Protein 3FKJ (pdb70)

CATH classification: 3.40.50.10490 (+2 more: 1.10.10.2240, 3.40.50.12570)

Secondary structure (DSSP, 8-state):
-PPP----HHHHHHHHHHHHHHTTS---EEEEEESTHHHHTTHHHHHHHHHH-SS-EEEEEEHHHHHHS--TT-STTEEEEEEESSS--HHHHHHHHHHHHHT-EEEEEESSTT-HHHHT-SEEEE-B---TTS---GGGBHHHHHHHHHHHHHHHHT--TTHHHHHHHHHTHHHHHHHHHHHTHHHHHHHHHHHTT-SEE---GGGHHHHHHIIIIIII----EE----TTGGGGTGGGG--TT-EEEEEE-SSTTHHHHHHHHHHHHHTT-EEEEEEGGGGTSTTT-TTTGGGGHHHHHHHHHHHHHHHHHHHTT--TT------S--/-HHHHHHHHHHHHHHTTS---EEEEEESTHHHHTTHHHHHHHHHH-SS-EEEEEEHHHHHHS--TT-STTEEEEEE--HHHHHHHHHHHHTT-EEEEEESSTT-GGGGG-SEEEE-----TTS---GGGSHHHHHHHHHHHHHHHHT--TTHHHHHHHHHHHHHHHHHHHHHTHHHHHHHHHHHTT-SEE---GGGHHHHHHIIIIIII----EE----TTGGGGTGGGG--TT-EEEEEE-SGGGHHHHHHHHHHHHHTT-EEEEEETTTTTHHHH-SSSGGGGHHHHHHHHHHHHHHHHHHHTT--TT------S--

B-factor: mean 36.19, std 7.45, range [15.4, 74.17]

Sequence (649 aa):
ENLYFQGSVAHENARRIISDILGKQNIERVWFVGCGGSLTGFWPGKYFLDCEASKLAVGYITSNEFVHATPKALGKNSVVILASQQGNTAETVAAARVAREKGAATIGLVYQPDTPLCEYSDYIIEYQWARYPETVDPAQQKAAYSLWLALEILAQTEGYAQYDELVSAFGRFSDVVHGAQRQVQEDAQRFAAEWKDEKVVYGSGPSFGAAHQESICILLEQWINSASIHSGEYFHGPFEITEPGTPFILLQSSGRTRPLDDRAIRFIERYQGKLQLIDADKLGIQDLSTDVGEYFCGLLHNCVLDVYNLALATARNHPLTTRRYWKVEYSVAHENARRRIISDILGKQNIERVWFVGCGGSLTGFWPGKYFLDCEASKLAVGYITSNEFVHATPKALGKNSVVILASTAETVAAARVAREKGAATIGLVYQPDTPLCEYSDYIIEYQWARYPETVDPAQQKAAYSLWLALEILAQTEGYAQYDELVSAFGRFSDVVHGAQRQVQEDAQRFAAEWKDEKVVYGSGPSFGAAHQESICILLEQWINSASIHSGEYFHGPFEITEPGTPFILLQSSGRTRPLDDRAIRFIERYQGKLQLIDADKLGIQDLSTDVGEYFCGLLHNCVLDVYNLALATARNHPLTTRRYWKVEY

Organism: Salmonella typhimurium (strain LT2 / SGSC1412 / ATCC 700720) (NCBI:txid99287)

Foldseek 3Di:
DDDDDDDDPLLVQLQVVLVVLVVQAAQQEEEEEEDQCFQLLLLLLQLCCVPQPDRYHYHGDYQQCCLPVPDPPQAQNYEYEGEDEQQPPPSSLSSLVVSVVRNHAYEYEYCDPPHSSVVSHPHYQNADDDQPVDDDQLCRHSSNSSNSNSLNSCCVRPRDPCSVLQVVLSVCVRVLLVQLLVVCLVVLLVLLQVCLPAQEAEEERLAQSLRQSCFVLQQVLVVHHYDYAHLQRCVVPVVVVAAAAHHYEYLAFDPDCNVSSVVSVVSNVVRNYRYDYDYQVVSCLVVSDPPCSRSCSNSSSNSNVSSSRVSNCVSNVHDRPDDPDVDDDD/DVLLVQLQVVLVVLVVPAAAQEEEEEEDFVFQLLLLLLQLCCVPPPDRYHYHGDYQQCCLPPPDPPQAQNHEYETEDDVSSLSNLVVNVVRNHAYEYEYQDPPDSNVVSHPHYQNADDDQPVDDDQLCRHSSNSSNSNSLNSCCVHVRDPCSVLQVQLSVCVSVLLVQLLVVCQVVLLVCLLVCLPAQEAEEERLAQSLRQSCFVLQCCLVVRHYDYDHLQRCVVPVVVVAAAAAHYEYLAFDPDCNVSVVVSVVSNVVRHYNYHYHYSVVSCLVVSHVPCSRSCSNSSSNSNVSSSRCSNCVSNVHDRPDHDPVDDDD

Nearest PDB structures (foldseek):
  3fkj-assembly1_A  TM=1.002E+00  e=1.426E-61  Salmonella enterica subsp. enterica serovar Typhimurium str. LT2
  3fkj-assembly1_B  TM=9.889E-01  e=1.366E-56  Salmonella enterica subsp. enterica serovar Typhimurium str. LT2
  3eua-assembly4_G  TM=9.428E-01  e=1.651E-30  Bacillus subtilis
  3knz-assembly1_B  TM=6.654E-01  e=1.145E-11  Salmonella enterica subsp. enterica serovar Typhimurium
  7en6-assembly1_D  TM=7.451E-01  e=1.479E-05  Escherichia coli

Structure (mmCIF, N/CA/C/O backbone):
data_3FKJ
#
_entry.id   3FKJ
#
_cell.length_a   63.880
_cell.length_b   63.880
_cell.length_c   295.930
_cell.angle_alpha   90.000
_cell.angle_beta   90.000
_cell.angle_gamma   120.000
#
_symmetry.space_group_name_H-M   'P 65'
#
loop_
_entity.id
_entity.type
_entity.pdbx_description
1 polymer 'Putative phosphosugar isomerases'
2 non-polymer 'THIOCYANATE ION'
3 water water
#
loop_
_atom_site.group_PDB
_atom_site.id
_atom_site.type_symbol
_atom_site.label_atom_id
_atom_site.label_alt_id
_atom_site.label_comp_id
_atom_site.label_asym_id
_atom_site.label_entity_id
_atom_site.label_seq_id
_atom_site.pdbx_PDB_ins_code
_atom_site.Cartn_x
_atom_site.Cartn_y
_atom_site.Cartn_z
_atom_site.occupancy
_atom_site.B_iso_or_equiv
_atom_site.auth_seq_id
_atom_site.auth_comp_id
_atom_site.auth_asym_id
_atom_site.auth_atom_id
_atom_site.pdbx_PDB_model_num
ATOM 1 N N . GLU A 1 13 ? -36.261 78.895 126.767 1.00 57.33 -6 GLU A N 1
ATOM 2 C CA . GLU A 1 13 ? -36.006 77.840 127.791 1.00 58.17 -6 GLU A CA 1
ATOM 3 C C . GLU A 1 13 ? -35.575 78.483 129.103 1.00 58.09 -6 GLU A C 1
ATOM 4 O O . GLU A 1 13 ? -34.783 79.428 129.106 1.00 59.59 -6 GLU A O 1
ATOM 7 N N . ASN A 1 14 ? -36.104 77.966 130.209 1.00 56.00 -5 ASN A N 1
ATOM 8 C CA . ASN A 1 14 ? -35.775 78.473 131.536 1.00 53.06 -5 ASN A CA 1
ATOM 9 C C . ASN A 1 14 ? -34.615 77.679 132.080 1.00 50.11 -5 ASN A C 1
ATOM 10 O O . ASN A 1 14 ? -34.643 76.459 132.038 1.00 52.81 -5 ASN A O 1
ATOM 15 N N . LEU A 1 15 ? -33.591 78.365 132.576 1.00 47.23 -4 LEU A N 1
ATOM 16 C CA . LEU A 1 15 ? -32.389 77.700 133.100 1.00 45.60 -4 LEU A CA 1
ATOM 17 C C . LEU A 1 15 ? -32.564 77.222 134.548 1.00 42.97 -4 LEU A C 1
ATOM 18 O O . LEU A 1 15 ? -33.000 77.989 135.396 1.00 39.77 -4 LEU A O 1
ATOM 23 N N . TYR A 1 16 ? -32.239 75.950 134.809 1.00 42.24 -3 TYR A N 1
ATOM 24 C CA . TYR A 1 16 ? -32.313 75.364 136.155 1.00 41.95 -3 TYR A CA 1
ATOM 25 C C . TYR A 1 16 ? -30.919 75.301 136.791 1.00 41.93 -3 TYR A C 1
ATOM 26 O O . TYR A 1 16 ? -29.959 74.925 136.130 1.00 42.98 -3 TYR A O 1
ATOM 35 N N . PHE A 1 17 ? -30.820 75.689 138.065 1.00 40.46 -2 PHE A N 1
ATOM 36 C CA . PHE A 1 17 ? -29.560 75.675 138.817 1.00 39.02 -2 PHE A CA 1
ATOM 37 C C . PHE A 1 17 ? -29.769 74.869 140.077 1.00 39.17 -2 PHE A C 1
ATOM 38 O O . PHE A 1 17 ? -30.494 75.292 140.973 1.00 37.58 -2 PHE A O 1
ATOM 46 N N . GLN A 1 18 ? -29.105 73.720 140.122 1.00 38.22 -1 GLN A N 1
ATOM 47 C CA . GLN A 1 18 ? -29.195 72.744 141.189 1.00 40.41 -1 GLN A CA 1
ATOM 48 C C . GLN A 1 18 ? -28.258 73.066 142.346 1.00 40.61 -1 GLN A C 1
ATOM 49 O O . GLN A 1 18 ? -27.280 73.830 142.243 1.00 45.31 -1 GLN A O 1
ATOM 55 N N . GLY A 1 19 ? -28.580 72.358 143.457 1.00 39.28 0 GLY A N 1
ATOM 56 C CA . GLY A 1 19 ? -27.807 72.493 144.669 1.00 43.81 0 GLY A CA 1
ATOM 57 C C . GLY A 1 19 ? -26.965 71.257 144.861 1.00 43.81 0 GLY A C 1
ATOM 58 O O . GLY A 1 19 ? -26.760 70.496 143.921 1.00 46.40 0 GLY A O 1
ATOM 67 N N . SER A 1 21 ? -25.891 68.365 148.247 1.00 44.12 2 SER A N 1
ATOM 68 C CA . SER A 1 21 ? -25.649 67.792 149.560 1.00 42.15 2 SER A CA 1
ATOM 69 C C . SER A 1 21 ? -24.405 68.447 150.161 1.00 39.83 2 SER A C 1
ATOM 70 O O . SER A 1 21 ? -23.394 68.639 149.463 1.00 39.77 2 SER A O 1
ATOM 73 N N . VAL A 1 22 ? -24.437 68.694 151.463 1.00 37.82 3 VAL A N 1
ATOM 74 C CA . VAL A 1 22 ? -23.241 69.047 152.226 1.00 37.45 3 VAL A CA 1
ATOM 75 C C . VAL A 1 22 ? -22.132 68.015 152.076 1.00 37.33 3 VAL A C 1
ATOM 76 O O . VAL A 1 22 ? -20.964 68.383 151.878 1.00 34.53 3 VAL A O 1
ATOM 80 N N . ALA A 1 23 ? -22.501 66.727 152.194 1.00 36.48 4 ALA A N 1
ATOM 81 C CA . ALA A 1 23 ? -21.551 65.627 152.049 1.00 36.36 4 ALA A CA 1
ATOM 82 C C . ALA A 1 23 ? -21.040 65.510 150.601 1.00 35.39 4 ALA A C 1
ATOM 83 O O . ALA A 1 23 ? -19.852 65.351 150.384 1.00 35.05 4 ALA A O 1
ATOM 85 N N . HIS A 1 24 ? -21.936 65.585 149.627 1.00 34.83 5 HIS A N 1
ATOM 86 C CA . HIS A 1 24 ? -21.560 65.627 148.199 1.00 36.50 5 HIS A CA 1
ATOM 87 C C . HIS A 1 24 ? -20.508 66.717 147.913 1.00 36.62 5 HIS A C 1
ATOM 88 O O . HIS A 1 24 ? -19.478 66.433 147.332 1.00 38.14 5 HIS A O 1
ATOM 95 N N . GLU A 1 25 ? -20.750 67.945 148.366 1.00 35.60 6 GLU A N 1
ATOM 96 C CA . GLU A 1 25 ? -19.835 69.040 148.077 1.00 36.27 6 GLU A CA 1
ATOM 97 C C . GLU A 1 25 ? -18.495 68.909 148.786 1.00 35.93 6 GLU A C 1
ATOM 98 O O . GLU A 1 25 ? -17.463 69.184 148.192 1.00 31.47 6 GLU A O 1
ATOM 104 N N . ASN A 1 26 ? -18.520 68.501 150.057 1.00 37.50 7 ASN A N 1
ATOM 105 C CA . ASN A 1 26 ? -17.292 68.218 150.813 1.00 38.40 7 ASN A CA 1
ATOM 106 C C . ASN A 1 26 ? -16.434 67.180 150.130 1.00 36.67 7 ASN A C 1
ATOM 107 O O . ASN A 1 26 ? -15.246 67.411 149.864 1.00 35.87 7 ASN A O 1
ATOM 112 N N . ALA A 1 27 ? -17.046 66.034 149.843 1.00 37.81 8 ALA A N 1
ATOM 113 C CA . ALA A 1 27 ? -16.361 64.939 149.157 1.00 36.13 8 ALA A CA 1
ATOM 114 C C . ALA A 1 27 ? -15.746 65.401 147.853 1.00 35.14 8 ALA A C 1
ATOM 115 O O . ALA A 1 27 ? -14.597 65.088 147.526 1.00 33.28 8 ALA A O 1
ATOM 117 N N . ARG A 1 28 ? -16.524 66.159 147.093 1.00 35.86 9 ARG A N 1
ATOM 118 C CA . ARG A 1 28 ? -16.103 66.557 145.767 1.00 36.13 9 ARG A CA 1
ATOM 119 C C . ARG A 1 28 ? -14.932 67.535 145.813 1.00 36.37 9 ARG A C 1
ATOM 120 O O . ARG A 1 28 ? -13.977 67.381 145.034 1.00 35.67 9 ARG A O 1
ATOM 128 N N . ARG A 1 29 ? -14.997 68.520 146.717 1.00 35.96 10 ARG A N 1
ATOM 129 C CA . ARG A 1 29 ? -13.891 69.480 146.893 1.00 36.60 10 ARG A CA 1
ATOM 130 C C . ARG A 1 29 ? -12.635 68.781 147.378 1.00 35.94 10 ARG A C 1
ATOM 131 O O . ARG A 1 29 ? -11.534 69.070 146.922 1.00 34.81 10 ARG A O 1
ATOM 139 N N . ILE A 1 30 ? -12.783 67.863 148.327 1.00 35.70 11 ILE A N 1
ATOM 140 C CA . ILE A 1 30 ? -11.589 67.206 148.872 1.00 34.74 11 ILE A CA 1
ATOM 141 C C . ILE A 1 30 ? -10.828 66.433 147.787 1.00 35.21 11 ILE A C 1
ATOM 142 O O . ILE A 1 30 ? -9.590 66.558 147.670 1.00 32.91 11 ILE A O 1
ATOM 147 N N . ILE A 1 31 ? -11.564 65.674 146.975 1.00 36.23 12 ILE A N 1
ATOM 148 C CA . ILE A 1 31 ? -10.953 64.804 145.973 1.00 36.40 12 ILE A CA 1
ATOM 149 C C . ILE A 1 31 ? -10.371 65.609 144.806 1.00 37.76 12 ILE A C 1
ATOM 150 O O . ILE A 1 31 ? -9.297 65.239 144.299 1.00 38.37 12 ILE A O 1
ATOM 155 N N . SER A 1 32 ? -11.035 66.707 144.396 1.00 38.88 13 SER A N 1
ATOM 156 C CA . SER A 1 32 ? -10.459 67.632 143.391 1.00 39.82 13 SER A CA 1
ATOM 157 C C . SER A 1 32 ? -9.158 68.256 143.882 1.00 37.99 13 SER A C 1
ATOM 158 O O . SER A 1 32 ? -8.158 68.283 143.142 1.00 37.97 13 SER A O 1
ATOM 161 N N . ASP A 1 33 ? -9.176 68.758 145.119 1.00 36.19 14 ASP A N 1
ATOM 162 C CA . ASP A 1 33 ? -7.981 69.352 145.702 1.00 36.25 14 ASP A CA 1
ATOM 163 C C . ASP A 1 33 ? -6.815 68.373 145.711 1.00 35.01 14 ASP A C 1
ATOM 164 O O . ASP A 1 33 ? -5.714 68.692 145.289 1.00 34.38 14 ASP A O 1
ATOM 169 N N . ILE A 1 34 ? -7.069 67.157 146.167 1.00 36.61 15 ILE A N 1
ATOM 170 C CA . ILE A 1 34 ? -6.035 66.139 146.195 1.00 33.38 15 ILE A CA 1
ATOM 171 C C . ILE A 1 34 ? -5.515 65.831 144.786 1.00 33.77 15 ILE A C 1
ATOM 172 O O . ILE A 1 34 ? -4.305 65.741 144.574 1.00 34.40 15 ILE A O 1
ATOM 177 N N . LEU A 1 35 ? -6.419 65.657 143.831 1.00 33.51 16 LEU A N 1
ATOM 178 C CA . LEU A 1 35 ? -5.990 65.358 142.439 1.00 34.91 16 LEU A CA 1
ATOM 179 C C . LEU A 1 35 ? -5.168 66.473 141.785 1.00 36.45 16 LEU A C 1
ATOM 180 O O . LEU A 1 35 ? -4.367 66.211 140.889 1.00 36.61 16 LEU A O 1
ATOM 185 N N . GLY A 1 36 ? -5.367 67.709 142.231 1.00 37.76 17 GLY A N 1
ATOM 186 C CA . GLY A 1 36 ? -4.559 68.830 141.743 1.00 39.49 17 GLY A CA 1
ATOM 187 C C . GLY A 1 36 ? -3.111 68.760 142.208 1.00 40.39 17 GLY A C 1
ATOM 188 O O . GLY A 1 36 ? -2.246 69.431 141.639 1.00 38.91 17 GLY A O 1
ATOM 189 N N . LYS A 1 37 ? -2.849 67.919 143.215 1.00 39.39 18 LYS A N 1
ATOM 190 C CA . LYS A 1 37 ? -1.546 67.837 143.880 1.00 39.36 18 LYS A CA 1
ATOM 191 C C . LYS A 1 37 ? -0.848 66.464 143.785 1.00 39.16 18 LYS A C 1
ATOM 192 O O . LYS A 1 37 ? 0.345 66.368 144.066 1.00 39.43 18 LYS A O 1
ATOM 198 N N . GLN A 1 38 ? -1.582 65.408 143.421 1.00 37.50 19 GLN A N 1
ATOM 199 C CA . GLN A 1 38 ? -0.997 64.087 143.250 1.00 36.90 19 GLN A CA 1
ATOM 200 C C . GLN A 1 38 ? -1.925 63.206 142.429 1.00 36.42 19 GLN A C 1
ATOM 201 O O . GLN A 1 38 ? -3.024 63.601 142.080 1.00 36.31 19 GLN A O 1
ATOM 207 N N . ASN A 1 39 ? -1.479 61.991 142.150 1.00 37.33 20 ASN A N 1
ATOM 208 C CA . ASN A 1 39 ? -2.370 60.947 141.648 1.00 38.46 20 ASN A CA 1
ATOM 209 C C . ASN A 1 39 ? -3.066 60.272 142.814 1.00 37.13 20 ASN A C 1
ATOM 210 O O . ASN A 1 39 ? -2.558 60.304 143.931 1.00 36.76 20 ASN A O 1
ATOM 215 N N . ILE A 1 40 ? -4.226 59.672 142.546 1.00 37.30 21 ILE A N 1
ATOM 216 C CA . ILE A 1 40 ? -4.839 58.749 143.479 1.00 35.10 21 ILE A CA 1
ATOM 217 C C . ILE A 1 40 ? -4.746 57.372 142.895 1.00 33.99 21 ILE A C 1
ATOM 218 O O . ILE A 1 40 ? -5.629 56.934 142.160 1.00 34.53 21 ILE A O 1
ATOM 223 N N . GLU A 1 41 ? -3.679 56.660 143.259 1.00 34.87 22 GLU A N 1
ATOM 224 C CA . GLU A 1 41 ? -3.438 55.302 142.760 1.00 34.63 22 GLU A CA 1
ATOM 225 C C . GLU A 1 41 ? -3.895 54.218 143.731 1.00 34.24 22 GLU A C 1
ATOM 226 O O . GLU A 1 41 ? -4.201 53.095 143.317 1.00 34.04 22 GLU A O 1
ATOM 232 N N . ARG A 1 42 ? -3.891 54.552 145.025 1.00 33.63 23 ARG A N 1
ATOM 233 C CA . ARG A 1 42 ? -4.258 53.635 146.099 1.00 31.46 23 ARG A CA 1
ATOM 234 C C . ARG A 1 42 ? -5.024 54.410 147.147 1.00 32.03 23 ARG A C 1
ATOM 235 O O . ARG A 1 42 ? -4.709 55.571 147.421 1.00 32.95 23 ARG A O 1
ATOM 243 N N . VAL A 1 43 ? -6.047 53.765 147.704 1.00 32.24 24 VAL A N 1
ATOM 244 C CA . VAL A 1 43 ? -6.773 54.245 148.874 1.00 33.12 24 VAL A CA 1
ATOM 245 C C . VAL A 1 43 ? -6.624 53.208 149.993 1.00 31.82 24 VAL A C 1
ATOM 246 O O . VAL A 1 43 ? -6.641 51.984 149.725 1.00 31.87 24 VAL A O 1
ATOM 250 N N . TRP A 1 44 ? -6.437 53.700 151.224 1.00 30.75 25 TRP A N 1
ATOM 251 C CA . TRP A 1 44 ? -6.673 52.915 152.422 1.00 30.48 25 TRP A CA 1
ATOM 252 C C . TRP A 1 44 ? -7.756 53.537 153.252 1.00 31.04 25 TRP A C 1
ATOM 253 O O . TRP A 1 44 ? -7.754 54.750 153.517 1.00 32.42 25 TRP A O 1
ATOM 264 N N . PHE A 1 45 ? -8.684 52.690 153.647 1.00 30.47 26 PHE A N 1
ATOM 265 C CA . PHE A 1 45 ? -9.601 52.948 154.745 1.00 32.21 26 PHE A CA 1
ATOM 266 C C . PHE A 1 45 ? -9.021 52.414 156.052 1.00 31.47 26 PHE A C 1
ATOM 267 O O . PHE A 1 45 ? -8.756 51.220 156.183 1.00 29.55 26 PHE A O 1
ATOM 275 N N . VAL A 1 46 ? -8.821 53.316 157.013 1.00 31.39 27 VAL A N 1
ATOM 276 C CA . VAL A 1 46 ? -8.149 52.971 158.230 1.00 30.62 27 VAL A CA 1
ATOM 277 C C . VAL A 1 46 ? -8.922 53.469 159.463 1.00 31.98 27 VAL A C 1
ATOM 278 O O . VAL A 1 46 ? -9.310 54.619 159.576 1.00 30.39 27 VAL A O 1
ATOM 282 N N . GLY A 1 47 ? -9.143 52.559 160.390 1.00 33.82 28 GLY A N 1
ATOM 283 C CA . GLY A 1 47 ? -9.801 52.891 161.623 1.00 32.43 28 GLY A CA 1
ATOM 284 C C . GLY A 1 47 ? -9.951 51.676 162.500 1.00 30.45 28 GLY A C 1
ATOM 285 O O . GLY A 1 47 ? -9.441 50.607 162.166 1.00 32.95 28 GLY A O 1
ATOM 286 N N . CYS A 1 48 ? -10.659 51.857 163.619 1.00 30.20 29 CYS A N 1
ATOM 287 C CA . CYS A 1 48 ? -10.898 50.795 164.603 1.00 32.87 29 CYS A CA 1
ATOM 288 C C . CYS A 1 48 ? -12.378 50.579 164.851 1.00 31.40 29 CYS A C 1
ATOM 289 O O . CYS A 1 48 ? -13.112 51.536 164.975 1.00 30.07 29 CYS A O 1
ATOM 292 N N . GLY A 1 49 ? -12.774 49.311 164.927 1.00 32.40 30 GLY A N 1
ATOM 293 C CA . GLY A 1 49 ? -14.129 48.911 165.251 1.00 34.38 30 GLY A CA 1
ATOM 294 C C . GLY A 1 49 ? -15.137 49.496 164.305 1.00 32.75 30 GLY A C 1
ATOM 295 O O . GLY A 1 49 ? -15.063 49.285 163.089 1.00 32.90 30 GLY A O 1
ATOM 296 N N . GLY A 1 50 ? -16.098 50.209 164.868 1.00 33.12 31 GLY A N 1
ATOM 297 C CA . GLY A 1 50 ? -17.115 50.903 164.086 1.00 32.57 31 GLY A CA 1
ATOM 298 C C . GLY A 1 50 ? -16.545 51.922 163.117 1.00 31.55 31 GLY A C 1
ATOM 299 O O . GLY A 1 50 ? -17.156 52.217 162.102 1.00 31.42 31 GLY A O 1
ATOM 300 N N . SER A 1 51 ? -15.382 52.463 163.437 1.00 31.55 32 SER A N 1
ATOM 301 C CA . SER A 1 51 ? -14.723 53.417 162.568 1.00 33.17 32 SER A CA 1
ATOM 302 C C . SER A 1 51 ? -13.925 52.798 161.418 1.00 31.94 32 SER A C 1
ATOM 303 O O . SER A 1 51 ? -13.423 53.516 160.564 1.00 34.56 32 SER A O 1
ATOM 306 N N . LEU A 1 52 ? -13.842 51.463 161.391 1.00 32.23 33 LEU A N 1
ATOM 307 C CA . LEU A 1 52 ? -13.429 50.728 160.217 1.00 29.28 33 LEU A CA 1
ATOM 308 C C . LEU A 1 52 ? -14.620 50.174 159.415 1.00 28.43 33 LEU A C 1
ATOM 309 O O . LEU A 1 52 ? -14.659 50.301 158.175 1.00 29.21 33 LEU A O 1
ATOM 314 N N . THR A 1 53 ? -15.578 49.543 160.075 1.00 28.18 34 THR A N 1
ATOM 315 C CA . THR A 1 53 ? -16.748 48.983 159.363 1.00 28.72 34 THR A CA 1
ATOM 316 C C . THR A 1 53 ? -17.604 50.096 158.720 1.00 31.20 34 THR A C 1
ATOM 317 O O . THR A 1 53 ? -18.322 49.851 157.758 1.00 29.42 34 THR A O 1
ATOM 321 N N . GLY A 1 54 ? -17.493 51.323 159.244 1.00 28.97 35 GLY A N 1
ATOM 322 C CA . GLY A 1 54 ? -18.140 52.490 158.641 1.00 30.31 35 GLY A CA 1
ATOM 323 C C . GLY A 1 54 ? -17.623 52.819 157.230 1.00 30.91 35 GLY A C 1
ATOM 324 O O . GLY A 1 54 ? -18.268 53.557 156.501 1.00 31.88 35 GLY A O 1
ATOM 325 N N . PHE A 1 55 ? -16.475 52.251 156.857 1.00 29.71 36 PHE A N 1
ATOM 326 C CA . PHE A 1 55 ? -15.892 52.399 155.549 1.00 30.23 36 PHE A CA 1
ATOM 327 C C . PHE A 1 55 ? -16.289 51.322 154.548 1.00 31.56 36 PHE A C 1
ATOM 328 O O . PHE A 1 55 ? -15.961 51.453 153.375 1.00 31.04 36 PHE A O 1
ATOM 336 N N . TRP A 1 56 ? -16.981 50.260 155.000 1.00 33.28 37 TRP A N 1
ATOM 337 C CA . TRP A 1 56 ? -17.383 49.173 154.132 1.00 31.65 37 TRP A CA 1
ATOM 338 C C . TRP A 1 56 ? -18.163 49.614 152.886 1.00 33.41 37 TRP A C 1
ATOM 339 O O . TRP A 1 56 ? -17.900 49.097 151.804 1.00 33.60 37 TRP A O 1
ATOM 350 N N . PRO A 1 57 ? -19.148 50.538 153.037 1.00 32.75 38 PRO A N 1
ATOM 351 C CA . PRO A 1 57 ? -19.867 50.945 151.837 1.00 33.60 38 PRO A CA 1
ATOM 352 C C . PRO A 1 57 ? -19.014 51.483 150.702 1.00 32.87 38 PRO A C 1
ATOM 353 O O . PRO A 1 57 ? -19.268 51.136 149.549 1.00 33.17 38 PRO A O 1
ATOM 357 N N . GLY A 1 58 ? -18.057 52.346 151.020 1.00 32.67 39 GLY A N 1
ATOM 358 C CA . GLY A 1 58 ? -17.109 52.818 150.044 1.00 32.99 39 GLY A CA 1
ATOM 359 C C . GLY A 1 58 ? -16.136 51.756 149.555 1.00 33.48 39 GLY A C 1
ATOM 360 O O . GLY A 1 58 ? -15.832 51.689 148.339 1.00 32.38 39 GLY A O 1
ATOM 361 N N . LYS A 1 59 ? -15.624 50.950 150.481 1.00 31.65 40 LYS A N 1
ATOM 362 C CA . LYS A 1 59 ? -14.727 49.851 150.121 1.00 30.11 40 LYS A CA 1
ATOM 363 C C . LYS A 1 59 ? -15.407 48.955 149.088 1.00 30.29 40 LYS A C 1
ATOM 364 O O . LYS A 1 59 ? -14.853 48.697 148.001 1.00 28.69 40 LYS A O 1
ATOM 370 N N . TYR A 1 60 ? -16.627 48.526 149.397 1.00 31.90 41 TYR A N 1
ATOM 371 C CA . TYR A 1 60 ? -17.379 47.626 148.519 1.00 32.20 41 TYR A CA 1
ATOM 372 C C . TYR A 1 60 ? -17.651 48.253 147.135 1.00 32.32 41 TYR A C 1
ATOM 373 O O . TYR A 1 60 ? -17.481 47.594 146.092 1.00 33.45 41 TYR A O 1
ATOM 382 N N . PHE A 1 61 ? -18.050 49.521 147.119 1.00 32.76 42 PHE A N 1
ATOM 383 C CA . PHE A 1 61 ? -18.283 50.235 145.865 1.00 32.79 42 PHE A CA 1
ATOM 384 C C . PHE A 1 61 ? -17.045 50.247 144.959 1.00 31.96 42 PHE A C 1
ATOM 385 O O . PHE A 1 61 ? -17.114 49.953 143.745 1.00 30.65 42 PHE A O 1
ATOM 393 N N . LEU A 1 62 ? -15.900 50.558 145.547 1.00 33.55 43 LEU A N 1
ATOM 394 C CA . LEU A 1 62 ? -14.671 50.636 144.773 1.00 33.47 43 LEU A CA 1
ATOM 395 C C . LEU A 1 62 ? -14.234 49.259 144.346 1.00 31.89 43 LEU A C 1
ATOM 396 O O . LEU A 1 62 ? -13.816 49.084 143.224 1.00 31.91 43 LEU A O 1
ATOM 401 N N . ASP A 1 63 ? -14.312 48.276 145.226 1.00 31.91 44 ASP A N 1
ATOM 402 C CA . ASP A 1 63 ? -13.940 46.914 144.852 1.00 31.78 44 ASP A CA 1
ATOM 403 C C . ASP A 1 63 ? -14.767 46.437 143.663 1.00 31.08 44 ASP A C 1
ATOM 404 O O . ASP A 1 63 ? -14.265 45.729 142.815 1.00 30.79 44 ASP A O 1
ATOM 409 N N . CYS A 1 64 ? -16.033 46.831 143.621 1.00 30.79 45 CYS A N 1
ATOM 410 C CA . CYS A 1 64 ? -16.900 46.495 142.507 1.00 32.36 45 CYS A CA 1
ATOM 411 C C . CYS A 1 64 ? -16.654 47.312 141.247 1.00 32.34 45 CYS A C 1
ATOM 412 O O . CYS A 1 64 ? -16.694 46.774 140.166 1.00 33.82 45 CYS A O 1
ATOM 415 N N . GLU A 1 65 ? -16.433 48.612 141.403 1.00 33.13 46 GLU A N 1
ATOM 416 C CA . GLU A 1 65 ? -16.540 49.571 140.310 1.00 32.00 46 GLU A CA 1
ATOM 417 C C . GLU A 1 65 ? -15.211 50.136 139.779 1.00 32.03 46 GLU A C 1
ATOM 418 O O . GLU A 1 65 ? -15.121 50.381 138.594 1.00 33.65 46 GLU A O 1
ATOM 424 N N . ALA A 1 66 ? -14.200 50.319 140.634 1.00 33.25 47 ALA A N 1
ATOM 425 C CA . ALA A 1 66 ? -12.878 50.844 140.239 1.00 32.40 47 ALA A CA 1
ATOM 426 C C . ALA A 1 66 ? -11.973 49.781 139.623 1.00 34.87 47 ALA A C 1
ATOM 427 O O . ALA A 1 66 ? -11.697 48.786 140.260 1.00 35.53 47 ALA A O 1
ATOM 429 N N . SER A 1 67 ? -11.480 50.034 138.402 1.00 34.50 48 SER A N 1
ATOM 430 C CA . SER A 1 67 ? -10.548 49.160 137.690 1.00 34.13 48 SER A CA 1
ATOM 431 C C . SER A 1 67 ? -9.070 49.461 137.887 1.00 32.87 48 SER A C 1
ATOM 432 O O . SER A 1 67 ? -8.219 48.579 137.688 1.00 33.73 48 SER A O 1
ATOM 435 N N . LYS A 1 68 ? -8.739 50.698 138.251 1.00 32.30 49 LYS A N 1
ATOM 436 C CA . LYS A 1 68 ? -7.328 51.077 138.376 1.00 34.59 49 LYS A CA 1
ATOM 437 C C . LYS A 1 68 ? -6.850 51.112 139.819 1.00 35.42 49 LYS A C 1
ATOM 438 O O . LYS A 1 68 ? -5.688 50.896 140.108 1.00 36.72 49 LYS A O 1
ATOM 444 N N . LEU A 1 69 ? -7.762 51.379 140.723 1.00 35.75 50 LEU A N 1
ATOM 445 C CA . LEU A 1 69 ? -7.425 51.599 142.114 1.00 36.29 50 LEU A CA 1
ATOM 446 C C . LEU A 1 69 ? -7.103 50.340 142.880 1.00 34.77 50 LEU A C 1
ATOM 447 O O . LEU A 1 69 ? -7.772 49.316 142.726 1.00 37.54 50 LEU A O 1
ATOM 452 N N . ALA A 1 70 ? -6.087 50.424 143.729 1.00 34.47 51 ALA A N 1
ATOM 453 C CA . ALA A 1 70 ? -5.835 49.415 144.745 1.00 34.02 51 ALA A CA 1
ATOM 454 C C . ALA A 1 70 ? -6.454 49.972 146.037 1.00 35.66 51 ALA A C 1
ATOM 455 O O . ALA A 1 70 ? -6.170 51.115 146.413 1.00 34.58 51 ALA A O 1
ATOM 457 N N . VAL A 1 71 ? -7.336 49.170 146.670 1.00 35.11 52 VAL A N 1
ATOM 458 C CA . VAL A 1 71 ? -8.118 49.588 147.831 1.00 32.90 52 VAL A CA 1
ATOM 459 C C . VAL A 1 71 ? -7.815 48.715 149.058 1.00 32.77 52 VAL A C 1
ATOM 460 O O . VAL A 1 71 ? -7.960 47.479 149.003 1.00 32.66 52 VAL A O 1
ATOM 464 N N . GLY A 1 72 ? -7.363 49.370 150.129 1.00 31.26 53 GLY A N 1
ATOM 465 C CA . GLY A 1 72 ? -7.024 48.747 151.394 1.00 31.46 53 GLY A CA 1
ATOM 466 C C . GLY A 1 72 ? -8.022 49.087 152.468 1.00 30.61 53 GLY A C 1
ATOM 467 O O . GLY A 1 72 ? -8.730 50.094 152.368 1.00 29.83 53 GLY A O 1
ATOM 468 N N . TYR A 1 73 ? -8.064 48.248 153.504 1.00 30.88 54 TYR A N 1
ATOM 469 C CA . TYR A 1 73 ? -9.063 48.329 154.570 1.00 31.07 54 TYR A CA 1
ATOM 470 C C . TYR A 1 73 ? -8.500 47.678 155.801 1.00 30.64 54 TYR A C 1
ATOM 471 O O . TYR A 1 73 ? -8.356 46.456 155.871 1.00 31.52 54 TYR A O 1
ATOM 480 N N . ILE A 1 74 ? -8.067 48.485 156.753 1.00 31.66 55 ILE A N 1
ATOM 481 C CA . ILE A 1 74 ? -7.154 47.971 157.773 1.00 32.16 55 ILE A CA 1
ATOM 482 C C . ILE A 1 74 ? -7.353 48.640 159.145 1.00 30.89 55 ILE A C 1
ATOM 483 O O . ILE A 1 74 ? -7.597 49.830 159.250 1.00 29.97 55 ILE A O 1
ATOM 488 N N . THR A 1 75 ? -7.258 47.822 160.187 1.00 32.29 56 THR A N 1
ATOM 489 C CA . THR A 1 75 ? -7.331 48.303 161.557 1.00 31.48 56 THR A CA 1
ATOM 490 C C . THR A 1 75 ? -6.067 49.123 161.857 1.00 31.72 56 THR A C 1
ATOM 491 O O . THR A 1 75 ? -4.944 48.735 161.494 1.00 32.82 56 THR A O 1
ATOM 495 N N . SER A 1 76 ? -6.269 50.254 162.530 1.00 30.40 57 SER A N 1
ATOM 496 C CA . SER A 1 76 ? -5.287 51.316 162.627 1.00 30.96 57 SER A CA 1
ATOM 497 C C . SER A 1 76 ? -3.940 50.865 163.146 1.00 31.19 57 SER A C 1
ATOM 498 O O . SER A 1 76 ? -2.912 51.209 162.566 1.00 33.70 57 SER A O 1
ATOM 501 N N . ASN A 1 77 ? -3.936 50.121 164.238 1.00 30.47 58 ASN A N 1
ATOM 502 C CA . ASN A 1 77 ? -2.716 49.755 164.873 1.00 30.09 58 ASN A CA 1
ATOM 503 C C . ASN A 1 77 ? -1.918 48.736 164.091 1.00 31.36 58 ASN A C 1
ATOM 504 O O . ASN A 1 77 ? -0.686 48.700 164.216 1.00 33.65 58 ASN A O 1
ATOM 509 N N . GLU A 1 78 ? -2.588 47.928 163.273 1.00 32.41 59 GLU A N 1
ATOM 510 C CA . GLU A 1 78 ? -1.861 47.086 162.359 1.00 33.66 59 GLU A CA 1
ATOM 511 C C . GLU A 1 78 ? -1.179 47.879 161.230 1.00 33.33 59 GLU A C 1
ATOM 512 O O . GLU A 1 78 ? -0.044 47.559 160.879 1.00 32.70 59 GLU A O 1
ATOM 518 N N . PHE A 1 79 ? -1.884 48.882 160.700 1.00 31.76 60 PHE A N 1
ATOM 519 C CA . PHE A 1 79 ? -1.386 49.827 159.696 1.00 33.44 60 PHE A CA 1
ATOM 520 C C . PHE A 1 79 ? -0.155 50.570 160.191 1.00 32.47 60 PHE A C 1
ATOM 521 O O . PHE A 1 79 ? 0.820 50.718 159.453 1.00 31.89 60 PHE A O 1
ATOM 529 N N . VAL A 1 80 ? -0.209 50.993 161.459 1.00 33.83 61 VAL A N 1
ATOM 530 C CA . VAL A 1 80 ? 0.903 51.672 162.136 1.00 31.38 61 VAL A CA 1
ATOM 531 C C . VAL A 1 80 ? 2.100 50.761 162.273 1.00 31.94 61 VAL A C 1
ATOM 532 O O . VAL A 1 80 ? 3.254 51.167 162.025 1.00 30.65 61 VAL A O 1
ATOM 536 N N . HIS A 1 81 ? 1.851 49.529 162.692 1.00 30.56 62 HIS A N 1
ATOM 537 C CA . HIS A 1 81 ? 2.972 48.650 163.052 1.00 31.29 62 HIS A CA 1
ATOM 538 C C . HIS A 1 81 ? 3.588 47.860 161.880 1.00 30.48 62 HIS A C 1
ATOM 539 O O . HIS A 1 81 ? 4.793 47.606 161.874 1.00 31.03 62 HIS A O 1
ATOM 546 N N . ALA A 1 82 ? 2.751 47.447 160.934 1.00 31.45 63 ALA A N 1
ATOM 547 C CA . ALA A 1 82 ? 3.163 46.731 159.730 1.00 32.37 63 ALA A CA 1
ATOM 548 C C . ALA A 1 82 ? 2.640 47.529 158.526 1.00 31.41 63 ALA A C 1
ATOM 549 O O . ALA A 1 82 ? 1.687 47.157 157.813 1.00 34.16 63 ALA A O 1
ATOM 551 N N . THR A 1 83 ? 3.290 48.659 158.323 1.00 30.84 64 THR A N 1
ATOM 552 C CA . THR A 1 83 ? 2.944 49.585 157.257 1.00 30.45 64 THR A CA 1
ATOM 553 C C . THR A 1 83 ? 3.310 49.002 155.890 1.00 30.95 64 THR A C 1
ATOM 554 O O . THR A 1 83 ? 4.471 48.537 155.659 1.00 31.21 64 THR A O 1
ATOM 558 N N . PRO A 1 84 ? 2.313 48.958 154.998 1.00 32.56 65 PRO A N 1
ATOM 559 C CA . PRO A 1 84 ? 2.526 48.505 153.623 1.00 34.12 65 PRO A CA 1
ATOM 560 C C . PRO A 1 84 ? 3.555 49.348 152.901 1.00 32.77 65 PRO A C 1
ATOM 561 O O . PRO A 1 84 ? 3.507 50.567 152.961 1.00 32.26 65 PRO A O 1
ATOM 565 N N . LYS A 1 85 ? 4.481 48.699 152.215 1.00 34.14 66 LYS A N 1
ATOM 566 C CA . LYS A 1 85 ? 5.454 49.430 151.421 1.00 32.89 66 LYS A CA 1
ATOM 567 C C . LYS A 1 85 ? 4.788 50.152 150.280 1.00 31.29 66 LYS A C 1
ATOM 568 O O . LYS A 1 85 ? 5.348 51.080 149.755 1.00 31.80 66 LYS A O 1
ATOM 574 N N . ALA A 1 86 ? 3.572 49.752 149.909 1.00 31.99 67 ALA A N 1
ATOM 575 C CA . ALA A 1 86 ? 2.836 50.438 148.834 1.00 31.82 67 ALA A CA 1
ATOM 576 C C . ALA A 1 86 ? 2.352 51.816 149.221 1.00 32.24 67 ALA A C 1
ATOM 577 O O . ALA A 1 86 ? 1.952 52.572 148.339 1.00 33.57 67 ALA A O 1
ATOM 579 N N . LEU A 1 87 ? 2.336 52.148 150.516 1.00 31.87 68 LEU A N 1
ATOM 580 C CA . LEU A 1 87 ? 1.893 53.489 150.937 1.00 30.86 68 LEU A CA 1
ATOM 581 C C . LEU A 1 87 ? 2.897 54.589 150.534 1.00 33.91 68 LEU A C 1
ATOM 582 O O . LEU A 1 87 ? 4.092 54.493 150.825 1.00 34.71 68 LEU A O 1
ATOM 587 N N . GLY A 1 88 ? 2.412 55.647 149.895 1.00 34.76 69 GLY A N 1
ATOM 588 C CA . GLY A 1 88 ? 3.279 56.745 149.516 1.00 34.78 69 GLY A CA 1
ATOM 589 C C . GLY A 1 88 ? 2.576 57.935 148.885 1.00 36.00 69 GLY A C 1
ATOM 590 O O . GLY A 1 88 ? 1.394 58.172 149.130 1.00 32.90 69 GLY A O 1
ATOM 591 N N . LYS A 1 89 ? 3.337 58.655 148.060 1.00 37.59 70 LYS A N 1
ATOM 592 C CA . LYS A 1 89 ? 2.977 59.960 147.505 1.00 38.72 70 LYS A CA 1
ATOM 593 C C . LYS A 1 89 ? 1.631 60.013 146.848 1.00 37.08 70 LYS A C 1
ATOM 594 O O . LYS A 1 89 ? 0.932 61.009 146.986 1.00 38.71 70 LYS A O 1
ATOM 600 N N . ASN A 1 90 ? 1.300 58.947 146.113 1.00 35.96 71 ASN A N 1
ATOM 601 C CA . ASN A 1 90 ? 0.046 58.833 145.347 1.00 36.55 71 ASN A CA 1
ATOM 602 C C . ASN A 1 90 ? -1.017 57.933 145.998 1.00 35.27 71 ASN A C 1
ATOM 603 O O . ASN A 1 90 ? -1.893 57.373 145.328 1.00 35.69 71 ASN A O 1
ATOM 608 N N . SER A 1 91 ? -0.925 57.813 147.320 1.00 34.41 72 SER A N 1
ATOM 609 C CA . SER A 1 91 ? -1.926 57.150 148.148 1.00 32.12 72 SER A CA 1
ATOM 610 C C . SER A 1 91 ? -2.788 58.186 148.855 1.00 32.01 72 SER A C 1
ATOM 611 O O . SER A 1 91 ? -2.347 59.292 149.121 1.00 31.48 72 SER A O 1
ATOM 614 N N . VAL A 1 92 ? -4.020 57.795 149.141 1.00 31.45 73 VAL A N 1
ATOM 615 C CA . VAL A 1 92 ? -4.940 58.527 149.999 1.00 31.99 73 VAL A CA 1
ATOM 616 C C . VAL A 1 92 ? -5.334 57.597 151.143 1.00 32.51 73 VAL A C 1
ATOM 617 O O . VAL A 1 92 ? -5.668 56.414 150.942 1.00 32.78 73 VAL A O 1
ATOM 621 N N . VAL A 1 93 ? -5.210 58.103 152.355 1.00 33.57 74 VAL A N 1
ATOM 622 C CA . VAL A 1 93 ? -5.557 57.330 153.550 1.00 32.78 74 VAL A CA 1
ATOM 623 C C . VAL A 1 93 ? -6.717 58.052 154.222 1.00 32.46 74 VAL A C 1
ATOM 624 O O . VAL A 1 93 ? -6.638 59.243 154.537 1.00 30.87 74 VAL A O 1
ATOM 628 N N . ILE A 1 94 ? -7.819 57.329 154.379 1.00 32.26 75 ILE A N 1
ATOM 629 C CA . ILE A 1 94 ? -9.034 57.899 154.907 1.00 31.93 75 ILE A CA 1
ATOM 630 C C . ILE A 1 94 ? -9.276 57.260 156.255 1.00 31.03 75 ILE A C 1
ATOM 631 O O . ILE A 1 94 ? -9.438 56.041 156.358 1.00 29.76 75 ILE A O 1
ATOM 636 N N . LEU A 1 95 ? -9.262 58.110 157.287 1.00 32.15 76 LEU A N 1
ATOM 637 C CA . LEU A 1 95 ? -9.367 57.678 158.674 1.00 32.04 76 LEU A CA 1
ATOM 638 C C . LEU A 1 95 ? -10.642 58.230 159.343 1.00 32.54 76 LEU A C 1
ATOM 639 O O . LEU A 1 95 ? -11.140 59.268 158.954 1.00 31.71 76 LEU A O 1
ATOM 644 N N . ALA A 1 96 ? -11.197 57.473 160.280 1.00 32.21 77 ALA A N 1
ATOM 645 C CA . ALA A 1 96 ? -12.350 57.896 161.072 1.00 31.75 77 ALA A CA 1
ATOM 646 C C . ALA A 1 96 ? -12.099 57.632 162.542 1.00 33.89 77 ALA A C 1
ATOM 647 O O . ALA A 1 96 ? -11.457 56.650 162.924 1.00 35.11 77 ALA A O 1
ATOM 649 N N . SER A 1 97 ? -12.592 58.541 163.372 1.00 38.80 78 SER A N 1
ATOM 650 C CA . SER A 1 97 ? -12.578 58.400 164.837 1.00 41.84 78 SER A CA 1
ATOM 651 C C . SER A 1 97 ? -13.684 59.316 165.361 1.00 42.74 78 SER A C 1
ATOM 652 O O . SER A 1 97 ? -13.670 60.525 165.053 1.00 40.75 78 SER A O 1
ATOM 655 N N . GLN A 1 98 ? -14.617 58.762 166.141 1.00 46.39 79 GLN A N 1
ATOM 656 C CA . GLN A 1 98 ? -15.715 59.544 166.756 1.00 51.17 79 GLN A CA 1
ATOM 657 C C . GLN A 1 98 ? -15.270 60.824 167.553 1.00 53.17 79 GLN A C 1
ATOM 658 O O . GLN A 1 98 ? -15.506 61.967 167.123 1.00 51.82 79 GLN A O 1
ATOM 664 N N . GLN A 1 99 ? -14.615 60.614 168.695 1.00 54.65 80 GLN A N 1
ATOM 665 C CA . GLN A 1 99 ? -14.113 61.699 169.531 1.00 55.02 80 GLN A CA 1
ATOM 666 C C . GLN A 1 99 ? -12.721 62.179 169.081 1.00 55.39 80 GLN A C 1
ATOM 667 O O . GLN A 1 99 ? -12.119 63.018 169.744 1.00 56.62 80 GLN A O 1
ATOM 669 N N . GLY A 1 100 ? -12.224 61.647 167.957 1.00 54.50 81 GLY A N 1
ATOM 670 C CA . GLY A 1 100 ? -10.992 62.106 167.302 1.00 54.28 81 GLY A CA 1
ATOM 671 C C . GLY A 1 100 ? -9.659 61.813 167.993 1.00 54.19 81 GLY A C 1
ATOM 672 O O . GLY A 1 100 ? -8.636 62.364 167.603 1.00 55.33 81 GLY A O 1
A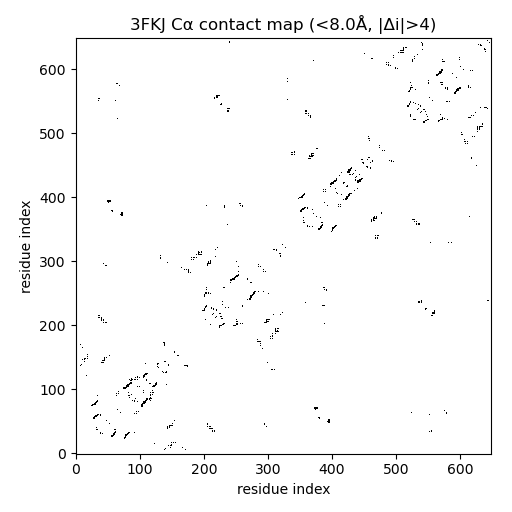TOM 673 N N . ASN A 1 101 ? -9.651 60.928 168.992 1.00 54.48 82 ASN A N 1
ATOM 674 C CA . ASN A 1 101 ? -8.445 60.674 169.803 1.00 52.71 82 ASN A CA 1
ATOM 675 C C . ASN A 1 101 ? -7.953 59.207 169.946 1.00 52.38 82 ASN A C 1
ATOM 676 O O . ASN A 1 101 ? -6.935 58.980 170.621 1.00 53.04 82 ASN A O 1
ATOM 681 N N . THR A 1 102 ? -8.645 58.224 169.343 1.00 47.33 83 THR A N 1
ATOM 682 C CA . THR A 1 102 ? -8.157 56.845 169.359 1.00 43.45 83 THR A CA 1
ATOM 683 C C . THR A 1 102 ? -6.679 56.885 168.963 1.00 39.91 83 THR A C 1
ATOM 684 O O . THR A 1 102 ? -6.362 57.055 167.808 1.00 38.85 83 THR A O 1
ATOM 688 N N . ALA A 1 103 ? -5.791 56.730 169.943 1.00 38.51 84 ALA A N 1
ATOM 689 C CA . ALA A 1 103 ? -4.351 56.905 169.755 1.00 36.75 84 ALA A CA 1
ATOM 690 C C . ALA A 1 103 ? -3.823 56.197 168.517 1.00 34.81 84 ALA A C 1
ATOM 691 O O . ALA A 1 103 ? -3.018 56.764 167.774 1.00 33.93 84 ALA A O 1
ATOM 693 N N . GLU A 1 104 ? -4.284 54.974 168.260 1.00 33.67 85 GLU A N 1
ATOM 694 C CA . GLU A 1 104 ? -3.748 54.224 167.114 1.00 33.23 85 GLU A CA 1
ATOM 695 C C . GLU A 1 104 ? -4.226 54.768 165.753 1.00 32.66 85 GLU A C 1
ATOM 696 O O . GLU A 1 104 ? -3.507 54.643 164.771 1.00 28.82 85 GLU A O 1
ATOM 702 N N . THR A 1 105 ? -5.417 55.370 165.712 1.00 32.24 86 THR A N 1
ATOM 703 C CA . THR A 1 105 ? -5.925 55.994 164.489 1.00 31.51 86 THR A CA 1
ATOM 704 C C . THR A 1 105 ? -5.193 57.310 164.252 1.00 32.73 86 THR A C 1
ATOM 705 O O . THR A 1 105 ? -4.953 57.666 163.110 1.00 32.49 86 THR A O 1
ATOM 709 N N . VAL A 1 106 ? -4.823 58.012 165.333 1.00 32.87 87 VAL A N 1
ATOM 710 C CA . VAL A 1 106 ? -4.025 59.262 165.214 1.00 32.76 87 VAL A CA 1
ATOM 711 C C . VAL A 1 106 ? -2.621 58.921 164.682 1.00 31.43 87 VAL A C 1
ATOM 712 O O . VAL A 1 106 ? -2.128 59.599 163.791 1.00 31.38 87 VAL A O 1
ATOM 716 N N . ALA A 1 107 ? -2.016 57.857 165.212 1.00 32.66 88 ALA A N 1
ATOM 717 C CA . ALA A 1 107 ? -0.693 57.359 164.775 1.00 33.55 88 ALA A CA 1
ATOM 718 C C . ALA A 1 107 ? -0.702 56.843 163.348 1.00 33.47 88 ALA A C 1
ATOM 719 O O . ALA A 1 107 ? 0.275 57.030 162.615 1.00 35.34 88 ALA A O 1
ATOM 721 N N . ALA A 1 108 ? -1.804 56.208 162.951 1.00 35.91 89 ALA A N 1
ATOM 722 C CA . ALA A 1 108 ? -2.028 55.827 161.538 1.00 35.60 89 ALA A CA 1
ATOM 723 C C . ALA A 1 108 ? -1.990 57.041 160.567 1.00 34.65 89 ALA A C 1
ATOM 724 O O . ALA A 1 108 ? -1.337 56.988 159.509 1.00 32.11 89 ALA A O 1
ATOM 726 N N . ALA A 1 109 ? -2.696 58.117 160.931 1.00 34.33 90 ALA A N 1
ATOM 727 C CA . ALA A 1 109 ? -2.700 59.365 160.179 1.00 33.69 90 ALA A CA 1
ATOM 728 C C . ALA A 1 109 ? -1.306 59.996 160.129 1.00 34.35 90 ALA A C 1
ATOM 729 O O . ALA A 1 109 ? -0.916 60.519 159.099 1.00 36.67 90 ALA A O 1
ATOM 731 N N . ARG A 1 110 ? -0.561 59.909 161.228 1.00 34.00 91 ARG A N 1
ATOM 732 C CA . ARG A 1 110 ? 0.802 60.414 161.328 1.00 33.99 91 ARG A CA 1
ATOM 733 C C . ARG A 1 110 ? 1.709 59.642 160.409 1.00 33.52 91 ARG A C 1
ATOM 734 O O . ARG A 1 110 ? 2.424 60.226 159.624 1.00 35.64 91 ARG A O 1
ATOM 742 N N . VAL A 1 111 ? 1.656 58.320 160.482 1.00 35.47 92 VAL A N 1
ATOM 743 C CA . VAL A 1 111 ? 2.470 57.467 159.602 1.00 34.83 92 VAL A CA 1
ATOM 744 C C . VAL A 1 111 ? 2.136 57.720 158.121 1.00 34.11 92 VAL A C 1
ATOM 745 O O . VAL A 1 111 ? 3.052 57.818 157.300 1.00 36.23 92 VAL A O 1
ATOM 749 N N . ALA A 1 112 ? 0.839 57.831 157.794 1.00 33.01 93 ALA A N 1
ATOM 750 C CA . ALA A 1 112 ? 0.401 58.053 156.417 1.00 33.20 93 ALA A CA 1
ATOM 751 C C . ALA A 1 112 ? 1.024 59.341 155.876 1.00 35.68 93 ALA A C 1
ATOM 752 O O . ALA A 1 112 ? 1.604 59.342 154.788 1.00 34.64 93 ALA A O 1
ATOM 754 N N . ARG A 1 113 ? 0.894 60.420 156.652 1.00 35.90 94 ARG A N 1
ATOM 755 C CA . ARG A 1 113 ? 1.484 61.708 156.327 1.00 37.16 94 ARG A CA 1
ATOM 756 C C . ARG A 1 113 ? 3.022 61.647 156.244 1.00 37.11 94 ARG A C 1
ATOM 757 O O . ARG A 1 113 ? 3.600 62.231 155.357 1.00 33.60 94 ARG A O 1
ATOM 765 N N . GLU A 1 114 ? 3.678 60.925 157.152 1.00 37.61 95 GLU A N 1
ATOM 766 C CA . GLU A 1 114 ? 5.141 60.730 157.073 1.00 38.32 95 GLU A CA 1
ATOM 767 C C . GLU A 1 114 ? 5.604 60.008 155.794 1.00 37.19 95 GLU A C 1
ATOM 768 O O . GLU A 1 114 ? 6.728 60.200 155.329 1.00 37.69 95 GLU A O 1
ATOM 774 N N . LYS A 1 115 ? 4.726 59.182 155.245 1.00 37.32 96 LYS A N 1
ATOM 775 C CA . LYS A 1 115 ? 4.966 58.413 154.021 1.00 37.12 96 LYS A CA 1
ATOM 776 C C . LYS A 1 115 ? 4.651 59.203 152.751 1.00 35.13 96 LYS A C 1
ATOM 777 O O . LYS A 1 115 ? 5.011 58.786 151.645 1.00 34.80 96 LYS A O 1
ATOM 783 N N . GLY A 1 116 ? 3.990 60.343 152.899 1.00 34.59 97 GLY A N 1
ATOM 784 C CA . GLY A 1 116 ? 3.665 61.217 151.768 1.00 35.21 97 GLY A CA 1
ATOM 785 C C . GLY A 1 116 ? 2.239 61.077 151.250 1.00 35.06 97 GLY A C 1
ATOM 786 O O . GLY A 1 116 ? 1.877 61.714 150.271 1.00 36.14 97 GLY A O 1
ATOM 787 N N . ALA A 1 117 ? 1.429 60.253 151.910 1.00 36.67 98 ALA A N 1
ATOM 788 C CA . ALA A 1 117 ? 0.023 60.049 151.530 1.00 36.24 98 ALA A CA 1
ATOM 789 C C . ALA A 1 117 ? -0.810 61.270 151.910 1.00 36.43 98 ALA A C 1
ATOM 790 O O . ALA A 1 117 ? -0.490 61.959 152.901 1.00 37.85 98 ALA A O 1
ATOM 792 N N . ALA A 1 118 ? -1.838 61.568 151.110 1.00 34.73 99 ALA A N 1
ATOM 793 C CA . ALA A 1 118 ? -2.892 62.473 151.554 1.00 32.83 99 ALA A CA 1
ATOM 794 C C . ALA A 1 118 ? -3.736 61.767 152.595 1.00 33.55 99 ALA A C 1
ATOM 795 O O . ALA A 1 118 ? -4.056 60.565 152.447 1.00 33.83 99 ALA A O 1
ATOM 797 N N . THR A 1 119 ? -4.104 62.509 153.639 1.00 32.32 100 THR A N 1
ATOM 798 C CA . THR A 1 119 ? -4.942 61.980 154.701 1.00 34.14 100 THR A CA 1
ATOM 799 C C . THR A 1 119 ? -6.297 62.725 154.743 1.00 34.28 100 THR A C 1
ATOM 800 O O . THR A 1 119 ? -6.330 63.924 154.666 1.00 33.15 100 THR A O 1
ATOM 804 N N . ILE A 1 120 ? -7.403 61.976 154.806 1.00 34.42 101 ILE A N 1
ATOM 805 C CA . ILE A 1 120 ? -8.744 62.552 155.023 1.00 32.49 101 ILE A CA 1
ATOM 806 C C . ILE A 1 120 ? -9.229 62.002 156.363 1.00 32.22 101 ILE A C 1
ATOM 807 O O . ILE A 1 120 ? -9.327 60.772 156.551 1.00 32.34 101 ILE A O 1
ATOM 812 N N . GLY A 1 121 ? -9.526 62.905 157.287 1.00 33.67 102 GLY A N 1
ATOM 813 C CA . GLY A 1 121 ? -9.985 62.536 158.621 1.00 34.33 102 GLY A CA 1
ATOM 814 C C . GLY A 1 121 ? -11.456 62.821 158.807 1.00 35.26 102 GLY A C 1
ATOM 815 O O . GLY A 1 121 ? -11.886 63.978 158.657 1.00 33.73 102 GLY A O 1
ATOM 816 N N . LEU A 1 122 ? -12.223 61.770 159.140 1.00 35.84 103 LEU A N 1
ATOM 817 C CA . LEU A 1 122 ? -13.641 61.907 159.528 1.00 36.18 103 LEU A CA 1
ATOM 818 C C . LEU A 1 122 ? -13.739 61.948 161.066 1.00 36.60 103 LEU A C 1
ATOM 819 O O . LEU A 1 122 ? -13.269 61.024 161.762 1.00 35.08 103 LEU A O 1
ATOM 824 N N . VAL A 1 123 ? -14.314 63.025 161.598 1.00 36.31 104 VAL A N 1
ATOM 825 C CA . VAL A 1 123 ? -14.455 63.197 163.054 1.00 37.31 104 VAL A CA 1
ATOM 826 C C . VAL A 1 123 ? -15.872 63.636 163.378 1.00 37.55 104 VAL A C 1
ATOM 827 O O . VAL A 1 123 ? -16.553 64.209 162.544 1.00 35.41 104 VAL A O 1
ATOM 831 N N . TYR A 1 124 ? -16.326 63.327 164.578 1.00 39.43 105 TYR A N 1
ATOM 832 C CA . TYR A 1 124 ? -17.574 63.894 165.076 1.00 44.48 105 TYR A CA 1
ATOM 833 C C . TYR A 1 124 ? -17.257 65.189 165.854 1.00 46.97 105 TYR A C 1
ATOM 834 O O . TYR A 1 124 ? -17.925 66.217 165.690 1.00 46.31 105 TYR A O 1
ATOM 843 N N . GLN A 1 125 ? -16.213 65.108 166.681 1.00 50.31 106 GLN A N 1
ATOM 844 C CA . GLN A 1 125 ? -15.720 66.219 167.485 1.00 53.64 106 GLN A CA 1
ATOM 845 C C . GLN A 1 125 ? -14.561 66.908 166.769 1.00 53.81 106 GLN A C 1
ATOM 846 O O . GLN A 1 125 ? -13.533 66.270 166.551 1.00 51.17 106 GLN A O 1
ATOM 852 N N . PRO A 1 126 ? -14.709 68.212 166.428 1.00 55.49 107 PRO A N 1
ATOM 853 C CA . PRO A 1 126 ? -13.616 68.988 165.834 1.00 54.92 107 PRO A CA 1
ATOM 854 C C . PRO A 1 126 ? -12.497 69.337 166.828 1.00 54.33 107 PRO A C 1
ATOM 855 O O . PRO A 1 126 ? -12.670 69.180 168.041 1.00 53.16 107 PRO A O 1
ATOM 859 N N . ASP A 1 127 ? -11.357 69.777 166.297 1.00 54.32 108 ASP A N 1
ATOM 860 C CA . ASP A 1 127 ? -10.153 70.086 167.090 1.00 55.84 108 ASP A CA 1
ATOM 861 C C . ASP A 1 127 ? -9.639 68.905 167.920 1.00 54.57 108 ASP A C 1
ATOM 862 O O . ASP A 1 127 ? -8.930 69.084 168.906 1.00 55.11 108 ASP A O 1
ATOM 867 N N . THR A 1 128 ? -9.986 67.697 167.509 1.00 52.93 109 THR A N 1
ATOM 868 C CA . THR A 1 128 ? -9.575 66.503 168.216 1.00 49.96 109 THR A CA 1
ATOM 869 C C . THR A 1 128 ? -8.277 65.990 167.584 1.00 48.95 109 THR A C 1
ATOM 870 O O . THR A 1 128 ? -7.921 66.406 166.473 1.00 48.17 109 THR A O 1
ATOM 874 N N . PRO A 1 129 ? -7.501 65.176 168.320 1.00 47.24 110 PRO A N 1
ATOM 875 C CA . PRO A 1 129 ? -6.130 64.830 167.886 1.00 46.98 110 PRO A CA 1
ATOM 876 C C . PRO A 1 129 ? -5.961 64.291 166.448 1.00 44.02 110 PRO A C 1
ATOM 877 O O . PRO A 1 129 ? -4.904 64.492 165.837 1.00 43.02 110 PRO A O 1
ATOM 881 N N . LEU A 1 130 ? -6.973 63.605 165.928 1.00 41.77 111 LEU A N 1
ATOM 882 C CA . LEU A 1 130 ? -6.900 63.097 164.556 1.00 41.77 111 LEU A CA 1
ATOM 883 C C . LEU A 1 130 ? -6.665 64.248 163.571 1.00 39.15 111 LEU A C 1
ATOM 884 O O . LEU A 1 130 ? -5.908 64.109 162.622 1.00 38.49 111 LEU A O 1
ATOM 889 N N . CYS A 1 131 ? -7.317 65.379 163.821 1.00 39.02 112 CYS A N 1
ATOM 890 C CA . CYS A 1 131 ? -7.178 66.571 162.990 1.00 38.89 112 CYS A CA 1
ATOM 891 C C . CYS A 1 131 ? -5.737 67.018 162.754 1.00 37.55 112 CYS A C 1
ATOM 892 O O . CYS A 1 131 ? -5.408 67.490 161.684 1.00 36.79 112 CYS A O 1
ATOM 895 N N . GLU A 1 132 ? -4.874 66.888 163.745 1.00 37.72 113 GLU A N 1
ATOM 896 C CA . GLU A 1 132 ? -3.487 67.326 163.577 1.00 38.17 113 GLU A CA 1
ATOM 897 C C . GLU A 1 132 ? -2.838 66.739 162.308 1.00 37.16 113 GLU A C 1
ATOM 898 O O . GLU A 1 132 ? -2.103 67.429 161.585 1.00 33.33 113 GLU A O 1
ATOM 904 N N . TYR A 1 133 ? -3.118 65.466 162.043 1.00 36.73 114 TYR A N 1
ATOM 905 C CA . TYR A 1 133 ? -2.511 64.743 160.933 1.00 35.72 114 TYR A CA 1
ATOM 906 C C . TYR A 1 133 ? -3.470 64.509 159.770 1.00 36.55 114 TYR A C 1
ATOM 907 O O . TYR A 1 133 ? -3.208 63.661 158.918 1.00 38.16 114 TYR A O 1
ATOM 916 N N . SER A 1 134 ? -4.561 65.268 159.717 1.00 35.11 115 SER A N 1
ATOM 917 C CA . SER A 1 134 ? -5.537 65.172 158.640 1.00 36.22 115 SER A CA 1
ATOM 918 C C . SER A 1 134 ? -5.351 66.340 157.703 1.00 37.06 115 SER A C 1
ATOM 919 O O . SER A 1 134 ? -5.540 67.484 158.106 1.00 38.20 115 SER A O 1
ATOM 922 N N . ASP A 1 135 ? -4.985 66.073 156.454 1.00 38.08 116 ASP A N 1
ATOM 923 C CA . ASP A 1 135 ? -4.844 67.147 155.456 1.00 38.08 116 ASP A CA 1
ATOM 924 C C . ASP A 1 135 ? -6.213 67.749 155.211 1.00 36.76 116 ASP A C 1
ATOM 925 O O . ASP A 1 135 ? -6.326 68.939 154.969 1.00 34.23 116 ASP A O 1
ATOM 930 N N . TYR A 1 136 ? -7.239 66.897 155.232 1.00 35.92 117 TYR A N 1
ATOM 931 C CA . TYR A 1 136 ? -8.615 67.324 155.040 1.00 34.74 117 TYR A CA 1
ATOM 932 C C . TYR A 1 136 ? -9.447 66.720 156.156 1.00 35.48 117 TYR A C 1
ATOM 933 O O . TYR A 1 136 ? -9.219 65.571 156.544 1.00 35.11 117 TYR A O 1
ATOM 942 N N . ILE A 1 137 ? -10.400 67.494 156.662 1.00 35.18 118 ILE A N 1
ATOM 943 C CA . ILE A 1 137 ? -11.239 67.118 157.798 1.00 37.58 118 ILE A CA 1
ATOM 944 C C . ILE A 1 137 ? -12.721 67.157 157.416 1.00 37.69 118 ILE A C 1
ATOM 945 O O . ILE A 1 137 ? -13.189 68.140 156.877 1.00 38.76 118 ILE A O 1
ATOM 950 N N . ILE A 1 138 ? -13.448 66.090 157.709 1.00 37.72 119 ILE A N 1
ATOM 951 C CA . ILE A 1 138 ? -14.890 66.061 157.543 1.00 35.98 119 ILE A CA 1
ATOM 952 C C . ILE A 1 138 ? -15.503 65.909 158.927 1.00 36.10 119 ILE A C 1
ATOM 953 O O . ILE A 1 138 ? -15.169 64.991 159.658 1.00 35.79 119 ILE A O 1
ATOM 958 N N . GLU A 1 139 ? -16.384 66.825 159.298 1.00 35.71 120 GLU A N 1
ATOM 959 C CA . GLU A 1 139 ? -17.144 66.668 160.525 1.00 37.25 120 GLU A CA 1
ATOM 960 C C . GLU A 1 139 ? -18.450 66.014 160.145 1.00 36.86 120 GLU A C 1
ATOM 961 O O . GLU A 1 139 ? -19.345 66.669 159.594 1.00 36.74 120 GLU A O 1
ATOM 967 N N . TYR A 1 140 ? -18.530 64.703 160.357 1.00 35.25 121 TYR A N 1
ATOM 968 C CA . TYR A 1 140 ? -19.726 63.971 159.999 1.00 34.80 121 TYR A CA 1
ATOM 969 C C . TYR A 1 140 ? -20.747 64.220 161.077 1.00 35.03 121 TYR A C 1
ATOM 970 O O . TYR A 1 140 ? -20.404 64.655 162.171 1.00 35.76 121 TYR A O 1
ATOM 979 N N . GLN A 1 141 ? -21.999 63.917 160.773 1.00 35.52 122 GLN A N 1
ATOM 980 C CA . GLN A 1 141 ? -23.063 64.032 161.742 1.00 36.05 122 GLN A CA 1
ATOM 981 C C . GLN A 1 141 ? -23.426 62.710 162.408 1.00 37.46 122 GLN A C 1
ATOM 982 O O . GLN A 1 141 ? -23.287 61.621 161.834 1.00 34.63 122 GLN A O 1
ATOM 988 N N . TRP A 1 142 ? -23.883 62.839 163.644 1.00 38.38 123 TRP A N 1
ATOM 989 C CA . TRP A 1 142 ? -24.215 61.718 164.481 1.00 39.19 123 TRP A CA 1
ATOM 990 C C . TRP A 1 142 ? -25.234 62.144 165.541 1.00 38.27 123 TRP A C 1
ATOM 991 O O . TRP A 1 142 ? -25.125 63.210 166.101 1.00 37.12 123 TRP A O 1
ATOM 1002 N N . ALA A 1 143 ? -26.220 61.292 165.787 1.00 38.28 124 ALA A N 1
ATOM 1003 C CA . ALA A 1 143 ? -27.038 61.341 166.998 1.00 37.21 124 ALA A CA 1
ATOM 1004 C C . ALA A 1 143 ? -27.338 59.924 167.493 1.00 36.86 124 ALA A C 1
ATOM 1005 O O . ALA A 1 143 ? -27.326 58.973 166.725 1.00 38.91 124 ALA A O 1
ATOM 1007 N N . ARG A 1 144 ? -27.661 59.833 168.778 1.00 36.77 125 ARG A N 1
ATOM 1008 C CA . ARG A 1 144 ? -28.117 58.614 169.410 1.00 36.52 125 ARG A CA 1
ATOM 1009 C C . ARG A 1 144 ? -29.622 58.388 169.241 1.00 35.03 125 ARG A C 1
ATOM 1010 O O . ARG A 1 144 ? -30.440 59.099 169.827 1.00 34.51 125 ARG A O 1
ATOM 1018 N N . TYR A 1 145 ? -29.961 57.362 168.453 1.00 33.41 126 TYR A N 1
ATOM 1019 C CA . TYR A 1 145 ? -31.340 56.941 168.215 1.00 34.35 126 TYR A CA 1
ATOM 1020 C C . TYR A 1 145 ? -32.034 56.885 169.587 1.00 36.06 126 TYR A C 1
ATOM 1021 O O . TYR A 1 145 ? -31.476 56.328 170.541 1.00 35.32 126 TYR A O 1
ATOM 1030 N N . PRO A 1 146 ? -33.256 57.432 169.696 1.00 35.92 127 PRO A N 1
ATOM 1031 C CA . PRO A 1 146 ? -34.204 57.921 168.691 1.00 35.90 127 PRO A CA 1
ATOM 1032 C C . PRO A 1 146 ? -33.987 59.368 168.162 1.00 36.24 127 PRO A C 1
ATOM 1033 O O . PRO A 1 146 ? -34.757 59.849 167.296 1.00 33.41 127 PRO A O 1
ATOM 1037 N N . GLU A 1 147 ? -32.948 60.037 168.653 1.00 36.19 128 GLU A N 1
ATOM 1038 C CA . GLU A 1 147 ? -32.517 61.286 168.052 1.00 38.37 128 GLU A CA 1
ATOM 1039 C C . GLU A 1 147 ? -31.916 60.934 166.703 1.00 37.28 128 GLU A C 1
ATOM 1040 O O . GLU A 1 147 ? -31.373 59.876 166.522 1.00 36.49 128 GLU A O 1
ATOM 1046 N N . THR A 1 148 ? -32.098 61.793 165.725 1.00 38.68 129 THR A N 1
ATOM 1047 C CA . THR A 1 148 ? -31.618 61.511 164.389 1.00 38.72 129 THR A CA 1
ATOM 1048 C C . THR A 1 148 ? -30.980 62.780 163.798 1.00 38.20 129 THR A C 1
ATOM 1049 O O . THR A 1 148 ? -31.129 63.875 164.337 1.00 36.04 129 THR A O 1
ATOM 1053 N N . VAL A 1 149 ? -30.222 62.576 162.723 1.00 37.02 130 VAL A N 1
ATOM 1054 C CA . VAL A 1 149 ? -29.573 63.618 161.964 1.00 36.27 130 VAL A CA 1
ATOM 1055 C C . VAL A 1 149 ? -29.796 63.229 160.495 1.00 37.62 130 VAL A C 1
ATOM 1056 O O . VAL A 1 149 ? -30.500 62.258 160.219 1.00 41.12 130 VAL A O 1
ATOM 1060 N N . ASP A 1 150 ? -29.196 63.968 159.567 1.00 36.23 131 ASP A N 1
ATOM 1061 C CA . ASP A 1 150 ? -29.255 63.646 158.137 1.00 35.53 131 ASP A CA 1
ATOM 1062 C C . ASP A 1 150 ? -28.416 62.411 157.914 1.00 35.16 131 ASP A C 1
ATOM 1063 O O . ASP A 1 150 ? -27.230 62.473 158.174 1.00 32.21 131 ASP A O 1
ATOM 1068 N N . PRO A 1 151 ? -29.037 61.287 157.481 1.00 35.82 132 PRO A N 1
ATOM 1069 C CA . PRO A 1 151 ? -28.333 60.042 157.145 1.00 37.23 132 PRO A CA 1
ATOM 1070 C C . PRO A 1 151 ? -27.235 60.188 156.051 1.00 36.26 132 PRO A C 1
ATOM 1071 O O . PRO A 1 151 ? -26.189 59.549 156.135 1.00 34.47 132 PRO A O 1
ATOM 1075 N N . ALA A 1 152 ? -27.474 61.045 155.057 1.00 36.53 133 ALA A N 1
ATOM 1076 C CA . ALA A 1 152 ? -26.506 61.328 153.999 1.00 33.94 133 ALA A CA 1
ATOM 1077 C C . ALA A 1 152 ? -25.235 62.015 154.530 1.00 33.52 133 ALA A C 1
ATOM 1078 O O . ALA A 1 152 ? -24.259 62.146 153.808 1.00 35.66 133 ALA A O 1
ATOM 1080 N N . GLN A 1 153 ? -25.252 62.469 155.777 1.00 34.17 134 GLN A N 1
ATOM 1081 C CA . GLN A 1 153 ? -24.076 63.087 156.435 1.00 34.02 134 GLN A CA 1
ATOM 1082 C C . GLN A 1 153 ? -23.487 62.270 157.588 1.00 32.17 134 GLN A C 1
ATOM 1083 O O . GLN A 1 153 ? -22.568 62.714 158.289 1.00 32.15 134 GLN A O 1
ATOM 1089 N N . GLN A 1 154 ? -23.984 61.062 157.754 1.00 31.82 135 GLN A N 1
ATOM 1090 C CA . GLN A 1 154 ? -23.380 60.146 158.713 1.00 32.72 135 GLN A CA 1
ATOM 1091 C C . GLN A 1 154 ? -22.082 59.499 158.230 1.00 32.43 135 GLN A C 1
ATOM 1092 O O . GLN A 1 154 ? -21.782 59.457 157.032 1.00 32.41 135 GLN A O 1
ATOM 1098 N N . LYS A 1 155 ? -21.300 59.054 159.208 1.00 31.18 136 LYS A N 1
ATOM 1099 C CA . LYS A 1 155 ? -19.928 58.525 158.999 1.00 32.18 136 LYS A CA 1
ATOM 1100 C C . LYS A 1 155 ? -19.850 57.512 157.866 1.00 32.71 136 LYS A C 1
ATOM 1101 O O . LYS A 1 155 ? -19.022 57.660 156.994 1.00 34.08 136 LYS A O 1
ATOM 1107 N N . ALA A 1 156 ? -20.727 56.501 157.867 1.00 33.22 137 ALA A N 1
ATOM 1108 C CA . ALA A 1 156 ? -20.691 55.464 156.835 1.00 31.84 137 ALA A CA 1
ATOM 1109 C C . ALA A 1 156 ? -21.092 56.012 155.483 1.00 32.73 137 ALA A C 1
ATOM 1110 O O . ALA A 1 156 ? -20.515 55.595 154.460 1.00 32.46 137 ALA A O 1
ATOM 1112 N N . ALA A 1 157 ? -22.071 56.941 155.467 1.00 32.01 138 ALA A N 1
ATOM 1113 C CA . ALA A 1 157 ? -22.489 57.608 154.237 1.00 31.58 138 ALA A CA 1
ATOM 1114 C C . ALA A 1 157 ? -21.291 58.294 153.536 1.00 31.86 138 ALA A C 1
ATOM 1115 O O . ALA A 1 157 ? -21.167 58.249 152.329 1.00 31.70 138 ALA A O 1
ATOM 1117 N N . TYR A 1 158 ? -20.428 58.944 154.312 1.00 32.07 139 TYR A N 1
ATOM 1118 C CA . TYR A 1 158 ? -19.267 59.652 153.762 1.00 31.53 139 TYR A CA 1
ATOM 1119 C C . TYR A 1 158 ? -18.268 58.693 153.106 1.00 32.97 139 TYR A C 1
ATOM 1120 O O . TYR A 1 158 ? -17.571 59.071 152.166 1.00 32.39 139 TYR A O 1
ATOM 1129 N N . SER A 1 159 ? -18.226 57.444 153.570 1.00 32.16 140 SER A N 1
ATOM 1130 C CA . SER A 1 159 ? -17.383 56.450 152.912 1.00 32.53 140 SER A CA 1
ATOM 1131 C C . SER A 1 159 ? -17.856 56.304 151.463 1.00 31.87 140 SER A C 1
ATOM 1132 O O . SER A 1 159 ? -17.032 56.154 150.567 1.00 30.46 140 SER A O 1
ATOM 1135 N N . LEU A 1 160 ? -19.177 56.371 151.238 1.00 30.71 141 LEU A N 1
ATOM 1136 C CA . LEU A 1 160 ? -19.715 56.129 149.901 1.00 31.35 141 LEU A CA 1
ATOM 1137 C C . LEU A 1 160 ? -19.574 57.389 149.054 1.00 31.66 141 LEU A C 1
ATOM 1138 O O . LEU A 1 160 ? -19.249 57.304 147.881 1.00 32.66 141 LEU A O 1
ATOM 1143 N N . TRP A 1 161 ? -19.796 58.561 149.666 1.00 33.44 142 TRP A N 1
ATOM 1144 C CA . TRP A 1 161 ? -19.580 59.854 148.979 1.00 32.49 142 TRP A CA 1
ATOM 1145 C C . TRP A 1 161 ? -18.130 59.978 148.477 1.00 32.13 142 TRP A C 1
ATOM 1146 O O . TRP A 1 161 ? -17.886 60.335 147.331 1.00 31.46 142 TRP A O 1
ATOM 1157 N N . LEU A 1 162 ? -17.179 59.723 149.368 1.00 33.20 143 LEU A N 1
ATOM 1158 C CA . LEU A 1 162 ? -15.745 59.830 149.043 1.00 33.10 143 LEU A CA 1
ATOM 1159 C C . LEU A 1 162 ? -15.358 58.805 147.989 1.00 31.27 143 LEU A C 1
ATOM 1160 O O . LEU A 1 162 ? -14.682 59.132 147.014 1.00 34.23 143 LEU A O 1
ATOM 1165 N N . ALA A 1 163 ? -15.824 57.577 148.150 1.00 30.16 144 ALA A N 1
ATOM 1166 C CA . ALA A 1 163 ? -15.656 56.535 147.124 1.00 31.32 144 ALA A CA 1
ATOM 1167 C C . ALA A 1 163 ? -16.174 56.966 145.739 1.00 32.65 144 ALA A C 1
ATOM 1168 O O . ALA A 1 163 ? -15.452 56.800 144.731 1.00 29.88 144 ALA A O 1
ATOM 1170 N N . LEU A 1 164 ? -17.436 57.440 145.705 1.00 32.68 145 LEU A N 1
ATOM 1171 C CA . LEU A 1 164 ? -18.057 57.943 144.479 1.00 33.81 145 LEU A CA 1
ATOM 1172 C C . LEU A 1 164 ? -17.152 58.965 143.779 1.00 34.72 145 LEU A C 1
ATOM 1173 O O . LEU A 1 164 ? -16.916 58.874 142.574 1.00 33.74 145 LEU A O 1
ATOM 1178 N N . GLU A 1 165 ? -16.665 59.930 144.554 1.00 32.71 146 GLU A N 1
ATOM 1179 C CA . GLU A 1 165 ? -15.813 60.999 144.031 1.00 31.32 146 GLU A CA 1
ATOM 1180 C C . GLU A 1 165 ? -14.432 60.564 143.593 1.00 31.46 146 GLU A C 1
ATOM 1181 O O . GLU A 1 165 ? -13.940 61.028 142.563 1.00 32.17 146 GLU A O 1
ATOM 1187 N N . ILE A 1 166 ? -13.827 59.633 144.327 1.00 34.04 147 ILE A N 1
ATOM 1188 C CA . ILE A 1 166 ? -12.543 59.066 143.903 1.00 31.74 147 ILE A CA 1
ATOM 1189 C C . ILE A 1 166 ? -12.686 58.392 142.541 1.00 31.71 147 ILE A C 1
ATOM 1190 O O . ILE A 1 166 ? -11.878 58.607 141.669 1.00 30.42 147 ILE A O 1
ATOM 1195 N N . LEU A 1 167 ? -13.744 57.613 142.364 1.00 32.56 148 LEU A N 1
ATOM 1196 C CA . LEU A 1 167 ? -13.963 56.880 141.158 1.00 31.22 148 LEU A CA 1
ATOM 1197 C C . LEU A 1 167 ? -14.301 57.821 140.049 1.00 31.99 148 LEU A C 1
ATOM 1198 O O . LEU A 1 167 ? -13.723 57.735 138.975 1.00 33.53 148 LEU A O 1
ATOM 1203 N N . ALA A 1 168 ? -15.261 58.707 140.286 1.00 34.39 149 ALA A N 1
ATOM 1204 C CA . ALA A 1 168 ? -15.717 59.617 139.257 1.00 33.53 149 ALA A CA 1
ATOM 1205 C C . ALA A 1 168 ? -14.579 60.507 138.744 1.00 34.16 149 ALA A C 1
ATOM 1206 O O . ALA A 1 168 ? -14.487 60.735 137.544 1.00 32.41 149 ALA A O 1
ATOM 1208 N N . GLN A 1 169 ? -13.733 61.018 139.638 1.00 31.94 150 GLN A N 1
ATOM 1209 C CA . GLN A 1 169 ? -12.731 62.017 139.231 1.00 32.91 150 GLN A CA 1
ATOM 1210 C C . GLN A 1 169 ? -11.423 61.374 138.730 1.00 33.17 150 GLN A C 1
ATOM 1211 O O . GLN A 1 169 ? -10.526 62.073 138.289 1.00 33.07 150 GLN A O 1
ATOM 1217 N N . THR A 1 170 ? -11.319 60.041 138.837 1.00 34.60 151 THR A N 1
ATOM 1218 C CA . THR A 1 170 ? -10.166 59.308 138.310 1.00 35.33 151 THR A CA 1
ATOM 1219 C C . THR A 1 170 ? -10.504 58.401 137.116 1.00 36.17 151 THR A C 1
ATOM 1220 O O . THR A 1 170 ? -9.716 58.268 136.200 1.00 38.97 151 THR A O 1
ATOM 1224 N N . GLU A 1 171 ? -11.651 57.753 137.128 1.00 36.60 152 GLU A N 1
ATOM 1225 C CA . GLU A 1 171 ? -12.002 56.829 136.053 1.00 37.07 152 GLU A CA 1
ATOM 1226 C C . GLU A 1 171 ? -13.285 57.213 135.328 1.00 3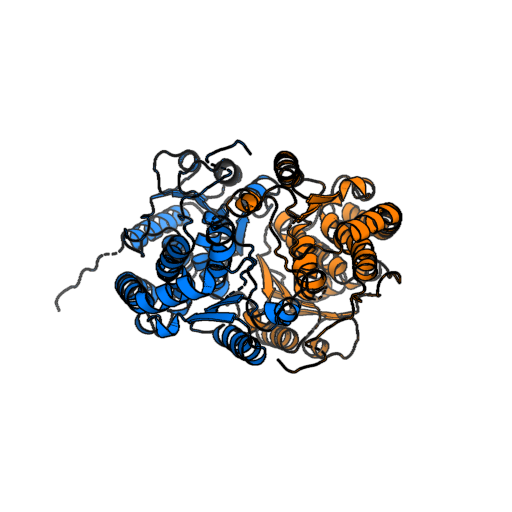6.02 152 GLU A C 1
ATOM 1227 O O . GLU A 1 171 ? -13.592 56.681 134.271 1.00 36.37 152 GLU A O 1
ATOM 1233 N N . GLY A 1 172 ? -14.042 58.112 135.912 1.00 36.18 153 GLY A N 1
ATOM 1234 C CA . GLY A 1 172 ? -15.400 58.387 135.476 1.00 35.58 153 GLY A CA 1
ATOM 1235 C C . GLY A 1 172 ? -16.365 57.335 136.004 1.00 34.33 153 GLY A C 1
ATOM 1236 O O . GLY A 1 172 ? -15.985 56.212 136.306 1.00 31.98 153 GLY A O 1
ATOM 1237 N N . TYR A 1 173 ? -17.631 57.713 136.112 1.00 35.54 154 TYR A N 1
ATOM 1238 C CA . TYR A 1 173 ? -18.644 56.801 136.566 1.00 35.44 154 TYR A CA 1
ATOM 1239 C C . TYR A 1 173 ? -19.944 57.175 135.929 1.00 35.42 154 TYR A C 1
ATOM 1240 O O . TYR A 1 173 ? -20.490 58.229 136.231 1.00 36.09 154 TYR A O 1
ATOM 1249 N N . ALA A 1 174 ? -20.423 56.298 135.050 1.00 38.19 155 ALA A N 1
ATOM 1250 C CA . ALA A 1 174 ? -21.635 56.550 134.249 1.00 37.84 155 ALA A CA 1
ATOM 1251 C C . ALA A 1 174 ? -22.853 56.769 135.102 1.00 37.26 155 ALA A C 1
ATOM 1252 O O . ALA A 1 174 ? -23.694 57.552 134.735 1.00 39.15 155 ALA A O 1
ATOM 1254 N N . GLN A 1 175 ? -22.952 56.088 136.243 1.00 34.63 156 GLN A N 1
ATOM 1255 C CA . GLN A 1 175 ? -24.084 56.272 137.157 1.00 34.53 156 GLN A CA 1
ATOM 1256 C C . GLN A 1 175 ? -23.928 57.336 138.239 1.00 34.32 156 GLN A C 1
ATOM 1257 O O . GLN A 1 175 ? -24.697 57.363 139.219 1.00 34.30 156 GLN A O 1
ATOM 1263 N N . TYR A 1 176 ? -22.973 58.241 138.082 1.00 34.02 157 TYR A N 1
ATOM 1264 C CA . TYR A 1 176 ? -22.780 59.325 139.078 1.00 33.03 157 TYR A CA 1
ATOM 1265 C C . TYR A 1 176 ? -24.061 60.054 139.472 1.00 34.47 157 TYR A C 1
ATOM 1266 O O . TYR A 1 176 ? -24.380 60.211 140.670 1.00 32.23 157 TYR A O 1
ATOM 1275 N N . ASP A 1 177 ? -24.781 60.523 138.459 1.00 36.10 158 ASP A N 1
ATOM 1276 C CA . ASP A 1 177 ? -25.994 61.275 138.681 1.00 37.09 158 ASP A CA 1
ATOM 1277 C C . ASP A 1 177 ? -27.025 60.382 139.361 1.00 38.00 158 ASP A C 1
ATOM 1278 O O . ASP A 1 177 ? -27.746 60.831 140.249 1.00 38.31 158 ASP A O 1
ATOM 1283 N N . GLU A 1 178 ? -27.093 59.117 138.947 1.00 39.39 159 GLU A N 1
ATOM 1284 C CA . GLU A 1 178 ? -28.048 58.167 139.537 1.00 40.84 159 GLU A CA 1
ATOM 1285 C C . GLU A 1 178 ? -27.805 57.950 141.034 1.00 39.90 159 GLU A C 1
ATOM 1286 O O . GLU A 1 178 ? -28.749 57.837 141.813 1.00 40.18 159 GLU A O 1
ATOM 1292 N N . LEU A 1 179 ? -26.540 57.897 141.429 1.00 39.42 160 LEU A N 1
ATOM 1293 C CA . LEU A 1 179 ? -26.193 57.612 142.817 1.00 38.66 160 LEU A CA 1
ATOM 1294 C C . LEU A 1 179 ? -26.396 58.875 143.668 1.00 37.16 160 LEU A C 1
ATOM 1295 O O . LEU A 1 179 ? -26.852 58.792 144.801 1.00 35.41 160 LEU A O 1
ATOM 1300 N N . VAL A 1 180 ? -26.096 60.039 143.093 1.00 38.45 161 VAL A N 1
ATOM 1301 C CA . VAL A 1 180 ? -26.286 61.318 143.758 1.00 38.53 161 VAL A CA 1
ATOM 1302 C C . VAL A 1 180 ? -27.754 61.573 144.045 1.00 40.03 161 VAL A C 1
ATOM 1303 O O . VAL A 1 180 ? -28.098 62.112 145.101 1.00 41.65 161 VAL A O 1
ATOM 1307 N N . SER A 1 181 ? -28.623 61.186 143.117 1.00 40.69 162 SER A N 1
ATOM 1308 C CA . SER A 1 181 ? -30.057 61.406 143.315 1.00 41.42 162 SER A CA 1
ATOM 1309 C C . SER A 1 181 ? -30.619 60.262 144.166 1.00 39.55 162 SER A C 1
ATOM 1310 O O . SER A 1 181 ? -31.552 60.486 144.915 1.00 34.37 162 SER A O 1
ATOM 1313 N N . ALA A 1 182 ? -30.018 59.059 144.091 1.00 37.27 163 ALA A N 1
ATOM 1314 C CA . ALA A 1 182 ? -30.331 57.978 145.049 1.00 36.24 163 ALA A CA 1
ATOM 1315 C C . ALA A 1 182 ? -30.063 58.469 146.468 1.00 35.23 163 ALA A C 1
ATOM 1316 O O . ALA A 1 182 ? -30.895 58.309 147.351 1.00 35.04 163 ALA A O 1
ATOM 1318 N N . PHE A 1 183 ? -28.896 59.075 146.686 1.00 36.12 164 PHE A N 1
ATOM 1319 C CA . PHE A 1 183 ? -28.553 59.657 148.008 1.00 36.00 164 PHE A CA 1
ATOM 1320 C C . PHE A 1 183 ? -29.538 60.761 148.431 1.00 36.67 164 PHE A C 1
ATOM 1321 O O . PHE A 1 183 ? -29.751 60.979 149.632 1.00 36.34 164 PHE A O 1
ATOM 1329 N N . GLY A 1 184 ? -30.108 61.474 147.454 1.00 37.23 165 GLY A N 1
ATOM 1330 C CA . GLY A 1 184 ? -31.117 62.504 147.737 1.00 38.92 165 GLY A CA 1
ATOM 1331 C C . GLY A 1 184 ? -32.433 61.935 148.242 1.00 39.47 165 GLY A C 1
ATOM 1332 O O . GLY A 1 184 ? -33.226 62.651 148.861 1.00 40.64 165 GLY A O 1
ATOM 1333 N N . ARG A 1 185 ? -32.664 60.652 147.967 1.00 38.03 166 ARG A N 1
ATOM 1334 C CA . ARG A 1 185 ? -33.862 59.950 148.397 1.00 39.89 166 ARG A CA 1
ATOM 1335 C C . ARG A 1 185 ? -33.629 59.160 149.677 1.00 39.02 166 ARG A C 1
ATOM 1336 O O . ARG A 1 185 ? -34.554 58.557 150.239 1.00 38.30 166 ARG A O 1
ATOM 1344 N N . PHE A 1 186 ? -32.397 59.184 150.148 1.00 39.79 167 PHE A N 1
ATOM 1345 C CA . PHE A 1 186 ? -31.974 58.232 151.156 1.00 38.17 167 PHE A CA 1
ATOM 1346 C C . PHE A 1 186 ? -32.632 58.523 152.502 1.00 37.33 167 PHE A C 1
ATOM 1347 O O . PHE A 1 186 ? -33.043 57.588 153.194 1.00 33.51 167 PHE A O 1
ATOM 1355 N N . SER A 1 187 ? -32.728 59.805 152.858 1.00 38.09 168 SER A N 1
ATOM 1356 C CA . SER A 1 187 ? -33.307 60.188 154.142 1.00 40.27 168 SER A CA 1
ATOM 1357 C C . SER A 1 187 ? -34.751 59.736 154.255 1.00 41.05 168 SER A C 1
ATOM 1358 O O . SER A 1 187 ? -35.154 59.239 155.308 1.00 41.56 168 SER A O 1
ATOM 1361 N N . ASP A 1 188 ? -35.519 59.903 153.174 1.00 41.32 169 ASP A N 1
ATOM 1362 C CA . ASP A 1 188 ? -36.905 59.439 153.152 1.00 41.12 169 ASP A CA 1
ATOM 1363 C C . ASP A 1 188 ? -37.002 57.932 153.265 1.00 40.16 169 ASP A C 1
ATOM 1364 O O . ASP A 1 188 ? -37.862 57.424 153.993 1.00 39.18 169 ASP A O 1
ATOM 1369 N N . VAL A 1 189 ? -36.120 57.217 152.564 1.00 39.39 170 VAL A N 1
ATOM 1370 C CA . VAL A 1 189 ? -36.093 55.752 152.667 1.00 37.74 170 VAL A CA 1
ATOM 1371 C C . VAL A 1 189 ? -35.718 55.314 154.102 1.00 37.97 170 VAL A C 1
ATOM 1372 O O . VAL A 1 189 ? -36.400 54.457 154.685 1.00 36.94 170 VAL A O 1
ATOM 1376 N N . VAL A 1 190 ? -34.669 55.910 154.680 1.00 37.01 171 VAL A N 1
ATOM 1377 C CA . VAL A 1 190 ? -34.281 55.600 156.066 1.00 35.57 171 VAL A CA 1
ATOM 1378 C C . VAL A 1 190 ? -35.459 55.809 157.034 1.00 37.00 171 VAL A C 1
ATOM 1379 O O . VAL A 1 190 ? -35.808 54.911 157.806 1.00 36.69 171 VAL A O 1
ATOM 1383 N N . HIS A 1 191 ? -36.113 56.963 156.956 1.00 39.54 172 HIS A N 1
ATOM 1384 C CA . HIS A 1 191 ? -37.266 57.243 157.853 1.00 41.19 172 HIS A CA 1
ATOM 1385 C C . HIS A 1 191 ? -38.445 56.284 157.652 1.00 37.86 172 HIS A C 1
ATOM 1386 O O . HIS A 1 191 ? -38.997 55.771 158.619 1.00 36.68 172 HIS A O 1
ATOM 1393 N N . GLY A 1 192 ? -38.777 55.989 156.400 1.00 36.35 173 GLY A N 1
ATOM 1394 C CA . GLY A 1 192 ? -39.795 54.980 156.114 1.00 36.65 173 GLY A CA 1
ATOM 1395 C C . GLY A 1 192 ? -39.472 53.576 156.619 1.00 35.53 173 GLY A C 1
ATOM 1396 O O . GLY A 1 192 ? -40.354 52.854 157.076 1.00 35.68 173 GLY A O 1
ATOM 1397 N N . ALA A 1 193 ? -38.208 53.194 156.531 1.00 35.86 174 ALA A N 1
ATOM 1398 C CA . ALA A 1 193 ? -37.741 51.880 156.985 1.00 35.79 174 ALA A CA 1
ATOM 1399 C C . ALA A 1 193 ? -37.778 51.752 158.520 1.00 36.05 174 ALA A C 1
ATOM 1400 O O . ALA A 1 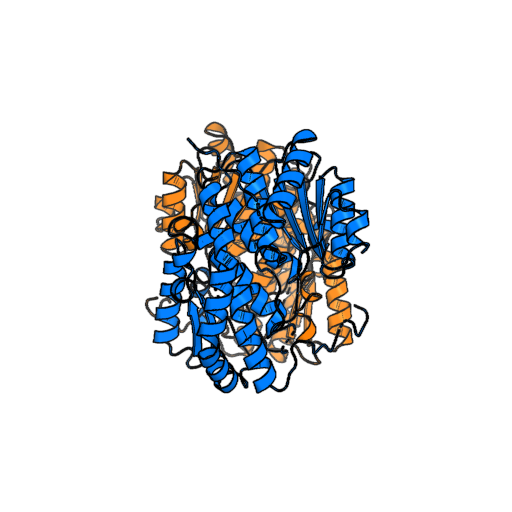193 ? -38.241 50.734 159.071 1.00 36.59 174 ALA A O 1
ATOM 1402 N N . GLN A 1 194 ? -37.275 52.779 159.201 1.00 34.88 175 GLN A N 1
ATOM 1403 C CA . GLN A 1 194 ? -37.276 52.793 160.650 1.00 35.09 175 GLN A CA 1
ATOM 1404 C C . GLN A 1 194 ? -38.704 52.752 161.218 1.00 37.17 175 GLN A C 1
ATOM 1405 O O . GLN A 1 194 ? -38.970 52.073 162.237 1.00 37.66 175 GLN A O 1
ATOM 1411 N N . ARG A 1 195 ? -39.626 53.464 160.577 1.00 37.85 176 ARG A N 1
ATOM 1412 C CA . ARG A 1 195 ? -41.017 53.408 160.997 1.00 38.95 176 ARG A CA 1
ATOM 1413 C C . ARG A 1 195 ? -41.605 52.016 160.746 1.00 36.57 176 ARG A C 1
ATOM 1414 O O . ARG A 1 195 ? -42.241 51.436 161.599 1.00 36.43 176 ARG A O 1
ATOM 1422 N N . GLN A 1 196 ? -41.386 51.492 159.558 1.00 36.72 177 GLN A N 1
ATOM 1423 C CA . GLN A 1 196 ? -41.868 50.170 159.182 1.00 37.80 177 GLN A CA 1
ATOM 1424 C C . GLN A 1 196 ? -41.455 49.024 160.122 1.00 38.47 177 GLN A C 1
ATOM 1425 O O . GLN A 1 196 ? -42.197 48.056 160.256 1.00 38.57 177 GLN A O 1
ATOM 1431 N N . VAL A 1 197 ? -40.292 49.117 160.780 1.00 38.94 178 VAL A N 1
ATOM 1432 C CA . VAL A 1 197 ? -39.786 47.990 161.594 1.00 37.74 178 VAL A CA 1
ATOM 1433 C C . VAL A 1 197 ? -40.120 48.051 163.099 1.00 40.06 178 VAL A C 1
ATOM 1434 O O . VAL A 1 197 ? -39.742 47.136 163.842 1.00 40.34 178 VAL A O 1
ATOM 1438 N N . GLN A 1 198 ? -40.823 49.100 163.541 1.00 39.98 179 GLN A N 1
ATOM 1439 C CA . GLN A 1 198 ? -41.108 49.308 164.974 1.00 41.58 179 GLN A CA 1
ATOM 1440 C C . GLN A 1 198 ? -41.754 48.093 165.602 1.00 40.96 179 GLN A C 1
ATOM 1441 O O . GLN A 1 198 ? -41.389 47.683 166.693 1.00 39.65 179 GLN A O 1
ATOM 1447 N N . GLU A 1 199 ? -42.726 47.520 164.910 1.00 41.30 180 GLU A N 1
ATOM 1448 C CA . GLU A 1 199 ? -43.486 46.411 165.472 1.00 41.31 180 GLU A CA 1
ATOM 1449 C C . GLU A 1 199 ? -42.613 45.178 165.527 1.00 38.82 180 GLU A C 1
ATOM 1450 O O . GLU A 1 199 ? -42.497 44.536 166.564 1.00 36.15 180 GLU A O 1
ATOM 1456 N N . ASP A 1 200 ? -41.986 44.860 164.398 1.00 36.94 181 ASP A N 1
ATOM 1457 C CA . ASP A 1 200 ? -41.089 43.701 164.327 1.00 36.30 181 ASP A CA 1
ATOM 1458 C C . ASP A 1 200 ? -39.982 43.774 165.391 1.00 35.09 181 ASP A C 1
ATOM 1459 O O . ASP A 1 200 ? -39.692 42.769 166.033 1.00 35.08 181 ASP A O 1
ATOM 1464 N N . ALA A 1 201 ? -39.421 44.968 165.588 1.00 35.86 182 ALA A N 1
ATOM 1465 C CA . ALA A 1 201 ? -38.329 45.208 166.535 1.00 36.13 182 ALA A CA 1
ATOM 1466 C C . ALA A 1 201 ? -38.739 44.891 167.958 1.00 36.59 182 ALA A C 1
ATOM 1467 O O . ALA A 1 201 ? -37.961 44.313 168.717 1.00 36.72 182 ALA A O 1
ATOM 1469 N N . GLN A 1 202 ? -39.962 45.276 168.312 1.00 37.24 183 GLN A N 1
ATOM 1470 C CA . GLN A 1 202 ? -40.557 44.955 169.620 1.00 37.06 183 GLN A CA 1
ATOM 1471 C C . GLN A 1 202 ? -40.684 43.463 169.867 1.00 35.64 183 GLN A C 1
ATOM 1472 O O . GLN A 1 202 ? -40.456 42.967 170.961 1.00 33.51 183 GLN A O 1
ATOM 1478 N N . ARG A 1 203 ? -41.093 42.768 168.827 1.00 36.90 184 ARG A N 1
ATOM 1479 C CA . ARG A 1 203 ? -41.378 41.352 168.881 1.00 38.16 184 ARG A CA 1
ATOM 1480 C C . ARG A 1 203 ? -40.021 40.583 168.965 1.00 38.41 184 ARG A C 1
ATOM 1481 O O . ARG A 1 203 ? -39.858 39.608 169.734 1.00 38.77 184 ARG A O 1
ATOM 1489 N N . PHE A 1 204 ? -39.039 41.082 168.214 1.00 36.82 185 PHE A N 1
ATOM 1490 C CA . PHE A 1 204 ? -37.647 40.649 168.287 1.00 34.39 185 PHE A CA 1
ATOM 1491 C C . PHE A 1 204 ? -37.043 40.774 169.701 1.00 33.58 185 PHE A C 1
ATOM 1492 O O . PHE A 1 204 ? -36.513 39.782 170.262 1.00 32.97 185 PHE A O 1
ATOM 1500 N N . ALA A 1 205 ? -37.106 41.985 170.256 1.00 32.19 186 ALA A N 1
ATOM 1501 C CA . ALA A 1 205 ? -36.630 42.257 171.621 1.00 31.49 186 ALA A CA 1
ATOM 1502 C C . ALA A 1 205 ? -37.217 41.263 172.627 1.00 31.62 186 ALA A C 1
ATOM 1503 O O . ALA A 1 205 ? -36.471 40.612 173.353 1.00 30.40 186 ALA A O 1
ATOM 1505 N N . ALA A 1 206 ? -38.549 41.111 172.637 1.00 32.27 187 ALA A N 1
ATOM 1506 C CA . ALA A 1 206 ? -39.211 40.188 173.573 1.00 31.38 187 ALA A CA 1
ATOM 1507 C C . ALA A 1 206 ? -38.751 38.732 173.365 1.00 31.92 187 ALA A C 1
ATOM 1508 O O . ALA A 1 206 ? -38.544 37.995 174.330 1.00 30.99 187 ALA A O 1
ATOM 1510 N N . GLU A 1 207 ? -38.564 38.321 172.115 1.00 33.26 188 GLU A N 1
ATOM 1511 C CA . GLU A 1 207 ? -38.224 36.920 171.833 1.00 34.10 188 GLU A CA 1
ATOM 1512 C C . GLU A 1 207 ? -36.735 36.579 171.892 1.00 33.31 188 GLU A C 1
ATOM 1513 O O . GLU A 1 207 ? -36.384 35.403 172.050 1.00 30.39 188 GLU A O 1
ATOM 1519 N N . TRP A 1 208 ? -35.871 37.592 171.817 1.00 32.47 189 TRP A N 1
ATOM 1520 C CA . TRP A 1 208 ? -34.403 37.381 171.727 1.00 31.74 189 TRP A CA 1
ATOM 1521 C C . TRP A 1 208 ? -33.647 37.831 172.964 1.00 32.10 189 TRP A C 1
ATOM 1522 O O . TRP A 1 208 ? -32.451 37.614 173.069 1.00 31.10 189 TRP A O 1
ATOM 1533 N N . LYS A 1 209 ? -34.354 38.412 173.925 1.00 33.52 190 LYS A N 1
ATOM 1534 C CA . LYS A 1 209 ? -33.745 38.977 175.120 1.00 33.38 190 LYS A CA 1
ATOM 1535 C C . LYS A 1 209 ? -32.914 38.023 175.959 1.00 35.12 190 LYS A C 1
ATOM 1536 O O . LYS A 1 209 ? -32.028 38.480 176.688 1.00 34.28 190 LYS A O 1
ATOM 1542 N N . ASP A 1 210 ? -33.184 36.715 175.864 1.00 35.58 191 ASP A N 1
ATOM 1543 C CA . ASP A 1 210 ? -32.444 35.727 176.650 1.00 35.94 191 ASP A CA 1
ATOM 1544 C C . ASP A 1 210 ? -31.345 34.964 175.903 1.00 35.41 191 ASP A C 1
ATOM 1545 O O . ASP A 1 210 ? -30.697 34.120 176.489 1.00 36.79 191 ASP A O 1
ATOM 1550 N N . GLU A 1 211 ? -31.099 35.282 174.632 1.00 33.93 192 GLU A N 1
ATOM 1551 C CA . GLU A 1 211 ? -30.031 34.635 173.866 1.00 31.45 192 GLU A CA 1
ATOM 1552 C C . GLU A 1 211 ? -28.653 35.109 174.347 1.00 31.52 192 GLU A C 1
ATOM 1553 O O . GLU A 1 211 ? -28.430 36.296 174.602 1.00 31.22 192 GLU A O 1
ATOM 1559 N N . LYS A 1 212 ? -27.753 34.160 174.500 1.00 34.32 193 LYS A N 1
ATOM 1560 C CA . LYS A 1 212 ? -26.375 34.393 174.936 1.00 35.91 193 LYS A CA 1
ATOM 1561 C C . LYS A 1 212 ? -25.372 34.379 173.767 1.00 33.26 193 LYS A C 1
ATOM 1562 O O . LYS A 1 212 ? -24.239 34.809 173.938 1.00 31.76 193 LYS A O 1
ATOM 1568 N N . VAL A 1 213 ? -25.764 33.771 172.645 1.00 31.97 194 VAL A N 1
ATOM 1569 C CA . VAL A 1 213 ? -24.949 33.698 171.420 1.00 33.06 194 VAL A CA 1
ATOM 1570 C C . VAL A 1 213 ? -25.819 34.058 170.216 1.00 32.79 194 VAL A C 1
ATOM 1571 O O . VAL A 1 213 ? -26.876 33.459 169.990 1.00 31.38 194 VAL A O 1
ATOM 1575 N N . VAL A 1 214 ? -25.381 35.054 169.456 1.00 33.08 195 VAL A N 1
ATOM 1576 C CA . VAL A 1 214 ? -26.079 35.445 168.234 1.00 32.88 195 VAL A CA 1
ATOM 1577 C C . VAL A 1 214 ? -25.079 35.499 167.061 1.00 31.77 195 VAL A C 1
ATOM 1578 O O . VAL A 1 214 ? -24.011 36.124 167.183 1.00 32.83 195 VAL A O 1
ATOM 1582 N N . TYR A 1 215 ? -25.435 34.889 165.935 1.00 32.89 196 TYR A N 1
ATOM 1583 C CA . TYR A 1 215 ? -24.612 35.003 164.710 1.00 32.05 196 TYR A CA 1
ATOM 1584 C C . TYR A 1 215 ? -25.200 36.059 163.719 1.00 31.89 196 TYR A C 1
ATOM 1585 O O . TYR A 1 215 ? -26.372 35.993 163.373 1.00 31.99 196 TYR A O 1
ATOM 1615 N N . GLY A 1 218 ? -24.518 38.367 156.460 1.00 29.56 199 GLY A N 1
ATOM 1616 C CA . GLY A 1 218 ? -24.716 39.255 155.364 1.00 29.17 199 GLY A CA 1
ATOM 1617 C C . GLY A 1 218 ? -23.675 38.953 154.315 1.00 29.76 199 GLY A C 1
ATOM 1618 O O . GLY A 1 218 ? -22.744 38.165 154.531 1.00 27.82 199 GLY A O 1
ATOM 1619 N N . SER A 1 219 ? -23.846 39.583 153.164 1.00 30.74 200 SER A N 1
ATOM 1620 C CA . SER A 1 219 ? -22.918 39.438 152.056 1.00 29.34 200 SER A CA 1
ATOM 1621 C C . SER A 1 219 ? -22.834 40.726 151.313 1.00 29.43 200 SER A C 1
ATOM 1622 O O . SER A 1 219 ? -23.627 41.627 151.545 1.00 29.44 200 SER A O 1
ATOM 1625 N N . GLY A 1 220 ? -21.914 40.797 150.365 1.00 30.18 201 GLY A N 1
ATOM 1626 C CA . GLY A 1 220 ? -21.803 41.993 149.511 1.00 32.14 201 GLY A CA 1
ATOM 1627 C C . GLY A 1 220 ? -21.822 43.303 150.252 1.00 31.00 201 GLY A C 1
ATOM 1628 O O . GLY A 1 220 ? -21.004 43.507 151.146 1.00 30.26 201 GLY A O 1
ATOM 1629 N N . PRO A 1 221 ? -22.767 44.207 149.906 1.00 32.44 202 PRO A N 1
ATOM 1630 C CA . PRO A 1 221 ? -22.717 45.545 150.477 1.00 33.71 202 PRO A CA 1
ATOM 1631 C C . PRO A 1 221 ? -23.106 45.582 151.962 1.00 33.06 202 PRO A C 1
ATOM 1632 O O . PRO A 1 221 ? -22.834 46.567 152.640 1.00 33.34 202 PRO A O 1
ATOM 1636 N N . SER A 1 222 ? -23.804 44.543 152.430 1.00 32.04 203 SER A N 1
ATOM 1637 C CA . SER A 1 222 ? -24.286 44.476 153.807 1.00 29.84 203 SER A CA 1
ATOM 1638 C C . SER A 1 222 ? -23.338 43.791 154.819 1.00 30.79 203 SER A C 1
ATOM 1639 O O . SER A 1 222 ? -23.664 43.728 156.012 1.00 31.03 203 SER A O 1
ATOM 1642 N N . PHE A 1 223 ? -22.208 43.236 154.359 1.00 32.40 204 PHE A N 1
ATOM 1643 C CA . PHE A 1 223 ? -21.368 42.479 155.222 1.00 32.14 204 PHE A CA 1
ATOM 1644 C C . PHE A 1 223 ? -20.728 43.337 156.328 1.00 32.02 204 PHE A C 1
ATOM 1645 O O . PHE A 1 223 ? -20.646 42.920 157.481 1.00 29.57 204 PHE A O 1
ATOM 1653 N N . GLY A 1 224 ? -20.359 44.567 156.005 1.00 33.37 205 GLY A N 1
ATOM 1654 C CA . GLY A 1 224 ? -19.813 45.477 157.018 1.00 33.10 205 GLY A CA 1
ATOM 1655 C C . GLY A 1 224 ? -20.795 45.709 158.150 1.00 30.82 205 GLY A C 1
ATOM 1656 O O . GLY A 1 224 ? -20.442 45.693 159.324 1.00 30.71 205 GLY A O 1
ATOM 1657 N N . ALA A 1 225 ? -22.020 45.969 157.778 1.00 30.84 206 ALA A N 1
ATOM 1658 C CA . ALA A 1 225 ? -23.123 46.148 158.727 1.00 31.82 206 ALA A CA 1
ATOM 1659 C C . ALA A 1 225 ? -23.328 44.955 159.673 1.00 30.94 206 ALA A C 1
ATOM 1660 O O . ALA A 1 225 ? -23.657 45.108 160.852 1.00 31.35 206 ALA A O 1
ATOM 1662 N N . ALA A 1 226 ? -23.115 43.767 159.150 1.00 30.59 207 ALA A N 1
ATOM 1663 C CA . ALA A 1 226 ? -23.292 42.566 159.903 1.00 28.58 207 ALA A CA 1
ATOM 1664 C C . ALA A 1 226 ? -22.172 42.452 160.925 1.00 30.20 207 ALA A C 1
ATOM 1665 O O . ALA A 1 226 ? -22.407 42.132 162.085 1.00 28.39 207 ALA A O 1
ATOM 1667 N N . HIS A 1 227 ? -20.952 42.712 160.484 1.00 28.92 208 HIS A N 1
ATOM 1668 C CA . HIS A 1 227 ? -19.842 42.661 161.348 1.00 30.88 208 HIS A CA 1
ATOM 1669 C C . HIS A 1 227 ? -19.901 43.744 162.416 1.00 31.02 208 HIS A C 1
ATOM 1670 O O . HIS A 1 227 ? -19.631 43.469 163.580 1.00 29.60 208 HIS A O 1
ATOM 1677 N N . GLN A 1 228 ? -20.255 44.971 162.009 1.00 29.41 209 GLN A N 1
ATOM 1678 C CA . GLN A 1 228 ? -20.420 46.031 162.941 1.00 29.38 209 GLN A CA 1
ATOM 1679 C C . GLN A 1 228 ? -21.446 45.686 164.026 1.00 29.28 209 GLN A C 1
ATOM 1680 O O . GLN A 1 228 ? -21.192 45.892 165.202 1.00 30.52 209 GLN A O 1
ATOM 1686 N N . GLU A 1 229 ? -22.614 45.189 163.631 1.00 28.20 210 GLU A N 1
ATOM 1687 C CA . GLU A 1 229 ? -23.601 44.800 164.609 1.00 28.59 210 GLU A CA 1
ATOM 1688 C C . GLU A 1 229 ? -23.017 43.821 165.593 1.00 29.07 210 GLU A C 1
ATOM 1689 O O . GLU A 1 229 ? -23.261 43.889 166.798 1.00 26.65 210 GLU A O 1
ATOM 1695 N N . SER A 1 230 ? -22.268 42.862 165.069 1.00 31.37 211 SER A N 1
ATOM 1696 C CA . SER A 1 230 ? -21.639 41.840 165.894 1.00 30.12 211 SER A CA 1
ATOM 1697 C C . SER A 1 230 ? -20.682 42.390 166.941 1.00 29.42 211 SER A C 1
ATOM 1698 O O . SER A 1 230 ? -20.827 42.100 168.130 1.00 31.06 211 SER A O 1
ATOM 1701 N N . ILE A 1 231 ? -19.716 43.191 166.486 1.00 31.61 212 ILE A N 1
ATOM 1702 C CA . ILE A 1 231 ? -18.623 43.665 167.347 1.00 32.68 212 ILE A CA 1
ATOM 1703 C C . ILE A 1 231 ? -18.993 44.941 168.131 1.00 32.95 212 ILE A C 1
ATOM 1704 O O . ILE A 1 231 ? -18.641 45.058 169.296 1.00 28.70 212 ILE A O 1
ATOM 1709 N N . CYS A 1 232 ? -19.769 45.844 167.526 1.00 33.26 213 CYS A N 1
ATOM 1710 C CA . CYS A 1 232 ? -20.072 47.130 168.145 1.00 32.62 213 CYS A CA 1
ATOM 1711 C C . CYS A 1 232 ? -21.361 47.189 168.925 1.00 34.45 213 CYS A C 1
ATOM 1712 O O . CYS A 1 232 ? -21.537 48.132 169.664 1.00 36.92 213 CYS A O 1
ATOM 1715 N N . ILE A 1 233 ? -22.272 46.244 168.718 1.00 32.11 214 ILE A N 1
ATOM 1716 C CA . ILE A 1 233 ? -23.570 46.245 169.409 1.00 32.27 214 ILE A CA 1
ATOM 1717 C C . ILE A 1 233 ? -23.715 45.008 170.304 1.00 31.83 214 ILE A C 1
ATOM 1718 O O . ILE A 1 233 ? -23.982 45.146 171.480 1.00 32.87 214 ILE A O 1
ATOM 1723 N N . LEU A 1 234 ? -23.527 43.816 169.764 1.00 29.30 215 LEU A N 1
ATOM 1724 C CA . LEU A 1 234 ? -23.853 42.597 170.502 1.00 28.63 215 LEU A CA 1
ATOM 1725 C C . LEU A 1 234 ? -22.788 42.362 171.545 1.00 30.46 215 LEU A C 1
ATOM 1726 O O . LEU A 1 234 ? -23.116 42.309 172.724 1.00 32.42 215 LEU A O 1
ATOM 1731 N N . LEU A 1 235 ? -21.504 42.314 171.131 1.00 31.13 216 LEU A N 1
ATOM 1732 C CA . LEU A 1 235 ? -20.384 42.231 172.075 1.00 29.80 216 LEU A CA 1
ATOM 1733 C C . LEU A 1 235 ? -20.243 43.547 172.901 1.00 31.69 216 LEU A C 1
ATOM 1734 O O . LEU A 1 235 ? -20.311 43.555 174.136 1.00 32.87 216 LEU A O 1
ATOM 1739 N N . GLU A 1 236 ? -20.082 44.671 172.222 1.00 31.85 217 GLU A N 1
ATOM 1740 C CA . GLU A 1 236 ? -19.754 45.914 172.921 1.00 33.51 217 GLU A CA 1
ATOM 1741 C C . GLU A 1 236 ? -20.857 46.429 173.842 1.00 32.20 217 GLU A C 1
ATOM 1742 O O . GLU A 1 236 ? -20.578 46.861 174.975 1.00 31.64 217 GLU A O 1
ATOM 1756 N N . GLN A 1 238 ? -24.101 45.093 174.467 1.00 28.12 219 GLN A N 1
ATOM 1757 C CA . GLN A 1 238 ? -25.052 44.166 175.062 1.00 28.26 219 GLN A CA 1
ATOM 1758 C C . GLN A 1 238 ? -24.437 43.026 175.816 1.00 28.85 219 GLN A C 1
ATOM 1759 O O . GLN A 1 238 ? -25.149 42.304 176.481 1.00 29.32 219 GLN A O 1
ATOM 1765 N N . TRP A 1 239 ? -23.128 42.847 175.718 1.00 28.72 220 TRP A N 1
ATOM 1766 C CA . TRP A 1 239 ? -22.438 41.672 176.263 1.00 29.37 220 TRP A CA 1
ATOM 1767 C C . TRP A 1 239 ? -23.066 40.330 175.837 1.00 30.05 220 TRP A C 1
ATOM 1768 O O . TRP A 1 239 ? -23.223 39.453 176.655 1.00 27.31 220 TRP A O 1
ATOM 1779 N N . ILE A 1 240 ? -23.371 40.187 174.543 1.00 32.19 221 ILE A N 1
ATOM 1780 C CA . ILE A 1 240 ? -23.906 38.936 173.956 1.00 30.40 221 ILE A CA 1
ATOM 1781 C C . ILE A 1 240 ? -22.829 38.374 173.028 1.00 31.18 221 ILE A C 1
ATOM 1782 O O . ILE A 1 240 ? -22.302 39.087 172.176 1.00 30.22 221 ILE A O 1
ATOM 1787 N N . ASN A 1 241 ? -22.502 37.098 173.200 1.00 29.68 222 ASN A N 1
ATOM 1788 C CA . ASN A 1 241 ? -21.473 36.485 172.430 1.00 31.64 222 ASN A CA 1
ATOM 1789 C C . ASN A 1 241 ? -21.917 36.502 170.976 1.00 31.77 222 ASN A C 1
ATOM 1790 O O . ASN A 1 241 ? -23.100 36.272 170.676 1.00 30.97 222 ASN A O 1
ATOM 1795 N N . SER A 1 242 ? -20.989 36.799 170.083 1.00 32.86 223 SER A N 1
ATOM 1796 C CA . SER A 1 242 ? -21.349 36.962 168.687 1.00 32.86 223 SER A CA 1
ATOM 1797 C C . SER A 1 242 ? -20.164 36.773 167.764 1.00 31.36 223 SER A C 1
ATOM 1798 O O . SER A 1 242 ? -18.994 37.044 168.127 1.00 30.42 223 SER A O 1
ATOM 1801 N N . ALA A 1 243 ? -20.493 36.275 166.578 1.00 31.88 224 ALA A N 1
ATOM 1802 C CA . ALA A 1 243 ? -19.597 36.249 165.430 1.00 33.09 224 ALA A CA 1
ATOM 1803 C C . ALA A 1 243 ? -20.378 36.725 164.233 1.00 31.20 224 ALA A C 1
ATOM 1804 O O . ALA A 1 243 ? -21.595 36.603 164.203 1.00 32.20 224 ALA A O 1
ATOM 1806 N N . SER A 1 244 ? -19.651 37.273 163.262 1.00 31.80 225 SER A N 1
ATOM 1807 C CA . SER A 1 244 ? -20.158 37.545 161.932 1.00 31.88 225 SER A CA 1
ATOM 1808 C C . SER A 1 244 ? -19.637 36.468 160.989 1.00 29.56 225 SER A C 1
ATOM 1809 O O . SER A 1 244 ? -18.488 35.995 161.114 1.00 31.44 225 SER A O 1
ATOM 1812 N N . ILE A 1 245 ? -20.543 36.016 160.135 1.00 29.77 226 ILE A N 1
ATOM 1813 C CA . ILE A 1 245 ? -20.346 34.995 159.124 1.00 30.47 226 ILE A CA 1
ATOM 1814 C C . ILE A 1 245 ? -20.831 35.590 157.795 1.00 30.96 226 ILE A C 1
ATOM 1815 O O . ILE A 1 245 ? -22.005 36.012 157.672 1.00 31.98 226 ILE A O 1
ATOM 1820 N N . HIS A 1 246 ? -19.949 35.618 156.807 1.00 28.43 227 HIS A N 1
ATOM 1821 C CA . HIS A 1 246 ? -20.343 35.965 155.463 1.00 29.94 227 HIS A CA 1
ATOM 1822 C C . HIS A 1 246 ? -21.280 34.849 154.936 1.00 32.21 227 HIS A C 1
ATOM 1823 O O . HIS A 1 246 ? -21.010 33.626 155.121 1.00 28.57 227 HIS A O 1
ATOM 1830 N N . SER A 1 247 ? -22.395 35.267 154.323 1.00 30.89 228 SER A N 1
ATOM 1831 C CA . SER A 1 247 ? -23.397 34.335 153.825 1.00 28.46 228 SER A CA 1
ATOM 1832 C C . SER A 1 247 ? -22.787 33.223 152.955 1.00 28.91 228 SER A C 1
ATOM 1833 O O . SER A 1 247 ? -23.230 32.053 153.024 1.00 31.38 228 SER A O 1
ATOM 1836 N N . GLY A 1 248 ? -21.786 33.597 152.143 1.00 30.37 229 GLY A N 1
ATOM 1837 C CA . GLY A 1 248 ? -21.084 32.706 151.246 1.00 30.88 229 GLY A CA 1
ATOM 1838 C C . GLY A 1 248 ? -20.240 31.716 152.038 1.00 33.57 229 GLY A C 1
ATOM 1839 O O . GLY A 1 248 ? -20.267 30.507 151.766 1.00 33.12 229 GLY A O 1
ATOM 1840 N N . GLU A 1 249 ? -19.547 32.247 153.051 1.00 31.82 230 GLU A N 1
ATOM 1841 C CA . GLU A 1 249 ? -18.707 31.461 153.989 1.00 32.18 230 GLU A CA 1
ATOM 1842 C C . GLU A 1 249 ? -19.452 30.482 154.907 1.00 33.84 230 GLU A C 1
ATOM 1843 O O . GLU A 1 249 ? -18.899 29.458 155.318 1.00 32.24 230 GLU A O 1
ATOM 1849 N N . TYR A 1 250 ? -20.705 30.795 155.229 1.00 32.20 231 TYR A N 1
ATOM 1850 C CA . TYR A 1 250 ? -21.536 29.956 156.094 1.00 31.85 231 TYR A CA 1
ATOM 1851 C C . TYR A 1 250 ? -21.464 28.451 155.785 1.00 32.09 231 TYR A C 1
ATOM 1852 O O . TYR A 1 250 ? -21.344 27.606 156.688 1.00 31.20 231 TYR A O 1
ATOM 1861 N N . PHE A 1 251 ? -21.567 28.118 154.502 1.00 31.17 232 PHE A N 1
ATOM 1862 C CA . PHE A 1 251 ? -21.663 26.715 154.073 1.00 30.50 232 PHE A CA 1
ATOM 1863 C C . PHE A 1 251 ? -20.309 25.995 153.987 1.00 29.71 232 PHE A C 1
ATOM 1864 O O . PHE A 1 251 ? -20.255 24.873 153.523 1.00 26.42 232 PHE A O 1
ATOM 1872 N N . HIS A 1 252 ? -19.238 26.638 154.469 1.00 32.40 233 HIS A N 1
ATOM 1873 C CA . HIS A 1 252 ? -17.867 26.067 154.414 1.00 32.48 233 HIS A CA 1
ATOM 1874 C C . HIS A 1 252 ? -17.200 25.967 155.796 1.00 33.85 233 HIS A C 1
ATOM 1875 O O . HIS A 1 252 ? -15.981 25.978 155.930 1.00 35.25 233 HIS A O 1
ATOM 1882 N N . GLY A 1 253 ? -18.034 25.792 156.815 1.00 32.85 234 GLY A N 1
ATOM 1883 C CA . GLY A 1 253 ? -17.583 25.455 158.142 1.00 31.82 234 GLY A CA 1
ATOM 1884 C C . GLY A 1 253 ? -18.615 25.863 159.173 1.00 30.48 234 GLY A C 1
ATOM 1885 O O . GLY A 1 253 ? -19.178 25.021 159.872 1.00 33.41 234 GLY A O 1
ATOM 1886 N N . PRO A 1 254 ? -18.868 27.168 159.276 1.00 30.71 235 PRO A N 1
ATOM 1887 C CA . PRO A 1 254 ? -19.771 27.705 160.277 1.00 30.94 235 PRO A CA 1
ATOM 1888 C C . PRO A 1 254 ? -21.123 27.035 160.434 1.00 31.17 235 PRO A C 1
ATOM 1889 O O . PRO A 1 254 ? -21.570 26.832 161.557 1.00 31.69 235 PRO A O 1
ATOM 1893 N N . PHE A 1 255 ? -21.781 26.709 159.332 1.00 30.78 236 PHE A N 1
ATOM 1894 C CA . PHE A 1 255 ? -23.146 26.166 159.374 1.00 30.31 236 PHE A CA 1
ATOM 1895 C C . PHE A 1 255 ? -23.286 24.877 160.202 1.00 31.93 236 PHE A C 1
ATOM 1896 O O . PHE A 1 255 ? -24.383 24.558 160.645 1.00 33.80 236 PHE A O 1
ATOM 1904 N N . GLU A 1 256 ? -22.174 24.175 160.438 1.00 31.89 237 GLU A N 1
ATOM 1905 C CA . GLU A 1 256 ? -22.170 22.986 161.279 1.00 33.22 237 GLU A CA 1
ATOM 1906 C C . GLU A 1 256 ? -22.626 23.282 162.700 1.00 32.66 237 GLU A C 1
ATOM 1907 O O . GLU A 1 256 ? -23.032 22.358 163.424 1.00 30.40 237 GLU A O 1
ATOM 1913 N N . ILE A 1 257 ? -22.569 24.555 163.103 1.00 30.88 238 ILE A N 1
ATOM 1914 C CA . ILE A 1 257 ? -23.054 24.962 164.431 1.00 32.17 238 ILE A CA 1
ATOM 1915 C C . ILE A 1 257 ? -24.595 24.948 164.550 1.00 32.39 238 ILE A C 1
ATOM 1916 O O . ILE A 1 257 ? -25.153 24.877 165.648 1.00 35.16 238 ILE A O 1
ATOM 1921 N N . THR A 1 258 ? -25.276 25.053 163.413 1.00 29.94 239 THR A N 1
ATOM 1922 C CA . THR A 1 258 ? -26.717 25.219 163.354 1.00 29.14 239 THR A CA 1
ATOM 1923 C C . THR A 1 258 ? -27.465 24.025 163.888 1.00 31.31 239 THR A C 1
ATOM 1924 O O . THR A 1 258 ? -27.272 22.883 163.455 1.00 33.23 239 THR A O 1
ATOM 1928 N N . GLU A 1 259 ? -28.370 24.302 164.810 1.00 33.25 240 GLU A N 1
ATOM 1929 C CA . GLU A 1 259 ? -29.323 23.297 165.296 1.00 32.35 240 GLU A CA 1
ATOM 1930 C C . GLU A 1 259 ? -30.592 24.065 165.630 1.00 32.20 240 GLU A C 1
ATOM 1931 O O . GLU A 1 259 ? -30.592 25.298 165.537 1.00 31.93 240 GLU A O 1
ATOM 1937 N N . PRO A 1 260 ? -31.691 23.360 165.958 1.00 32.77 241 PRO A N 1
ATOM 1938 C CA . PRO A 1 260 ? -32.908 24.086 166.288 1.00 32.38 241 PRO A CA 1
ATOM 1939 C C . PRO A 1 260 ? -32.667 25.213 167.286 1.00 32.35 241 PRO A C 1
ATOM 1940 O O . PRO A 1 260 ? -32.149 24.979 168.366 1.00 35.34 241 PRO A O 1
ATOM 1944 N N . GLY A 1 261 ? -32.986 26.443 166.909 1.00 31.75 242 GLY A N 1
ATOM 1945 C CA . GLY A 1 261 ? -32.918 27.550 167.843 1.00 30.50 242 GLY A CA 1
ATOM 1946 C C . GLY A 1 261 ? -31.630 28.355 167.841 1.00 31.55 242 GLY A C 1
ATOM 1947 O O . GLY A 1 261 ? -31.530 29.331 168.575 1.00 32.36 242 GLY A O 1
ATOM 1948 N N . THR A 1 262 ? -30.645 27.963 167.025 1.00 33.11 243 THR A N 1
ATOM 1949 C CA . THR A 1 262 ? -29.403 28.705 166.922 1.00 32.72 243 THR A CA 1
ATOM 1950 C C . THR A 1 262 ? -29.724 30.058 166.333 1.00 32.28 243 THR A C 1
ATOM 1951 O O . THR A 1 262 ? -30.330 30.123 165.279 1.00 31.12 243 THR A O 1
ATOM 1955 N N . PRO A 1 263 ? -29.394 31.144 167.050 1.00 32.94 244 PRO A N 1
ATOM 1956 C CA . PRO A 1 263 ? -29.825 32.475 166.584 1.00 32.99 244 PRO A CA 1
ATOM 1957 C C . PRO A 1 263 ? -28.943 33.098 165.499 1.00 31.14 244 PRO A C 1
ATOM 1958 O O . PRO A 1 263 ? -27.741 33.198 165.662 1.00 32.41 244 PRO A O 1
ATOM 1962 N N . PHE A 1 264 ? -29.570 33.468 164.393 1.00 32.93 245 PHE A N 1
ATOM 1963 C CA . PHE A 1 264 ? -28.944 34.189 163.290 1.00 33.12 245 PHE A CA 1
ATOM 1964 C C . PHE A 1 264 ? -29.765 35.439 162.968 1.00 31.27 245 PHE A C 1
ATOM 1965 O O . PHE A 1 264 ? -30.978 35.368 162.811 1.00 29.74 245 PHE A O 1
ATOM 1973 N N . ILE A 1 265 ? -29.089 36.568 162.841 1.00 29.18 246 ILE A N 1
ATOM 1974 C CA . ILE A 1 265 ? -29.664 37.756 162.256 1.00 30.77 246 ILE A CA 1
ATOM 1975 C C . ILE A 1 265 ? -28.966 37.934 160.885 1.00 30.61 246 ILE A C 1
ATOM 1976 O O . ILE A 1 265 ? -27.738 38.156 160.823 1.00 30.72 246 ILE A O 1
ATOM 1981 N N . LEU A 1 266 ? -29.761 37.787 159.819 1.00 30.97 247 LEU A N 1
ATOM 1982 C CA . LEU A 1 266 ? -29.315 37.946 158.436 1.00 31.31 247 LEU A CA 1
ATOM 1983 C C . LEU A 1 266 ? -29.733 39.314 157.949 1.00 31.36 247 LEU A C 1
ATOM 1984 O O . LEU A 1 266 ? -30.903 39.663 157.976 1.00 31.08 247 LEU A O 1
ATOM 1989 N N . LEU A 1 267 ? -28.743 40.095 157.542 1.00 31.14 248 LEU A N 1
ATOM 1990 C CA . LEU A 1 267 ? -28.955 41.374 156.879 1.00 30.06 248 LEU A CA 1
ATOM 1991 C C . LEU A 1 267 ? -28.867 41.128 155.401 1.00 31.19 248 LEU A C 1
ATOM 1992 O O . LEU A 1 267 ? -27.789 41.164 154.843 1.00 29.86 248 LEU A O 1
ATOM 1997 N N . GLN A 1 268 ? -30.022 40.845 154.804 1.00 32.54 249 GLN A N 1
ATOM 1998 C CA . GLN A 1 268 ? -30.146 40.486 153.391 1.00 32.39 249 GLN A CA 1
ATOM 1999 C C . GLN A 1 268 ? -30.073 41.736 152.488 1.00 32.20 249 GLN A C 1
ATOM 2000 O O . GLN A 1 268 ? -30.617 42.804 152.813 1.00 27.88 249 GLN A O 1
ATOM 2006 N N . SER A 1 269 ? -29.386 41.560 151.362 1.00 30.55 250 SER A N 1
ATOM 2007 C CA . SER A 1 269 ? -29.130 42.626 150.415 1.00 30.89 250 SER A CA 1
ATOM 2008 C C . SER A 1 269 ? -30.008 42.498 149.176 1.00 31.63 250 SER A C 1
ATOM 2009 O O . SER A 1 269 ? -30.505 41.395 148.836 1.00 31.58 250 SER A O 1
ATOM 2012 N N . SER A 1 270 ? -30.188 43.634 148.502 1.00 30.97 251 SER A N 1
ATOM 2013 C CA . SER A 1 270 ? -30.662 43.638 147.136 1.00 30.89 251 SER A CA 1
ATOM 2014 C C . SER A 1 270 ? -29.483 43.351 146.219 1.00 30.88 251 SER A C 1
ATOM 2015 O O . SER A 1 270 ? -28.317 43.323 146.641 1.00 31.21 251 SER A O 1
ATOM 2018 N N . GLY A 1 271 ? -29.778 43.197 144.945 1.00 30.49 252 GLY A N 1
ATOM 2019 C CA . GLY A 1 271 ? -28.757 43.137 143.961 1.00 30.48 252 GLY A CA 1
ATOM 2020 C C . GLY A 1 271 ? -28.002 41.833 143.945 1.00 33.54 252 GLY A C 1
ATOM 2021 O O . GLY A 1 271 ? -28.536 40.776 144.283 1.00 34.57 252 GLY A O 1
ATOM 2022 N N . ARG A 1 272 ? -26.737 41.918 143.548 1.00 34.87 253 ARG A N 1
ATOM 2023 C CA . ARG A 1 272 ? -26.014 40.736 143.027 1.00 35.10 253 ARG A CA 1
ATOM 2024 C C . ARG A 1 272 ? -25.737 39.580 144.001 1.00 33.59 253 ARG A C 1
ATOM 2025 O O . ARG A 1 272 ? -25.759 38.406 143.570 1.00 31.52 253 ARG A O 1
ATOM 2033 N N . THR A 1 273 ? -25.535 39.891 145.286 1.00 32.26 254 THR A N 1
ATOM 2034 C CA . THR A 1 273 ? -25.200 38.864 146.284 1.00 32.35 254 THR A CA 1
ATOM 2035 C C . THR A 1 273 ? -26.432 38.272 146.978 1.00 30.98 254 THR A C 1
ATOM 2036 O O . THR A 1 273 ? -26.328 37.311 147.744 1.00 31.19 254 THR A O 1
ATOM 2040 N N . ARG A 1 274 ? -27.615 38.777 146.651 1.00 31.89 255 ARG A N 1
ATOM 2041 C CA . ARG A 1 274 ? -28.851 38.246 147.233 1.00 32.01 255 ARG A CA 1
ATOM 2042 C C . ARG A 1 274 ? -28.986 36.722 147.196 1.00 31.51 255 ARG A C 1
ATOM 2043 O O . ARG A 1 274 ? -29.417 36.114 148.181 1.00 31.59 255 ARG A O 1
ATOM 2051 N N . PRO A 1 275 ? -28.654 36.085 146.065 1.00 32.00 256 PRO A N 1
ATOM 2052 C CA . PRO A 1 275 ? -28.736 34.614 146.059 1.00 33.13 256 PRO A CA 1
ATOM 2053 C C . PRO A 1 275 ? -27.872 33.903 147.112 1.00 33.26 256 PRO A C 1
ATOM 2054 O O . PRO A 1 275 ? -28.213 32.798 147.545 1.00 33.49 256 PRO A O 1
ATOM 2058 N N . LEU A 1 276 ? -26.767 34.539 147.511 1.00 34.16 257 LEU A N 1
ATOM 2059 C CA . LEU A 1 276 ? -25.966 34.039 148.624 1.00 32.61 257 LEU A CA 1
ATOM 2060 C C . LEU A 1 276 ? -26.797 34.001 149.889 1.00 31.05 257 LEU A C 1
ATOM 2061 O O . LEU A 1 276 ? -26.809 32.981 150.606 1.00 30.98 257 LEU A O 1
ATOM 2066 N N . ASP A 1 277 ? -27.538 35.090 150.104 1.00 30.57 258 ASP A N 1
ATOM 2067 C CA . ASP A 1 277 ? -28.390 35.266 151.274 1.00 30.33 258 ASP A CA 1
ATOM 2068 C C . ASP A 1 277 ? -29.585 34.295 151.252 1.00 30.86 258 ASP A C 1
ATOM 2069 O O . ASP A 1 277 ? -29.918 33.674 152.271 1.00 32.69 258 ASP A O 1
ATOM 2074 N N . ASP A 1 278 ? -30.225 34.151 150.090 1.00 32.18 259 ASP A N 1
ATOM 2075 C CA . ASP A 1 278 ? -31.367 33.234 149.936 1.00 31.82 259 ASP A CA 1
ATOM 2076 C C . ASP A 1 278 ? -30.974 31.776 150.170 1.00 31.94 259 ASP A C 1
ATOM 2077 O O . ASP A 1 278 ? -31.757 30.984 150.722 1.00 32.94 259 ASP A O 1
ATOM 2082 N N . ARG A 1 279 ? -29.768 31.425 149.741 1.00 31.28 260 ARG A N 1
ATOM 2083 C CA . ARG A 1 279 ? -29.218 30.092 150.014 1.00 31.80 260 ARG A CA 1
ATOM 2084 C C . ARG A 1 279 ? -29.118 29.785 151.528 1.00 31.11 260 ARG A C 1
ATOM 2085 O O . ARG A 1 279 ? -29.464 28.678 151.984 1.00 31.44 260 ARG A O 1
ATOM 2093 N N . ALA A 1 280 ? -28.658 30.783 152.281 1.00 29.34 261 ALA A N 1
ATOM 2094 C CA . ALA A 1 280 ? -28.542 30.691 153.729 1.00 30.88 261 ALA A CA 1
ATOM 2095 C C . ALA A 1 280 ? -29.918 30.595 154.399 1.00 30.25 261 ALA A C 1
ATOM 2096 O O . ALA A 1 280 ? -30.096 29.818 155.329 1.00 29.72 261 ALA A O 1
ATOM 2098 N N . ILE A 1 281 ? -30.875 31.387 153.925 1.00 31.98 262 ILE A N 1
ATOM 2099 C CA . ILE A 1 281 ? -32.215 31.436 154.489 1.00 31.66 262 ILE A CA 1
ATOM 2100 C C . ILE A 1 281 ? -32.880 30.061 154.382 1.00 32.73 262 ILE A C 1
ATOM 2101 O O . ILE A 1 281 ? -33.375 29.549 155.363 1.00 32.51 262 ILE A O 1
ATOM 2106 N N . ARG A 1 282 ? -32.850 29.463 153.198 1.00 32.64 263 ARG A N 1
ATOM 2107 C CA . ARG A 1 282 ? -33.419 28.148 152.982 1.00 33.02 263 ARG A CA 1
ATOM 2108 C C . ARG A 1 282 ? -32.853 27.124 153.945 1.00 32.68 263 ARG A C 1
ATOM 2109 O O . ARG A 1 282 ? -33.601 26.330 154.517 1.00 33.31 263 ARG A O 1
ATOM 2117 N N . PHE A 1 283 ? -31.536 27.142 154.121 1.00 30.65 264 PHE A N 1
ATOM 2118 C CA . PHE A 1 283 ? -30.875 26.189 154.994 1.00 30.57 264 PHE A CA 1
ATOM 2119 C C . PHE A 1 283 ? -31.205 26.449 156.479 1.00 30.38 264 PHE A C 1
ATOM 2120 O O . PHE A 1 283 ? -31.578 25.517 157.207 1.00 31.44 264 PHE A O 1
ATOM 2128 N N . ILE A 1 284 ? -31.039 27.692 156.928 1.00 32.12 265 ILE A N 1
ATOM 2129 C CA . ILE A 1 284 ? -31.363 28.061 158.324 1.00 30.03 265 ILE A CA 1
ATOM 2130 C C . ILE A 1 284 ? -32.823 27.683 158.683 1.00 31.38 265 ILE A C 1
ATOM 2131 O O . ILE A 1 284 ? -33.096 27.233 159.791 1.00 27.38 265 ILE A O 1
ATOM 2136 N N . GLU A 1 285 ? -33.746 27.867 157.747 1.00 33.38 266 GLU A N 1
ATOM 2137 C CA . GLU A 1 285 ? -35.150 27.501 157.973 1.00 35.36 266 GLU A CA 1
ATOM 2138 C C . GLU A 1 285 ? -35.377 25.994 157.914 1.00 35.69 266 GLU A C 1
ATOM 2139 O O . GLU A 1 285 ? -36.178 25.462 158.680 1.00 38.60 266 GLU A O 1
ATOM 2145 N N . ARG A 1 286 ? -34.667 25.305 157.022 1.00 35.77 267 ARG A N 1
ATOM 2146 C CA . ARG A 1 286 ? -34.755 23.844 156.931 1.00 37.51 267 ARG A CA 1
ATOM 2147 C C . ARG A 1 286 ? -34.282 23.213 158.236 1.00 36.87 267 ARG A C 1
ATOM 2148 O O . ARG A 1 286 ? -34.740 22.137 158.603 1.00 35.56 267 ARG A O 1
ATOM 2156 N N . TYR A 1 287 ? -33.367 23.874 158.948 1.00 36.55 268 TYR A N 1
ATOM 2157 C CA . TYR A 1 287 ? -32.841 23.289 160.178 1.00 35.56 268 TYR A CA 1
ATOM 2158 C C . TYR A 1 287 ? -33.313 24.009 161.436 1.00 35.02 268 TYR A C 1
ATOM 2159 O O . TYR A 1 287 ? -32.781 23.819 162.525 1.00 35.21 268 TYR A O 1
ATOM 2168 N N . GLN A 1 288 ? -34.388 24.775 161.259 1.00 34.80 269 GLN A N 1
ATOM 2169 C CA . G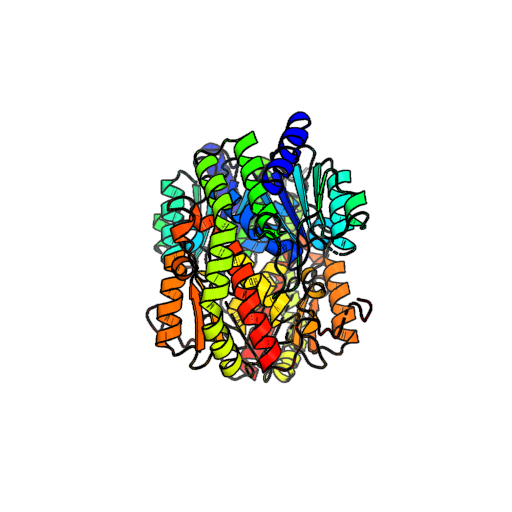LN A 1 288 ? -35.094 25.435 162.342 1.00 36.32 269 GLN A CA 1
ATOM 2170 C C . GLN A 1 288 ? -34.177 26.297 163.196 1.00 35.65 269 GLN A C 1
ATOM 2171 O O . GLN A 1 288 ? -34.303 26.315 164.419 1.00 37.11 269 GLN A O 1
ATOM 2177 N N . GLY A 1 289 ? -33.258 27.019 162.558 1.00 34.56 270 GLY A N 1
ATOM 2178 C CA . GLY A 1 289 ? -32.557 28.056 163.245 1.00 32.81 270 GLY A CA 1
ATOM 2179 C C . GLY A 1 289 ? -33.515 29.160 163.635 1.00 33.70 270 GLY A C 1
ATOM 2180 O O . GLY A 1 289 ? -34.579 29.312 163.036 1.00 33.73 270 GLY A O 1
ATOM 2181 N N . LYS A 1 290 ? -33.121 29.927 164.650 1.00 34.18 271 LYS A N 1
ATOM 2182 C CA . LYS A 1 290 ? -33.848 31.107 165.080 1.00 33.44 271 LYS A CA 1
ATOM 2183 C C . LYS A 1 290 ? -33.412 32.270 164.241 1.00 33.30 271 LYS A C 1
ATOM 2184 O O . LYS A 1 290 ? -32.405 32.907 164.537 1.00 32.91 271 LYS A O 1
ATOM 2190 N N . LEU A 1 291 ? -34.181 32.551 163.195 1.00 33.55 272 LEU A N 1
ATOM 2191 C CA . LEU A 1 291 ? -33.762 33.521 162.185 1.00 34.05 272 LEU A CA 1
ATOM 2192 C C . LEU A 1 291 ? -34.536 34.827 162.326 1.00 33.14 272 LEU A C 1
ATOM 2193 O O . LEU A 1 291 ? -35.740 34.820 162.341 1.00 32.82 272 LEU A O 1
ATOM 2198 N N . GLN A 1 292 ? -33.821 35.940 162.470 1.00 35.13 273 GLN A N 1
ATOM 2199 C CA . GLN A 1 292 ? -34.376 37.278 162.268 1.00 32.76 273 GLN A CA 1
ATOM 2200 C C . GLN A 1 292 ? -33.851 37.729 160.920 1.00 30.60 273 GLN A C 1
ATOM 2201 O O . GLN A 1 292 ? -32.628 37.906 160.737 1.00 30.14 273 GLN A O 1
ATOM 2207 N N . LEU A 1 293 ? -34.759 37.865 159.967 1.00 30.36 274 LEU A N 1
ATOM 2208 C CA . LEU A 1 293 ? -34.421 38.377 158.659 1.00 32.04 274 LEU A CA 1
ATOM 2209 C C . LEU A 1 293 ? -34.671 39.880 158.623 1.00 33.94 274 LEU A C 1
ATOM 2210 O O . LEU A 1 293 ? -35.731 40.338 159.000 1.00 32.40 274 LEU A O 1
ATOM 2215 N N . ILE A 1 294 ? -33.680 40.648 158.192 1.00 33.52 275 ILE A N 1
ATOM 2216 C CA . ILE A 1 294 ? -33.884 42.069 157.886 1.00 32.43 275 ILE A CA 1
ATOM 2217 C C . ILE A 1 294 ? -33.490 42.278 156.430 1.00 32.33 275 ILE A C 1
ATOM 2218 O O . ILE A 1 294 ? -32.319 42.202 156.082 1.00 30.11 275 ILE A O 1
ATOM 2223 N N . ASP A 1 295 ? -34.490 42.526 155.579 1.00 34.55 276 ASP A N 1
ATOM 2224 C CA . ASP A 1 295 ? -34.293 42.526 154.135 1.00 34.53 276 ASP A CA 1
ATOM 2225 C C . ASP A 1 295 ? -34.288 43.943 153.584 1.00 35.18 276 ASP A C 1
ATOM 2226 O O . ASP A 1 295 ? -35.309 44.638 153.667 1.00 31.99 276 ASP A O 1
ATOM 2231 N N . ALA A 1 296 ? -33.161 44.363 152.984 1.00 35.37 277 ALA A N 1
ATOM 2232 C CA . ALA A 1 296 ? -33.086 45.717 152.401 1.00 36.27 277 ALA A CA 1
ATOM 2233 C C . ALA A 1 296 ? -34.198 45.965 151.367 1.00 38.96 277 ALA A C 1
ATOM 2234 O O . ALA A 1 296 ? -34.809 47.037 151.352 1.00 35.93 277 ALA A O 1
ATOM 2236 N N . ASP A 1 297 ? -34.453 44.969 150.515 1.00 42.92 278 ASP A N 1
ATOM 2237 C CA . ASP A 1 297 ? -35.457 45.084 149.446 1.00 46.13 278 ASP A CA 1
ATOM 2238 C C . ASP A 1 297 ? -36.877 45.316 149.936 1.00 47.79 278 ASP A C 1
ATOM 2239 O O . ASP A 1 297 ? -37.667 45.904 149.214 1.00 50.33 278 ASP A O 1
ATOM 2244 N N . LYS A 1 298 ? -37.207 44.846 151.134 1.00 48.84 279 LYS A N 1
ATOM 2245 C CA . LYS A 1 298 ? -38.522 45.081 151.730 1.00 48.61 279 LYS A CA 1
ATOM 2246 C C . LYS A 1 298 ? -38.601 46.456 152.363 1.00 48.03 279 LYS A C 1
ATOM 2247 O O . LYS A 1 298 ? -39.680 46.989 152.555 1.00 49.72 279 LYS A O 1
ATOM 2253 N N . LEU A 1 299 ? -37.461 47.034 152.700 1.00 46.84 280 LEU A N 1
ATOM 2254 C CA . LEU A 1 299 ? -37.444 48.307 153.407 1.00 46.24 280 LEU A CA 1
ATOM 2255 C C . LEU A 1 299 ? -37.131 49.477 152.471 1.00 45.14 280 LEU A C 1
ATOM 2256 O O . LEU A 1 299 ? -36.725 50.549 152.930 1.00 45.39 280 LEU A O 1
ATOM 2261 N N . GLY A 1 300 ? -37.298 49.271 151.165 1.00 44.34 281 GLY A N 1
ATOM 2262 C CA . GLY A 1 300 ? -37.331 50.387 150.212 1.00 45.28 281 GLY A CA 1
ATOM 2263 C C . GLY A 1 300 ? -36.013 50.753 149.544 1.00 45.49 281 GLY A C 1
ATOM 2264 O O . GLY A 1 300 ? -35.804 51.907 149.146 1.00 45.43 281 GLY A O 1
ATOM 2265 N N . ILE A 1 301 ? -35.119 49.777 149.411 1.00 44.47 282 ILE A N 1
ATOM 2266 C CA . ILE A 1 301 ? -33.937 49.966 148.580 1.00 44.28 282 ILE A CA 1
ATOM 2267 C C . ILE A 1 301 ? -34.324 50.176 147.116 1.00 46.14 282 ILE A C 1
ATOM 2268 O O . ILE A 1 301 ? -33.642 50.936 146.428 1.00 47.23 282 ILE A O 1
ATOM 2273 N N . GLN A 1 302 ? -35.419 49.554 146.653 1.00 48.17 283 GLN A N 1
ATOM 2274 C CA . GLN A 1 302 ? -35.844 49.710 145.256 1.00 49.11 283 GLN A CA 1
ATOM 2275 C C . GLN A 1 302 ? -36.322 51.125 144.988 1.00 47.61 283 GLN A C 1
ATOM 2276 O O . GLN A 1 302 ? -36.242 51.590 143.856 1.00 47.27 283 GLN A O 1
ATOM 2282 N N . ASP A 1 303 ? -36.780 51.804 146.036 1.00 46.94 284 ASP A N 1
ATOM 2283 C CA . ASP A 1 303 ? -37.135 53.219 145.964 1.00 46.63 284 ASP A CA 1
ATOM 2284 C C . ASP A 1 303 ? -35.936 54.150 145.833 1.00 46.87 284 ASP A C 1
ATOM 2285 O O . ASP A 1 303 ? -36.093 55.270 145.406 1.00 44.74 284 ASP A O 1
ATOM 2290 N N . LEU A 1 304 ? -34.745 53.725 146.231 1.00 48.66 285 LEU A N 1
ATOM 2291 C CA . LEU A 1 304 ? -33.547 54.553 146.020 1.00 50.13 285 LEU A CA 1
ATOM 2292 C C . LEU A 1 304 ? -33.165 54.588 144.540 1.00 52.30 285 LEU A C 1
ATOM 2293 O O . LEU A 1 304 ? -32.884 55.644 143.977 1.00 52.08 285 LEU A O 1
ATOM 2298 N N . SER A 1 305 ? -33.164 53.419 143.917 1.00 54.65 286 SER A N 1
ATOM 2299 C CA . SER A 1 305 ? -32.673 53.270 142.559 1.00 56.57 286 SER A CA 1
ATOM 2300 C C . SER A 1 305 ? -32.811 51.810 142.203 1.00 59.09 286 SER A C 1
ATOM 2301 O O . SER A 1 305 ? -32.399 50.920 142.986 1.00 60.74 286 SER A O 1
ATOM 2304 N N . THR A 1 306 ? -33.349 51.560 141.016 1.00 59.52 287 THR A N 1
ATOM 2305 C CA . THR A 1 306 ? -33.366 50.220 140.461 1.00 60.31 287 THR A CA 1
ATOM 2306 C C . THR A 1 306 ? -31.991 49.873 139.859 1.00 59.77 287 THR A C 1
ATOM 2307 O O . THR A 1 306 ? -31.750 48.719 139.529 1.00 60.83 287 THR A O 1
ATOM 2311 N N . ASP A 1 307 ? -31.103 50.871 139.740 1.00 58.94 288 ASP A N 1
ATOM 2312 C CA . ASP A 1 307 ? -29.776 50.707 139.119 1.00 57.66 288 ASP A CA 1
ATOM 2313 C C . ASP A 1 307 ? -28.680 50.394 140.133 1.00 54.57 288 ASP A C 1
ATOM 2314 O O . ASP A 1 307 ? -27.954 49.416 139.979 1.00 54.99 288 ASP A O 1
ATOM 2319 N N . VAL A 1 308 ? -28.531 51.267 141.128 1.00 50.11 289 VAL A N 1
ATOM 2320 C CA . VAL A 1 308 ? -27.333 51.295 141.999 1.00 46.23 289 VAL A CA 1
ATOM 2321 C C . VAL A 1 308 ? -27.662 51.232 143.488 1.00 44.32 289 VAL A C 1
ATOM 2322 O O . VAL A 1 308 ? -26.793 51.473 144.332 1.00 41.74 289 VAL A O 1
ATOM 2326 N N . GLY A 1 309 ? -28.908 50.884 143.796 1.00 40.49 290 GLY A N 1
ATOM 2327 C CA . GLY A 1 309 ? -29.378 50.789 145.169 1.00 39.23 290 GLY A CA 1
ATOM 2328 C C . GLY A 1 309 ? -28.724 49.679 145.987 1.00 36.60 290 GLY A C 1
ATOM 2329 O O . GLY A 1 309 ? -28.809 49.687 147.188 1.00 35.89 290 GLY A O 1
ATOM 2330 N N . GLU A 1 310 ? -28.094 48.719 145.326 1.00 35.63 291 GLU A N 1
ATOM 2331 C CA . GLU A 1 310 ? -27.324 47.678 146.005 1.00 34.95 291 GLU A CA 1
ATOM 2332 C C . GLU A 1 310 ? -26.272 48.328 146.879 1.00 33.37 291 GLU A C 1
ATOM 2333 O O . GLU A 1 310 ? -26.050 47.879 147.989 1.00 33.86 291 GLU A O 1
ATOM 2339 N N . TYR A 1 311 ? -25.648 49.406 146.393 1.00 33.14 292 TYR A N 1
ATOM 2340 C CA . TYR A 1 311 ? -24.553 50.056 147.128 1.00 31.39 292 TYR A CA 1
ATOM 2341 C C . TYR A 1 311 ? -24.968 50.749 148.436 1.00 32.50 292 TYR A C 1
ATOM 2342 O O . TYR A 1 311 ? -24.099 51.095 149.237 1.00 29.92 292 TYR A O 1
ATOM 2351 N N . PHE A 1 312 ? -26.280 50.913 148.673 1.00 32.54 293 PHE A N 1
ATOM 2352 C CA . PHE A 1 312 ? -26.793 51.577 149.898 1.00 33.52 293 PHE A CA 1
ATOM 2353 C C . PHE A 1 312 ? -27.304 50.602 150.942 1.00 33.34 293 PHE A C 1
ATOM 2354 O O . PHE A 1 312 ? -27.786 51.040 152.003 1.00 32.85 293 PHE A O 1
ATOM 2362 N N . CYS A 1 313 ? -27.257 49.300 150.628 1.00 33.24 294 CYS A N 1
ATOM 2363 C CA . CYS A 1 313 ? -27.779 48.274 151.542 1.00 33.40 294 CYS A CA 1
ATOM 2364 C C . CYS A 1 313 ? -27.121 48.318 152.919 1.00 31.74 294 CYS A C 1
ATOM 2365 O O . CYS A 1 313 ? -27.813 48.217 153.908 1.00 32.36 294 CYS A O 1
ATOM 2368 N N . GLY A 1 314 ? -25.805 48.495 152.979 1.00 30.49 295 GLY A N 1
ATOM 2369 C CA . GLY A 1 314 ? -25.114 48.512 154.271 1.00 31.05 295 GLY A CA 1
ATOM 2370 C C . GLY A 1 314 ? -25.544 49.714 155.094 1.00 32.55 295 GLY A C 1
ATOM 2371 O O . GLY A 1 314 ? -25.835 49.598 156.263 1.00 33.88 295 GLY A O 1
ATOM 2372 N N . LEU A 1 315 ? -25.557 50.878 154.456 1.00 33.78 296 LEU A N 1
ATOM 2373 C CA . LEU A 1 315 ? -26.009 52.112 155.078 1.00 33.08 296 LEU A CA 1
ATOM 2374 C C . LEU A 1 315 ? -27.441 52.020 155.603 1.00 31.93 296 LEU A C 1
ATOM 2375 O O . LEU A 1 315 ? -27.737 52.426 156.716 1.00 26.02 296 LEU A O 1
ATOM 2380 N N . LEU A 1 316 ? -28.323 51.438 154.812 1.00 32.61 297 LEU A N 1
ATOM 2381 C CA . LEU A 1 316 ? -29.689 51.248 155.292 1.00 32.01 297 LEU A CA 1
ATOM 2382 C C . LEU A 1 316 ? -29.769 50.317 156.509 1.00 32.60 297 LEU A C 1
ATOM 2383 O O . LEU A 1 316 ? -30.510 50.620 157.465 1.00 33.31 297 LEU A O 1
ATOM 2388 N N . HIS A 1 317 ? -29.062 49.173 156.464 1.00 31.10 298 HIS A N 1
ATOM 2389 C CA . HIS A 1 317 ? -29.078 48.247 157.597 1.00 31.15 298 HIS A CA 1
ATOM 2390 C C . HIS A 1 317 ? -28.568 48.942 158.858 1.00 29.97 298 HIS A C 1
ATOM 2391 O O . HIS A 1 317 ? -29.176 48.806 159.878 1.00 30.76 298 HIS A O 1
ATOM 2398 N N . ASN A 1 318 ? -27.459 49.694 158.785 1.00 31.36 299 ASN A N 1
ATOM 2399 C CA . ASN A 1 318 ? -26.935 50.402 159.953 1.00 31.59 299 ASN A CA 1
ATOM 2400 C C . ASN A 1 318 ? -28.070 51.214 160.613 1.00 31.05 299 ASN A C 1
ATOM 2401 O O . ASN A 1 318 ? -28.259 51.176 161.820 1.00 33.20 299 ASN A O 1
ATOM 2406 N N . CYS A 1 319 ? -28.843 51.919 159.806 1.00 29.65 300 CYS A N 1
ATOM 2407 C CA . CYS A 1 319 ? -29.938 52.737 160.312 1.00 31.61 300 CYS A CA 1
ATOM 2408 C C . CYS A 1 319 ? -31.128 51.941 160.860 1.00 32.01 300 CYS A C 1
ATOM 2409 O O . CYS A 1 319 ? -31.657 52.268 161.921 1.00 31.84 300 CYS A O 1
ATOM 2412 N N . VAL A 1 320 ? -31.542 50.909 160.139 1.00 31.77 301 VAL A N 1
ATOM 2413 C CA . VAL A 1 320 ? -32.709 50.117 160.528 1.00 31.56 301 VAL A CA 1
ATOM 2414 C C . VAL A 1 320 ? -32.417 49.382 161.837 1.00 32.38 301 VAL A C 1
ATOM 2415 O O . VAL A 1 320 ? -33.292 49.264 162.695 1.00 33.03 301 VAL A O 1
ATOM 2419 N N . LEU A 1 321 ? -31.168 48.925 161.992 1.00 32.65 302 LEU A N 1
ATOM 2420 C CA . LEU A 1 321 ? -30.719 48.222 163.194 1.00 31.70 302 LEU A CA 1
ATOM 2421 C C . LEU A 1 321 ? -30.820 49.054 164.464 1.00 31.50 302 LEU A C 1
ATOM 2422 O O . LEU A 1 321 ? -31.025 48.490 165.535 1.00 32.03 302 LEU A O 1
ATOM 2427 N N . ASP A 1 322 ? -30.694 50.379 164.362 1.00 32.33 303 ASP A N 1
ATOM 2428 C CA . ASP A 1 322 ? -30.860 51.272 165.532 1.00 31.59 303 ASP A CA 1
ATOM 2429 C C . ASP A 1 322 ? -32.154 50.972 166.248 1.00 30.93 303 ASP A C 1
ATOM 2430 O O . ASP A 1 322 ? -32.211 51.030 167.482 1.00 29.82 303 ASP A O 1
ATOM 2435 N N . VAL A 1 323 ? -33.176 50.615 165.471 1.00 31.30 304 VAL A N 1
ATOM 2436 C CA . VAL A 1 323 ? -34.518 50.367 166.018 1.00 31.18 304 VAL A CA 1
ATOM 2437 C C . VAL A 1 323 ? -34.511 49.046 166.776 1.00 30.46 304 VAL A C 1
ATOM 2438 O O . VAL A 1 323 ? -34.933 48.992 167.919 1.00 28.87 304 VAL A O 1
ATOM 2442 N N . TYR A 1 324 ? -33.984 47.990 166.153 1.00 30.15 305 TYR A N 1
ATOM 2443 C CA . TYR A 1 324 ? -33.915 46.701 166.813 1.00 30.03 305 TYR A CA 1
ATOM 2444 C C . TYR A 1 324 ? -33.024 46.766 168.048 1.00 28.92 305 TYR A C 1
ATOM 2445 O O . TYR A 1 324 ? -33.363 46.186 169.059 1.00 28.71 305 TYR A O 1
ATOM 2454 N N . ASN A 1 325 ? -31.893 47.472 167.943 1.00 29.05 306 ASN A N 1
ATOM 2455 C CA . ASN A 1 325 ? -30.944 47.627 169.053 1.00 30.51 306 ASN A CA 1
ATOM 2456 C C . ASN A 1 325 ? -31.496 48.298 170.298 1.00 31.08 306 ASN A C 1
ATOM 2457 O O . ASN A 1 325 ? -31.169 47.877 171.418 1.00 30.58 306 ASN A O 1
ATOM 2462 N N . LEU A 1 326 ? -32.302 49.345 170.115 1.00 32.23 307 LEU A N 1
ATOM 2463 C CA . LEU A 1 326 ? -32.981 49.990 171.241 1.00 33.05 307 LEU A CA 1
ATOM 2464 C C . LEU A 1 326 ? -34.045 49.054 171.832 1.00 33.44 307 LEU A C 1
ATOM 2465 O O . LEU A 1 326 ? -34.130 48.871 173.048 1.00 35.45 307 LEU A O 1
ATOM 2470 N N . ALA A 1 327 ? -34.874 48.473 170.976 1.00 33.73 308 ALA A N 1
ATOM 2471 C CA . ALA A 1 327 ? -35.871 47.511 171.438 1.00 34.23 308 ALA A CA 1
ATOM 2472 C C . ALA A 1 327 ? -35.244 46.367 172.262 1.00 33.83 308 ALA A C 1
ATOM 2473 O O . ALA A 1 327 ? -35.776 45.981 173.307 1.00 33.64 308 ALA A O 1
ATOM 2475 N N . LEU A 1 328 ? -34.105 45.834 171.805 1.00 33.67 309 LEU A N 1
ATOM 2476 C CA . LEU A 1 328 ? -33.443 44.723 172.499 1.00 30.90 309 LEU A CA 1
ATOM 2477 C C . LEU A 1 328 ? -32.862 45.183 173.823 1.00 31.42 309 LEU A C 1
ATOM 2478 O O . LEU A 1 328 ? -33.104 44.553 174.874 1.00 28.93 309 LEU A O 1
ATOM 2483 N N . ALA A 1 329 ? -32.156 46.315 173.779 1.00 32.46 310 ALA A N 1
ATOM 2484 C CA . ALA A 1 329 ? -31.546 46.899 174.983 1.00 33.10 310 ALA A CA 1
ATOM 2485 C C . ALA A 1 329 ? -32.589 47.171 176.074 1.00 33.42 310 ALA A C 1
ATOM 2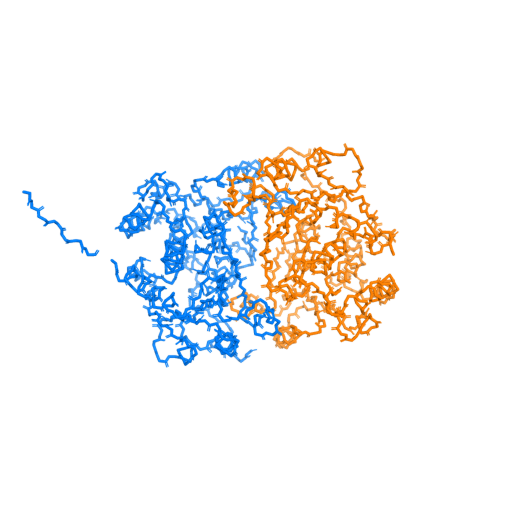486 O O . ALA A 1 329 ? -32.336 46.931 177.241 1.00 34.09 310 ALA A O 1
ATOM 2488 N N . THR A 1 330 ? -33.760 47.659 175.694 1.00 34.87 311 THR A N 1
ATOM 2489 C CA . THR A 1 330 ? -34.831 47.919 176.685 1.00 34.23 311 THR A CA 1
ATOM 2490 C C . THR A 1 330 ? -35.347 46.592 177.235 1.00 33.64 311 THR A C 1
ATOM 2491 O O . THR A 1 330 ? -35.381 46.425 178.450 1.00 31.76 311 THR A O 1
ATOM 2495 N N . ALA A 1 331 ? -35.671 45.632 176.348 1.00 32.81 312 ALA A N 1
ATOM 2496 C CA . ALA A 1 331 ? -36.123 44.285 176.777 1.00 30.87 312 ALA A CA 1
ATOM 2497 C C . ALA A 1 331 ? -35.126 43.601 177.696 1.00 31.06 312 ALA A C 1
ATOM 2498 O O . ALA A 1 331 ? -35.532 42.872 178.591 1.00 32.63 312 ALA A O 1
ATOM 2500 N N . ARG A 1 332 ? -33.828 43.844 177.487 1.00 31.43 313 ARG A N 1
ATOM 2501 C CA . ARG A 1 332 ? -32.805 43.207 178.304 1.00 32.25 313 ARG A CA 1
ATOM 2502 C C . ARG A 1 332 ? -32.373 44.016 179.513 1.00 31.80 313 ARG A C 1
ATOM 2503 O O . ARG A 1 332 ? -31.511 43.580 180.238 1.00 31.65 313 ARG A O 1
ATOM 2511 N N . ASN A 1 333 ? -32.941 45.195 179.719 1.00 33.98 314 ASN A N 1
ATOM 2512 C CA . ASN A 1 333 ? -32.519 46.066 180.812 1.00 34.89 314 ASN A CA 1
ATOM 2513 C C . ASN A 1 333 ? -31.015 46.343 180.796 1.00 35.41 314 ASN A C 1
ATOM 2514 O O . ASN A 1 333 ? -30.354 46.360 181.847 1.00 34.43 314 ASN A O 1
ATOM 2519 N N . HIS A 1 334 ? -30.494 46.554 179.580 1.00 34.69 315 HIS A N 1
ATOM 2520 C CA . HIS A 1 334 ? -29.088 46.779 179.337 1.00 33.86 315 HIS A CA 1
ATOM 2521 C C . HIS A 1 334 ? -28.961 47.970 178.346 1.00 33.25 315 HIS A C 1
ATOM 2522 O O . HIS A 1 334 ? -29.028 47.789 177.126 1.00 34.67 315 HIS A O 1
ATOM 2529 N N . PRO A 1 335 ? -28.887 49.204 178.877 1.00 32.71 316 PRO A N 1
ATOM 2530 C CA . PRO A 1 335 ? -28.719 50.351 177.964 1.00 33.70 316 PRO A CA 1
ATOM 2531 C C . PRO A 1 335 ? -27.502 50.219 177.017 1.00 32.64 316 PRO A C 1
ATOM 2532 O O . PRO A 1 335 ? -26.485 49.613 177.351 1.00 29.39 316 PRO A O 1
ATOM 2536 N N . LEU A 1 336 ? -27.641 50.792 175.828 1.00 32.56 317 LEU A N 1
ATOM 2537 C CA . LEU A 1 336 ? -26.612 50.664 174.798 1.00 33.82 317 LEU A CA 1
ATOM 2538 C C . LEU A 1 336 ? -25.310 51.368 175.241 1.00 33.89 317 LEU A C 1
ATOM 2539 O O . LEU A 1 336 ? -24.225 51.005 174.817 1.00 33.64 317 LEU A O 1
ATOM 2544 N N . THR A 1 337 ? -25.434 52.299 176.175 1.00 33.40 318 THR A N 1
ATOM 2545 C CA . THR A 1 337 ? -24.310 53.050 176.699 1.00 35.54 318 THR A CA 1
ATOM 2546 C C . THR A 1 337 ? -23.585 52.312 177.846 1.00 34.41 318 THR A C 1
ATOM 2547 O O . THR A 1 337 ? -22.592 52.799 178.336 1.00 35.20 318 THR A O 1
ATOM 2551 N N . THR A 1 338 ? -24.060 51.140 178.260 1.00 34.40 319 THR A N 1
ATOM 2552 C CA . THR A 1 338 ? -23.356 50.317 179.256 1.00 34.58 319 THR A CA 1
ATOM 2553 C C . THR A 1 338 ? -21.946 49.918 178.810 1.00 34.46 319 THR A C 1
ATOM 2554 O O . THR A 1 338 ? -21.787 49.248 177.766 1.00 33.55 319 THR A O 1
ATOM 2558 N N . ARG A 1 339 ? -20.944 50.244 179.627 1.00 34.36 320 ARG A N 1
ATOM 2559 C CA . ARG A 1 339 ? -19.570 49.699 179.480 1.00 34.83 320 ARG A CA 1
ATOM 2560 C C . ARG A 1 339 ? -18.962 49.267 180.820 1.00 35.39 320 ARG A C 1
ATOM 2561 O O . ARG A 1 339 ? -19.174 49.909 181.845 1.00 34.97 320 ARG A O 1
ATOM 2569 N N . ARG A 1 340 ? -18.199 48.177 180.838 1.00 34.45 321 ARG A N 1
ATOM 2570 C CA . ARG A 1 340 ? -17.370 47.903 182.008 1.00 34.05 321 ARG A CA 1
ATOM 2571 C C . ARG A 1 340 ? -15.896 48.247 181.774 1.00 34.05 321 ARG A C 1
ATOM 2572 O O . ARG A 1 340 ? -15.116 48.357 182.723 1.00 33.87 321 ARG A O 1
ATOM 2580 N N . TYR A 1 341 ? -15.506 48.460 180.526 1.00 35.44 322 TYR A N 1
ATOM 2581 C CA . TYR A 1 341 ? -14.103 48.791 180.255 1.00 35.59 322 TYR A CA 1
ATOM 2582 C C . TYR A 1 341 ? -13.915 50.095 179.531 1.00 35.35 322 TYR A C 1
ATOM 2583 O O . TYR A 1 341 ? -13.120 50.929 179.951 1.00 32.74 322 TYR A O 1
ATOM 2600 N N . TRP A 1 343 ? -13.972 53.697 178.313 1.00 44.89 324 TRP A N 1
ATOM 2601 C CA . TRP A 1 343 ? -14.098 54.958 179.028 1.00 45.36 324 TRP A CA 1
ATOM 2602 C C . TRP A 1 343 ? -14.111 54.754 180.538 1.00 46.20 324 TRP A C 1
ATOM 2603 O O . TRP A 1 343 ? -14.629 55.589 181.252 1.00 48.03 324 TRP A O 1
ATOM 2614 N N . LYS A 1 344 ? -13.530 53.655 181.025 1.00 45.86 325 LYS A N 1
ATOM 2615 C CA . LYS A 1 344 ? -13.612 53.299 182.452 1.00 45.61 325 LYS A CA 1
ATOM 2616 C C . LYS A 1 344 ? -12.288 52.841 183.074 1.00 44.42 325 LYS A C 1
ATOM 2617 O O . LYS A 1 344 ? -12.018 53.118 184.238 1.00 43.09 325 LYS A O 1
ATOM 2623 N N . VAL A 1 345 ? -11.496 52.096 182.313 1.00 43.27 326 VAL A N 1
ATOM 2624 C CA . VAL A 1 345 ? -10.213 51.558 182.783 1.00 41.65 326 VAL A CA 1
ATOM 2625 C C . VAL A 1 345 ? -9.177 51.861 181.701 1.00 41.31 326 VAL A C 1
ATOM 2626 O O . VAL A 1 345 ? -9.551 52.237 180.591 1.00 41.60 326 VAL A O 1
ATOM 2630 N N . GLU A 1 346 ? -7.899 51.711 182.027 1.00 41.16 327 GLU A N 1
ATOM 2631 C CA . GLU A 1 346 ? -6.820 51.942 181.071 1.00 41.46 327 GLU A CA 1
ATOM 2632 C C . GLU A 1 346 ? -6.552 50.610 180.374 1.00 41.59 327 GLU A C 1
ATOM 2633 O O . GLU A 1 346 ? -6.639 49.562 181.000 1.00 42.83 327 GLU A O 1
ATOM 2635 N N . TYR A 1 347 ? -6.284 50.646 179.072 1.00 41.38 328 TYR A N 1
ATOM 2636 C CA . TYR A 1 347 ? -5.969 49.419 178.302 1.00 40.16 328 TYR A CA 1
ATOM 2637 C C . TYR A 1 347 ? -5.196 49.772 177.043 1.00 39.27 328 TYR A C 1
ATOM 2638 O O . TYR A 1 347 ? -4.436 48.934 176.536 1.00 38.20 328 TYR A O 1
ATOM 2656 N N . SER B 1 21 ? 13.323 23.242 146.405 1.00 44.11 2 SER B N 1
ATOM 2657 C CA . SER B 1 21 ? 12.069 22.608 146.822 1.00 42.92 2 SER B CA 1
ATOM 2658 C C . SER B 1 21 ? 11.183 22.375 145.579 1.00 40.14 2 SER B C 1
ATOM 2659 O O . SER B 1 21 ? 11.148 23.212 144.680 1.00 40.17 2 SER B O 1
ATOM 2662 N N . VAL B 1 22 ? 10.497 21.236 145.513 1.00 38.56 3 VAL B N 1
ATOM 2663 C CA . VAL B 1 22 ? 9.478 21.033 144.478 1.00 38.02 3 VAL B CA 1
ATOM 2664 C C . VAL B 1 22 ? 8.417 22.145 144.516 1.00 37.38 3 VAL B C 1
ATOM 2665 O O . VAL B 1 22 ? 7.995 22.616 143.451 1.00 34.90 3 VAL B O 1
ATOM 2669 N N . ALA B 1 23 ? 8.002 22.582 145.716 1.00 36.93 4 ALA B N 1
ATOM 2670 C CA . ALA B 1 23 ? 7.028 23.689 145.856 1.00 36.20 4 ALA B CA 1
ATOM 2671 C C . ALA B 1 23 ? 7.574 25.006 145.306 1.00 35.64 4 ALA B C 1
ATOM 2672 O O . ALA B 1 23 ? 6.889 25.746 144.596 1.00 34.51 4 ALA B O 1
ATOM 2674 N N . HIS B 1 24 ? 8.814 25.296 145.672 1.00 35.75 5 HIS B N 1
ATOM 2675 C CA . HIS B 1 24 ? 9.579 26.412 145.097 1.00 37.27 5 HIS B CA 1
ATOM 2676 C C . HIS B 1 24 ? 9.655 26.336 143.547 1.00 37.02 5 HIS B C 1
ATOM 2677 O O . HIS B 1 24 ? 9.271 27.282 142.868 1.00 38.55 5 HIS B O 1
ATOM 2684 N N . GLU B 1 25 ? 10.123 25.215 142.995 1.00 36.01 6 GLU B N 1
ATOM 2685 C CA . GLU B 1 25 ? 10.219 25.078 141.527 1.00 36.27 6 GLU B CA 1
ATOM 2686 C C . GLU B 1 25 ? 8.849 25.163 140.835 1.00 35.96 6 GLU B C 1
ATOM 2687 O O . GLU B 1 25 ? 8.730 25.724 139.763 1.00 31.58 6 GLU B O 1
ATOM 2689 N N . ASN B 1 26 ? 7.820 24.596 141.454 1.00 37.78 7 ASN B N 1
ATOM 2690 C CA . ASN B 1 26 ? 6.456 24.699 140.940 1.00 38.23 7 ASN B CA 1
ATOM 2691 C C . ASN B 1 26 ? 6.003 26.147 140.833 1.00 36.79 7 ASN B C 1
ATOM 2692 O O . ASN B 1 26 ? 5.528 26.565 139.775 1.00 36.07 7 ASN B O 1
ATOM 2697 N N . ALA B 1 27 ? 6.149 26.904 141.927 1.00 37.91 8 ALA B N 1
ATOM 2698 C CA . ALA B 1 27 ? 5.744 28.320 141.981 1.00 36.23 8 ALA B CA 1
ATOM 2699 C C . ALA B 1 27 ? 6.560 29.182 141.013 1.00 35.07 8 ALA B C 1
ATOM 2700 O O . ALA B 1 27 ? 6.004 30.043 140.360 1.00 33.38 8 ALA B O 1
ATOM 2702 N N . ARG B 1 28 ? 7.873 28.939 140.947 1.00 35.57 9 ARG B N 1
ATOM 2703 C CA A ARG B 1 28 ? 8.772 29.676 140.054 0.50 35.31 9 ARG B CA 1
ATOM 2704 C CA B ARG B 1 28 ? 8.769 29.685 140.056 0.50 35.83 9 ARG B CA 1
ATOM 2705 C C . ARG B 1 28 ? 8.373 29.466 138.593 1.00 36.41 9 ARG B C 1
ATOM 2706 O O . ARG B 1 28 ? 8.158 30.431 137.853 1.00 36.22 9 ARG B O 1
ATOM 2715 N N . ARG B 1 29 ? 8.271 28.198 138.187 1.00 36.07 10 ARG B N 1
ATOM 2716 C CA . ARG B 1 29 ? 7.859 27.854 136.831 1.00 36.72 10 ARG B CA 1
ATOM 2717 C C . ARG B 1 29 ? 6.480 28.461 136.472 1.00 35.85 10 ARG B C 1
ATOM 2718 O O . ARG B 1 29 ? 6.344 29.054 135.411 1.00 34.39 10 ARG B O 1
ATOM 2726 N N . ILE B 1 30 ? 5.491 28.353 137.360 1.00 35.07 11 ILE B N 1
ATOM 2727 C CA . ILE B 1 30 ? 4.136 28.894 137.092 1.00 34.70 11 ILE B CA 1
ATOM 2728 C C . ILE B 1 30 ? 4.182 30.400 136.820 1.00 34.99 11 ILE B C 1
ATOM 2729 O O . ILE B 1 30 ? 3.699 30.870 135.796 1.00 33.37 11 ILE B O 1
ATOM 2734 N N . ILE B 1 31 ? 4.822 31.153 137.701 1.00 36.27 12 ILE B N 1
ATOM 2735 C CA . ILE B 1 31 ? 4.794 32.604 137.599 1.00 36.53 12 ILE B CA 1
ATOM 2736 C C . ILE B 1 31 ? 5.643 33.118 136.444 1.00 37.43 12 ILE B C 1
ATOM 2737 O O . ILE B 1 31 ? 5.297 34.130 135.855 1.00 37.66 12 ILE B O 1
ATOM 2742 N N . SER B 1 32 ? 6.751 32.443 136.109 1.00 39.22 13 SER B N 1
ATOM 2743 C CA . SER B 1 32 ? 7.554 32.867 134.942 1.00 39.49 13 SER B CA 1
ATOM 2744 C C . SER B 1 32 ? 6.786 32.648 133.654 1.00 37.48 13 SER B C 1
ATOM 2745 O O . SER B 1 32 ? 6.817 33.493 132.779 1.00 37.56 13 SER B O 1
ATOM 2748 N N . ASP B 1 33 ? 6.084 31.525 133.560 1.00 36.22 14 ASP B N 1
ATOM 2749 C CA . ASP B 1 33 ? 5.222 31.233 132.414 1.00 36.40 14 ASP B CA 1
ATOM 2750 C C . ASP B 1 33 ? 4.143 32.287 132.196 1.00 35.10 14 ASP B C 1
ATOM 2751 O O . ASP B 1 33 ? 3.947 32.757 131.075 1.00 33.99 14 ASP B O 1
ATOM 2756 N N . ILE B 1 34 ? 3.441 32.654 133.273 1.00 36.37 15 ILE B N 1
ATOM 2757 C CA . ILE B 1 34 ? 2.421 33.680 133.189 1.00 33.13 15 ILE B CA 1
ATOM 2758 C C . ILE B 1 34 ? 3.046 35.016 132.726 1.00 34.03 15 ILE B C 1
ATOM 2759 O O . ILE B 1 34 ? 2.469 35.730 131.882 1.00 34.32 15 ILE B O 1
ATOM 2764 N N . LEU B 1 35 ? 4.213 35.362 133.273 1.00 33.62 16 LEU B N 1
ATOM 2765 C CA . LEU B 1 35 ? 4.822 36.678 133.011 1.00 34.89 16 LEU B CA 1
ATOM 2766 C C . LEU B 1 35 ? 5.386 36.769 131.591 1.00 36.57 16 LEU B C 1
ATOM 2767 O O . LEU B 1 35 ? 5.583 37.881 131.076 1.00 37.17 16 LEU B O 1
ATOM 2772 N N . GLY B 1 36 ? 5.612 35.611 130.957 1.00 37.91 17 GLY B N 1
ATOM 2773 C CA . GLY B 1 36 ? 5.931 35.545 129.518 1.00 39.22 17 GLY B CA 1
ATOM 2774 C C . GLY B 1 36 ? 4.738 35.818 128.603 1.00 40.26 17 GLY B C 1
ATOM 2775 O O . GLY B 1 36 ? 4.906 35.956 127.389 1.00 38.98 17 GLY B O 1
ATOM 2776 N N . LYS B 1 37 ? 3.532 35.897 129.178 1.00 39.49 18 LYS B N 1
ATOM 2777 C CA . LYS B 1 37 ? 2.286 36.024 128.414 1.00 39.38 18 LYS B CA 1
ATOM 2778 C C . LYS B 1 37 ? 1.461 37.255 128.774 1.00 38.85 18 LYS B C 1
ATOM 2779 O O . LYS B 1 37 ? 0.637 37.691 127.990 1.00 39.17 18 LYS B O 1
ATOM 2785 N N . GLN B 1 38 ? 1.662 37.795 129.966 1.00 37.39 19 GLN B N 1
ATOM 2786 C CA . GLN B 1 38 ? 0.919 38.949 130.421 1.00 37.22 19 GLN B CA 1
ATOM 2787 C C . GLN B 1 38 ? 1.743 39.624 131.486 1.00 36.60 19 GLN B C 1
ATOM 2788 O O . GLN B 1 38 ? 2.807 39.116 131.874 1.00 36.32 19 GLN B O 1
ATOM 2794 N N . ASN B 1 39 ? 1.266 40.766 131.962 1.00 36.93 20 ASN B N 1
ATOM 2795 C CA . ASN B 1 39 ? 1.791 41.284 133.203 1.00 38.30 20 ASN B CA 1
ATOM 2796 C C . ASN B 1 39 ? 0.916 40.789 134.356 1.00 37.35 20 ASN B C 1
ATOM 2797 O O . ASN B 1 39 ? -0.182 40.265 134.148 1.00 37.01 20 ASN B O 1
ATOM 2802 N N . ILE B 1 40 ? 1.446 40.954 135.560 1.00 37.27 21 ILE B N 1
ATOM 2803 C CA . ILE B 1 40 ? 0.739 40.648 136.789 1.00 35.67 21 ILE B CA 1
ATOM 2804 C C . ILE B 1 40 ? 0.574 41.976 137.503 1.00 33.96 21 ILE B C 1
ATOM 2805 O O . ILE B 1 40 ? 1.439 42.386 138.252 1.00 34.34 21 ILE B O 1
ATOM 2810 N N . GLU B 1 41 ? -0.534 42.657 137.240 1.00 34.66 22 GLU B N 1
ATOM 2811 C CA . GLU B 1 41 ? -0.869 43.904 137.939 1.00 34.59 22 GLU B CA 1
ATOM 2812 C C . GLU B 1 41 ? -1.742 43.714 139.182 1.00 34.11 22 GLU B C 1
ATOM 2813 O O . GLU B 1 41 ? -1.712 44.524 140.108 1.00 33.63 22 GLU B O 1
ATOM 2819 N N . ARG B 1 42 ? -2.510 42.632 139.194 1.00 33.22 23 ARG B N 1
ATOM 2820 C CA . ARG B 1 42 ? -3.462 42.374 140.247 1.00 31.59 23 ARG B CA 1
ATOM 2821 C C . ARG B 1 42 ? -3.528 40.897 140.522 1.00 31.88 23 ARG B C 1
ATOM 2822 O O . ARG B 1 42 ? -3.458 40.092 139.606 1.00 33.25 23 ARG B O 1
ATOM 2830 N N . VAL B 1 43 ? -3.640 40.565 141.802 1.00 31.77 24 VAL B N 1
ATOM 2831 C CA . VAL B 1 43 ? -3.780 39.202 142.256 1.00 33.43 24 VAL B CA 1
ATOM 2832 C C . VAL B 1 43 ? -5.057 39.174 143.079 1.00 32.23 24 VAL B C 1
ATOM 2833 O O . VAL B 1 43 ? -5.315 40.086 143.876 1.00 32.16 24 VAL B O 1
ATOM 2837 N N . TRP B 1 44 ? -5.867 38.141 142.860 1.00 31.51 25 TRP B N 1
ATOM 2838 C CA . TRP B 1 44 ? -6.912 37.790 143.797 1.00 30.29 25 TRP B CA 1
ATOM 2839 C C . TRP B 1 44 ? -6.685 36.384 144.338 1.00 30.80 25 TRP B C 1
ATOM 2840 O O . TRP B 1 44 ? -6.386 35.446 143.610 1.00 31.73 25 TRP B O 1
ATOM 2851 N N . PHE B 1 45 ? -6.876 36.270 145.637 1.00 31.02 26 PHE B N 1
ATOM 2852 C CA . PHE B 1 45 ? -6.952 35.000 146.317 1.00 32.56 26 PHE B CA 1
ATOM 2853 C C . PHE B 1 45 ? -8.441 34.686 146.495 1.00 31.15 26 PHE B C 1
ATOM 2854 O O . PHE B 1 45 ? -9.165 35.479 147.052 1.00 30.30 26 PHE B O 1
ATOM 2862 N N . VAL B 1 46 ? -8.903 33.552 145.970 1.00 32.27 27 VAL B N 1
ATOM 2863 C CA . VAL B 1 46 ? -10.340 33.244 145.935 1.00 30.73 27 VAL B CA 1
ATOM 2864 C C . VAL B 1 46 ? -10.550 31.791 146.392 1.00 32.41 27 VAL B C 1
ATOM 2865 O O . VAL B 1 46 ? -9.925 30.859 145.897 1.00 30.82 27 VAL B O 1
ATOM 2869 N N . GLY B 1 47 ? -11.440 31.613 147.356 1.00 34.43 28 GLY B N 1
ATOM 2870 C CA . GLY B 1 47 ? -11.755 30.288 147.895 1.00 32.65 28 GLY B CA 1
ATOM 2871 C C . GLY B 1 47 ? -12.879 30.410 148.905 1.00 30.62 28 GLY B C 1
ATOM 2872 O O . GLY B 1 47 ? -13.464 31.491 149.091 1.00 32.73 28 GLY B O 1
ATOM 2873 N N . CYS B 1 48 ? -13.172 29.295 149.549 1.00 30.84 29 CYS B N 1
ATOM 2874 C CA . CYS B 1 48 ? -14.159 29.254 150.606 1.00 32.53 29 CYS B CA 1
ATOM 2875 C C . CYS B 1 48 ? -13.597 28.624 151.853 1.00 31.75 29 CYS B C 1
ATOM 2876 O O . CYS B 1 48 ? -12.996 27.516 151.814 1.00 30.88 29 CYS B O 1
ATOM 2879 N N . GLY B 1 49 ? -13.856 29.301 152.962 1.00 32.83 30 GLY B N 1
ATOM 2880 C CA . GLY B 1 49 ? -13.519 28.802 154.287 1.00 34.79 30 GLY B CA 1
ATOM 2881 C C . GLY B 1 49 ? -12.025 28.683 154.442 1.00 32.53 30 GLY B C 1
ATOM 2882 O O . GLY B 1 49 ? -11.300 29.636 154.241 1.00 32.31 30 GLY B O 1
ATOM 2883 N N . GLY B 1 50 ? -11.588 27.491 154.773 1.00 32.37 31 GLY B N 1
ATOM 2884 C CA . GLY B 1 50 ? -10.185 27.217 154.899 1.00 33.12 31 GLY B CA 1
ATOM 2885 C C . GLY B 1 50 ? -9.417 27.291 153.592 1.00 31.42 31 GLY B C 1
ATOM 2886 O O . GLY B 1 50 ? -8.211 27.412 153.615 1.00 32.32 31 GLY B O 1
ATOM 2887 N N . SER B 1 51 ? -10.110 27.216 152.457 1.00 32.04 32 SER B N 1
ATOM 2888 C CA . SER B 1 51 ? -9.464 27.400 151.153 1.00 32.66 32 SER B CA 1
ATOM 2889 C C . SER B 1 51 ? -9.306 28.870 150.774 1.00 31.79 32 SER B C 1
ATOM 2890 O O . SER B 1 51 ? -8.681 29.187 149.764 1.00 34.47 32 SER B O 1
ATOM 2893 N N . LEU B 1 52 ? -9.896 29.747 151.587 1.00 31.32 33 LEU B N 1
ATOM 2894 C CA . LEU B 1 52 ? -9.626 31.179 151.571 1.00 29.72 33 LEU B CA 1
ATOM 2895 C C . LEU B 1 52 ? -8.577 31.583 152.625 1.00 29.27 33 LEU B C 1
ATOM 2896 O O . LEU B 1 52 ? -7.585 32.242 152.301 1.00 30.41 33 LEU B O 1
ATOM 2901 N N . THR B 1 53 ? -8.787 31.182 153.874 1.00 29.28 34 THR B N 1
ATOM 2902 C CA . THR B 1 53 ? -7.790 31.443 154.953 1.00 30.00 34 THR B CA 1
ATOM 2903 C C . THR B 1 53 ? -6.392 30.891 154.676 1.00 31.58 34 THR B C 1
ATOM 2904 O O . THR B 1 53 ? -5.372 31.460 155.135 1.00 30.06 34 THR B O 1
ATOM 2908 N N . GLY B 1 54 ? -6.343 29.792 153.920 1.00 29.79 35 GLY B N 1
ATOM 2909 C CA . GLY B 1 54 ? -5.077 29.260 153.426 1.00 30.60 35 GLY B CA 1
ATOM 2910 C C . GLY B 1 54 ? -4.229 30.256 152.640 1.00 30.70 35 GLY B C 1
ATOM 2911 O O . GLY B 1 54 ? -3.023 30.112 152.559 1.00 31.89 35 GLY B O 1
ATOM 2912 N N . PHE B 1 55 ? -4.855 31.278 152.092 1.00 30.28 36 PHE B N 1
ATOM 2913 C CA . PHE B 1 55 ? -4.148 32.332 151.335 1.00 30.95 36 PHE B CA 1
ATOM 2914 C C . PHE B 1 55 ? -3.632 33.492 152.181 1.00 31.54 36 PHE B C 1
ATOM 2915 O O . PHE B 1 55 ? -2.951 34.366 151.656 1.00 31.02 36 PHE B O 1
ATOM 2923 N N . TRP B 1 56 ? -3.979 33.536 153.464 1.00 32.53 37 TRP B N 1
ATOM 2924 C CA . TRP B 1 56 ? -3.533 34.638 154.308 1.00 32.03 37 TRP B CA 1
ATOM 2925 C C . TRP B 1 56 ? -2.021 34.875 154.325 1.00 32.64 37 TRP B C 1
ATOM 2926 O O . TRP B 1 56 ? -1.568 36.015 154.382 1.00 33.42 37 TRP B O 1
ATOM 2937 N N . PRO B 1 57 ? -1.229 33.806 154.392 1.00 33.11 38 PRO B N 1
ATOM 2938 C CA . PRO B 1 57 ? 0.221 34.013 154.380 1.00 33.28 38 PRO B CA 1
ATOM 2939 C C . PRO B 1 57 ? 0.790 34.808 153.178 1.00 32.62 38 PRO B C 1
ATOM 2940 O O . PRO B 1 57 ? 1.602 35.696 153.370 1.00 32.29 38 PRO B O 1
ATOM 2944 N N . GLY B 1 58 ? 0.383 34.460 151.965 1.00 32.47 39 GLY B N 1
ATOM 2945 C CA . GLY B 1 58 ? 0.774 35.212 150.774 1.00 33.12 39 GLY B CA 1
ATOM 2946 C C . GLY B 1 58 ? 0.116 36.584 150.705 1.00 32.80 39 GLY B C 1
ATOM 2947 O O . GLY B 1 58 ? 0.764 37.567 150.425 1.00 31.84 39 GLY B O 1
ATOM 2948 N N . LYS B 1 59 ? -1.167 36.652 150.997 1.00 31.22 40 LYS B N 1
ATOM 2949 C CA . LYS B 1 59 ? -1.852 37.956 151.052 1.00 30.45 40 LYS B CA 1
ATOM 2950 C C . LYS B 1 59 ? -1.142 38.941 151.972 1.00 29.98 40 LYS B C 1
ATOM 2951 O O . LYS B 1 59 ? -0.911 40.065 151.597 1.00 28.03 40 LYS B O 1
ATOM 2957 N N . TYR B 1 60 ? -0.857 38.522 153.203 1.00 32.26 41 TYR B N 1
ATOM 2958 C CA . TYR B 1 60 ? -0.210 39.384 154.184 1.00 32.04 41 TYR B CA 1
ATOM 2959 C C . TYR B 1 60 ? 1.161 39.827 153.677 1.00 32.21 41 TYR B C 1
ATOM 2960 O O . TYR B 1 60 ? 1.511 40.995 153.797 1.00 33.34 41 TYR B O 1
ATOM 2969 N N . PHE B 1 61 ? 1.933 38.876 153.147 1.00 32.98 42 PHE B N 1
ATOM 2970 C CA . PHE B 1 61 ? 3.274 39.141 152.587 1.00 32.45 42 PHE B CA 1
ATOM 2971 C C . PHE B 1 61 ? 3.244 40.208 151.523 1.00 32.36 42 PHE B C 1
ATOM 2972 O O . PHE B 1 61 ? 3.997 41.194 151.597 1.00 30.42 42 PHE B O 1
ATOM 2980 N N . LEU B 1 62 ? 2.338 40.023 150.552 1.00 33.66 43 LEU B N 1
ATOM 2981 C CA . LEU B 1 62 ? 2.132 41.002 149.464 1.00 33.84 43 LEU B CA 1
ATOM 2982 C C . LEU B 1 62 ? 1.654 42.344 149.999 1.00 32.31 43 LEU B C 1
ATOM 2983 O O . LEU B 1 62 ? 2.156 43.373 149.582 1.00 33.07 43 LEU B O 1
ATOM 2988 N N . ASP B 1 63 ? 0.728 42.340 150.952 1.00 32.61 44 ASP B N 1
ATOM 2989 C CA . ASP B 1 63 ? 0.242 43.605 151.493 1.00 32.37 44 ASP B CA 1
ATOM 2990 C C . ASP B 1 63 ? 1.381 44.384 152.132 1.00 30.93 44 ASP B C 1
ATOM 2991 O O . ASP B 1 63 ? 1.397 45.583 152.054 1.00 30.06 44 ASP B O 1
ATOM 2996 N N . CYS B 1 64 ? 2.307 43.679 152.774 1.00 31.06 45 CYS B N 1
ATOM 2997 C CA . CYS B 1 64 ? 3.475 44.285 153.405 1.00 31.93 45 CYS B CA 1
ATOM 2998 C C . CYS B 1 64 ? 4.551 44.684 152.407 1.00 32.47 45 CYS B C 1
ATOM 2999 O O . CYS B 1 64 ? 5.145 45.755 152.522 1.00 33.15 45 CYS B O 1
ATOM 3002 N N . GLU B 1 65 ? 4.823 43.805 151.450 1.00 32.53 46 GLU B N 1
ATOM 3003 C CA . GLU B 1 65 ? 6.058 43.890 150.670 1.00 31.86 46 GLU B CA 1
ATOM 3004 C C . GLU B 1 65 ? 5.900 44.425 149.238 1.00 31.95 46 GLU B C 1
ATOM 3005 O O . GLU B 1 65 ? 6.851 44.990 148.724 1.00 34.01 46 GLU B O 1
ATOM 3011 N N . ALA B 1 66 ? 4.749 44.210 148.594 1.00 32.71 47 ALA B N 1
ATOM 3012 C CA . ALA B 1 66 ? 4.543 44.632 147.198 1.00 32.23 47 ALA B CA 1
ATOM 3013 C C . ALA B 1 66 ? 3.980 46.082 147.098 1.00 34.16 47 ALA B C 1
ATOM 3014 O O . ALA B 1 66 ? 2.921 46.393 147.644 1.00 34.43 47 ALA B O 1
ATOM 3016 N N . SER B 1 67 ? 4.706 46.946 146.379 1.00 34.83 48 SER B N 1
ATOM 3017 C CA . SER B 1 67 ? 4.350 48.354 146.194 1.00 34.21 48 SER B CA 1
ATOM 3018 C C . SER B 1 67 ? 3.406 48.666 145.020 1.00 33.19 48 SER B C 1
ATOM 3019 O O . SER B 1 67 ? 2.750 49.696 145.040 1.00 34.35 48 SER B O 1
ATOM 3022 N N . LYS B 1 68 ? 3.329 47.809 144.010 1.00 32.20 49 LYS B N 1
ATOM 3023 C CA . LYS B 1 68 ? 2.539 48.130 142.831 1.00 34.66 49 LYS B CA 1
ATOM 3024 C C . LYS B 1 68 ? 1.362 47.179 142.601 1.00 36.12 49 LYS B C 1
ATOM 3025 O O . LYS B 1 68 ? 0.394 47.522 141.918 1.00 37.21 49 LYS B O 1
ATOM 3031 N N . LEU B 1 69 ? 1.420 46.015 143.220 1.00 36.06 50 LEU B N 1
ATOM 3032 C CA . LEU B 1 69 ? 0.385 45.001 143.083 1.00 36.35 50 LEU B CA 1
ATOM 3033 C C . LEU B 1 69 ? -0.886 45.392 143.846 1.00 34.89 50 LEU B C 1
ATOM 3034 O O . LEU B 1 69 ? -0.814 45.955 144.930 1.00 37.56 50 LEU B O 1
ATOM 3039 N N . ALA B 1 70 ? -2.042 45.138 143.246 1.00 34.21 51 ALA B N 1
ATOM 3040 C CA . ALA B 1 70 ? -3.318 45.227 143.934 1.00 34.09 51 ALA B CA 1
ATOM 3041 C C . ALA B 1 70 ? -3.687 43.794 144.295 1.00 35.16 51 ALA B C 1
ATOM 3042 O O . ALA B 1 70 ? -3.561 42.852 143.484 1.00 34.83 51 ALA B O 1
ATOM 3044 N N . VAL B 1 71 ? -4.042 43.596 145.555 1.00 34.97 52 VAL B N 1
AT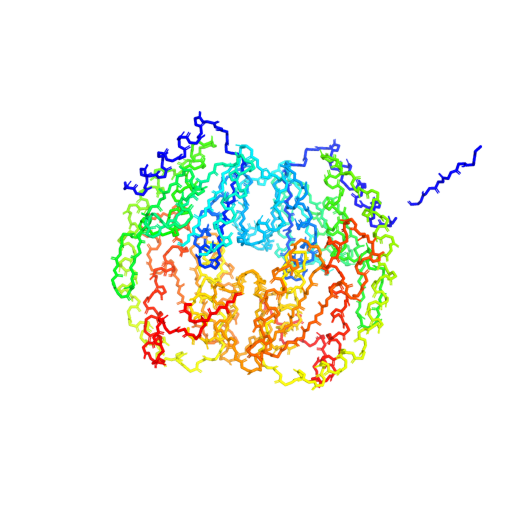OM 3045 C CA . VAL B 1 71 ? -4.203 42.256 146.078 1.00 33.48 52 VAL B CA 1
ATOM 3046 C C . VAL B 1 71 ? -5.597 42.126 146.689 1.00 32.36 52 VAL B C 1
ATOM 3047 O O . VAL B 1 71 ? -5.914 42.810 147.641 1.00 31.14 52 VAL B O 1
ATOM 3051 N N . GLY B 1 72 ? -6.373 41.190 146.153 1.00 32.22 53 GLY B N 1
ATOM 3052 C CA . GLY B 1 72 ? -7.728 40.892 146.614 1.00 31.23 53 GLY B CA 1
ATOM 3053 C C . GLY B 1 72 ? -7.827 39.516 147.259 1.00 30.75 53 GLY B C 1
ATOM 3054 O O . GLY B 1 72 ? -6.985 38.620 147.059 1.00 29.19 53 GLY B O 1
ATOM 3055 N N . TYR B 1 73 ? -8.866 39.367 148.064 1.00 30.63 54 TYR B N 1
ATOM 3056 C CA . TYR B 1 73 ? -9.009 38.233 148.986 1.00 31.51 54 TYR B CA 1
ATOM 3057 C C . TYR B 1 73 ? -10.504 38.114 149.191 1.00 31.08 54 TYR B C 1
ATOM 3058 O O . TYR B 1 73 ? -11.092 38.950 149.876 1.00 30.97 54 TYR B O 1
ATOM 3067 N N . ILE B 1 74 ? -11.123 37.128 148.546 1.00 31.88 55 ILE B N 1
ATOM 3068 C CA . ILE B 1 74 ? -12.542 37.112 148.400 1.00 31.43 55 ILE B CA 1
ATOM 3069 C C . ILE B 1 74 ? -13.157 35.701 148.404 1.00 31.17 55 ILE B C 1
ATOM 3070 O O . ILE B 1 74 ? -12.669 34.794 147.746 1.00 31.59 55 ILE B O 1
ATOM 3075 N N . THR B 1 75 ? -14.248 35.531 149.148 1.00 32.30 56 THR B N 1
ATOM 3076 C CA . THR B 1 75 ? -14.986 34.287 149.114 1.00 31.92 56 THR B CA 1
ATOM 3077 C C . THR B 1 75 ? -15.604 34.012 147.715 1.00 31.52 56 THR B C 1
ATOM 3078 O O . THR B 1 75 ? -16.113 34.902 147.031 1.00 32.34 56 THR B O 1
ATOM 3082 N N . SER B 1 76 ? -15.511 32.756 147.310 1.00 30.40 57 SER B N 1
ATOM 3083 C CA . SER B 1 76 ? -15.719 32.366 145.915 1.00 30.73 57 SER B CA 1
ATOM 3084 C C . SER B 1 76 ? -17.056 32.824 145.320 1.00 30.84 57 SER B C 1
ATOM 3085 O O . SER B 1 76 ? -17.106 33.339 144.204 1.00 33.20 57 SER B O 1
ATOM 3088 N N . ASN B 1 77 ? -18.140 32.633 146.052 1.00 29.82 58 ASN B N 1
ATOM 3089 C CA . ASN B 1 77 ? -19.458 32.901 145.476 1.00 30.27 58 ASN B CA 1
ATOM 3090 C C . ASN B 1 77 ? -19.791 34.398 145.382 1.00 31.46 58 ASN B C 1
ATOM 3091 O O . ASN B 1 77 ? -20.623 34.818 144.549 1.00 33.98 58 ASN B O 1
ATOM 3096 N N . GLU B 1 78 ? -19.108 35.204 146.185 1.00 32.92 59 GLU B N 1
ATOM 3097 C CA . GLU B 1 78 ? -19.212 36.650 146.032 1.00 33.63 59 GLU B CA 1
ATOM 3098 C C . GLU B 1 78 ? -18.410 37.173 144.821 1.00 33.52 59 GLU B C 1
ATOM 3099 O O . GLU B 1 78 ? -18.847 38.084 144.143 1.00 33.26 59 GLU B O 1
ATOM 3105 N N . PHE B 1 79 ? -17.239 36.591 144.580 1.00 32.94 60 PHE B N 1
ATOM 3106 C CA . PHE B 1 79 ? -16.416 36.846 143.382 1.00 33.76 60 PHE B CA 1
ATOM 3107 C C . PHE B 1 79 ? -17.197 36.502 142.114 1.00 32.09 60 PHE B C 1
ATOM 3108 O O . PHE B 1 79 ? -17.161 37.226 141.126 1.00 32.49 60 PHE B O 1
ATOM 3116 N N . VAL B 1 80 ? -17.944 35.405 142.165 1.00 33.45 61 VAL B N 1
ATOM 3117 C CA . VAL B 1 80 ? -18.819 35.010 141.069 1.00 31.59 61 VAL B CA 1
ATOM 3118 C C . VAL B 1 80 ? -19.999 35.998 140.874 1.00 31.73 61 VAL B C 1
ATOM 3119 O O . VAL B 1 80 ? -20.277 36.430 139.752 1.00 31.14 61 VAL B O 1
ATOM 3123 N N . HIS B 1 81 ? -20.676 36.371 141.955 1.00 29.99 62 HIS B N 1
ATOM 3124 C CA . HIS B 1 81 ? -21.943 37.102 141.830 1.00 31.03 62 HIS B CA 1
ATOM 3125 C C . HIS B 1 81 ? -21.703 38.596 141.656 1.00 30.33 62 HIS B C 1
ATOM 3126 O O . HIS B 1 81 ? -22.432 39.257 140.944 1.00 31.24 62 HIS B O 1
ATOM 3133 N N . ALA B 1 82 ? -20.665 39.136 142.263 1.00 31.47 63 ALA B N 1
ATOM 3134 C CA . ALA B 1 82 ? -20.390 40.580 142.124 1.00 32.28 63 ALA B CA 1
ATOM 3135 C C . ALA B 1 82 ? -18.922 40.703 141.736 1.00 31.07 63 ALA B C 1
ATOM 3136 O O . ALA B 1 82 ? -18.072 40.955 142.578 1.00 34.35 63 ALA B O 1
ATOM 3138 N N . THR B 1 83 ? -18.622 40.451 140.464 1.00 30.88 64 THR B N 1
ATOM 3139 C CA . THR B 1 83 ? -17.242 40.325 140.013 1.00 30.07 64 THR B CA 1
ATOM 3140 C C . THR B 1 83 ? -16.629 41.711 139.904 1.00 30.60 64 THR B C 1
ATOM 3141 O O . THR B 1 83 ? -17.277 42.620 139.369 1.00 30.37 64 THR B O 1
ATOM 3145 N N . PRO B 1 84 ? -15.429 41.918 140.508 1.00 31.47 65 PRO B N 1
ATOM 3146 C CA . PRO B 1 84 ? -14.805 43.245 140.368 1.00 33.68 65 PRO B CA 1
ATOM 3147 C C . PRO B 1 84 ? -14.608 43.603 138.906 1.00 32.93 65 PRO B C 1
ATOM 3148 O O . PRO B 1 84 ? -14.132 42.757 138.139 1.00 31.55 65 PRO B O 1
ATOM 3152 N N . LYS B 1 85 ? -14.981 44.832 138.532 1.00 33.40 66 LYS B N 1
ATOM 3153 C CA . LYS B 1 85 ? -14.643 45.336 137.198 1.00 32.69 66 LYS B CA 1
ATOM 3154 C C . LYS B 1 85 ? -13.133 45.366 136.938 1.00 30.84 66 LYS B C 1
ATOM 3155 O O . LYS B 1 85 ? -12.727 45.292 135.788 1.00 30.96 66 LYS B O 1
ATOM 3161 N N . ALA B 1 86 ? -12.320 45.472 137.992 1.00 31.33 67 ALA B N 1
ATOM 3162 C CA . ALA B 1 86 ? -10.850 45.480 137.870 1.00 31.95 67 ALA B CA 1
ATOM 3163 C C . ALA B 1 86 ? -10.257 44.168 137.284 1.00 32.07 67 ALA B C 1
ATOM 3164 O O . ALA B 1 86 ? -9.108 44.187 136.828 1.00 33.48 67 ALA B O 1
ATOM 3166 N N . LEU B 1 87 ? -11.017 43.052 137.334 1.00 31.81 68 LEU B N 1
ATOM 3167 C CA . LEU B 1 87 ? -10.562 41.734 136.859 1.00 30.57 68 LEU B CA 1
ATOM 3168 C C . LEU B 1 87 ? -10.385 41.765 135.344 1.00 33.95 68 LEU B C 1
ATOM 3169 O O . LEU B 1 87 ? -11.262 42.204 134.634 1.00 34.13 68 LEU B O 1
ATOM 3174 N N . GLY B 1 88 ? -9.244 41.294 134.853 1.00 34.59 69 GLY B N 1
ATOM 3175 C CA . GLY B 1 88 ? -8.935 41.404 133.442 1.00 34.60 69 GLY B CA 1
ATOM 3176 C C . GLY B 1 88 ? -7.641 40.718 133.052 1.00 35.81 69 GLY B C 1
ATOM 3177 O O . GLY B 1 88 ? -7.144 39.861 133.775 1.00 32.48 69 GLY B O 1
ATOM 3178 N N . LYS B 1 89 ? -7.104 41.127 131.903 1.00 37.53 70 LYS B N 1
ATOM 3179 C CA . LYS B 1 89 ? -6.036 40.406 131.196 1.00 38.64 70 LYS B CA 1
ATOM 3180 C C . LYS B 1 89 ? -4.696 40.294 131.937 1.00 37.26 70 LYS B C 1
ATOM 3181 O O . LYS B 1 89 ? -3.967 39.283 131.772 1.00 39.91 70 LYS B O 1
ATOM 3184 N N . ASN B 1 90 ? -4.378 41.302 132.736 1.00 35.34 71 ASN B N 1
ATOM 3185 C CA . ASN B 1 90 ? -3.169 41.305 133.552 1.00 36.76 71 ASN B CA 1
ATOM 3186 C C . ASN B 1 90 ? -3.447 41.026 135.064 1.00 35.22 71 ASN B C 1
ATOM 3187 O O . ASN B 1 90 ? -2.738 41.498 135.968 1.00 35.46 71 ASN B O 1
ATOM 3192 N N . SER B 1 91 ? -4.489 40.244 135.310 1.00 34.36 72 SER B N 1
ATOM 3193 C CA . SER B 1 91 ? -4.829 39.745 136.645 1.00 31.88 72 SER B CA 1
ATOM 3194 C C . SER B 1 91 ? -4.410 38.255 136.719 1.00 32.64 72 SER B C 1
ATOM 3195 O O . SER B 1 91 ? -4.386 37.569 135.695 1.00 30.89 72 SER B O 1
ATOM 3198 N N . VAL B 1 92 ? -4.055 37.792 137.922 1.00 31.77 73 VAL B N 1
ATOM 3199 C CA . VAL B 1 92 ? -3.921 36.363 138.221 1.00 31.70 73 VAL B CA 1
ATOM 3200 C C . VAL B 1 92 ? -4.909 36.043 139.324 1.00 32.89 73 VAL B C 1
ATOM 3201 O O . VAL B 1 92 ? -4.978 36.755 140.316 1.00 32.53 73 VAL B O 1
ATOM 3205 N N . VAL B 1 93 ? -5.726 35.015 139.125 1.00 33.52 74 VAL B N 1
ATOM 3206 C CA . VAL B 1 93 ? -6.643 34.580 140.168 1.00 32.53 74 VAL B CA 1
ATOM 3207 C C . VAL B 1 93 ? -6.192 33.219 140.693 1.00 32.62 74 VAL B C 1
ATOM 3208 O O . VAL B 1 93 ? -6.082 32.272 139.931 1.00 30.61 74 VAL B O 1
ATOM 3212 N N . ILE B 1 94 ? -5.951 33.149 142.003 1.00 32.20 75 ILE B N 1
ATOM 3213 C CA . ILE B 1 94 ? -5.414 31.958 142.649 1.00 31.90 75 ILE B CA 1
ATOM 3214 C C . ILE B 1 94 ? -6.517 31.347 143.519 1.00 30.86 75 ILE B C 1
ATOM 3215 O O . ILE B 1 94 ? -7.067 32.021 144.387 1.00 30.49 75 ILE B O 1
ATOM 3220 N N . LEU B 1 95 ? -6.842 30.090 143.245 1.00 31.43 76 LEU B N 1
ATOM 3221 C CA . LEU B 1 95 ? -7.955 29.405 143.899 1.00 32.07 76 LEU B CA 1
ATOM 3222 C C . LEU B 1 95 ? -7.493 28.090 144.549 1.00 32.68 76 LEU B C 1
ATOM 3223 O O . LEU B 1 95 ? -6.490 27.486 144.170 1.00 30.10 76 LEU B O 1
ATOM 3228 N N . ALA B 1 96 ? -8.212 27.682 145.584 1.00 33.06 77 ALA B N 1
ATOM 3229 C CA . ALA B 1 96 ? -7.902 26.439 146.233 1.00 31.55 77 ALA B CA 1
ATOM 3230 C C . ALA B 1 96 ? -9.205 25.716 146.505 1.00 33.81 77 ALA B C 1
ATOM 3231 O O . ALA B 1 96 ? -10.262 26.350 146.637 1.00 34.11 77 ALA B O 1
ATOM 3233 N N . SER B 1 97 ? -9.132 24.389 146.539 1.00 37.68 78 SER B N 1
ATOM 3234 C CA . SER B 1 97 ? -10.293 23.578 146.894 1.00 41.83 78 SER B CA 1
ATOM 3235 C C . SER B 1 97 ? -9.960 22.407 147.824 1.00 42.05 78 SER B C 1
ATOM 3236 O O . SER B 1 97 ? -8.839 21.926 147.835 1.00 40.92 78 SER B O 1
ATOM 3239 N N . THR B 1 102 ? -16.436 22.003 145.652 1.00 46.87 83 THR B N 1
ATOM 3240 C CA . THR B 1 102 ? -17.007 23.337 145.869 1.00 43.66 83 THR B CA 1
ATOM 3241 C C . THR B 1 102 ? -17.346 24.016 144.543 1.00 40.16 83 THR B C 1
ATOM 3242 O O . THR B 1 102 ? -16.495 24.668 143.947 1.00 38.89 83 THR B O 1
ATOM 3246 N N . ALA B 1 103 ? -18.601 23.899 144.115 1.00 38.33 84 ALA B N 1
ATOM 3247 C CA . ALA B 1 103 ? -19.036 24.394 142.808 1.00 36.52 84 ALA B CA 1
ATOM 3248 C C . ALA B 1 103 ? -18.803 25.892 142.633 1.00 34.79 84 ALA B C 1
ATOM 3249 O O . ALA B 1 103 ? -18.631 26.347 141.527 1.00 33.68 84 ALA B O 1
ATOM 3251 N N . GLU B 1 104 ? -18.820 26.662 143.716 1.00 33.87 85 GLU B N 1
ATOM 3252 C CA . GLU B 1 104 ? -18.675 28.115 143.594 1.00 33.52 85 GLU B CA 1
ATOM 3253 C C . GLU B 1 104 ? -17.218 28.545 143.356 1.00 32.51 85 GLU B C 1
ATOM 3254 O O . GLU B 1 104 ? -16.971 29.561 142.740 1.00 29.21 85 GLU B O 1
ATOM 3260 N N . THR B 1 105 ? -16.260 27.750 143.816 1.00 32.29 86 THR B N 1
ATOM 3261 C CA . THR B 1 105 ? -14.851 27.988 143.515 1.00 31.26 86 THR B CA 1
ATOM 3262 C C . THR B 1 105 ? -14.507 27.583 142.077 1.00 33.17 86 THR B C 1
ATOM 3263 O O . THR B 1 105 ? -13.722 28.247 141.427 1.00 32.55 86 THR B O 1
ATOM 3267 N N . VAL B 1 106 ? -15.094 26.477 141.600 1.00 32.58 87 VAL B N 1
ATOM 3268 C CA . VAL B 1 106 ? -15.088 26.149 140.178 1.00 32.78 87 VAL B CA 1
ATOM 3269 C C . VAL B 1 106 ? -15.663 27.318 139.338 1.00 31.46 87 VAL B C 1
ATOM 3270 O O . VAL B 1 106 ? -14.992 27.811 138.450 1.00 31.41 87 VAL B O 1
ATOM 3274 N N . ALA B 1 107 ? -16.879 27.772 139.656 1.00 32.51 88 ALA B N 1
ATOM 3275 C CA . ALA B 1 107 ? -17.513 28.910 138.980 1.00 33.25 88 ALA B CA 1
ATOM 3276 C C . ALA B 1 107 ? -16.624 30.173 139.020 1.00 33.45 88 ALA B C 1
ATOM 3277 O O . ALA B 1 107 ? -16.583 30.928 138.067 1.00 35.08 88 ALA B O 1
ATOM 3279 N N . ALA B 1 108 ? -15.904 30.392 140.114 1.00 35.73 89 ALA B N 1
ATOM 3280 C CA . ALA B 1 108 ? -15.038 31.579 140.228 1.00 35.34 89 ALA B CA 1
ATOM 3281 C C . ALA B 1 108 ? -13.841 31.481 139.269 1.00 34.51 89 ALA B C 1
ATOM 3282 O O . ALA B 1 108 ? -13.418 32.482 138.697 1.00 31.57 89 ALA B O 1
ATOM 3284 N N . ALA B 1 109 ? -13.305 30.267 139.121 1.00 34.63 90 ALA B N 1
ATOM 3285 C CA . ALA B 1 109 ? -12.239 29.974 138.144 1.00 34.32 90 ALA B CA 1
ATOM 3286 C C . ALA B 1 109 ? -12.708 30.214 136.691 1.00 34.92 90 ALA B C 1
ATOM 3287 O O . ALA B 1 109 ? -12.029 30.900 135.894 1.00 36.53 90 ALA B O 1
ATOM 3289 N N . ARG B 1 110 ? -13.883 29.674 136.367 1.00 34.40 91 ARG B N 1
ATOM 3290 C CA . ARG B 1 110 ? -14.554 29.934 135.090 1.00 33.73 91 ARG B CA 1
ATOM 3291 C C . ARG B 1 110 ? -14.702 31.434 134.794 1.00 33.33 91 ARG B C 1
ATOM 3292 O O . ARG B 1 110 ? -14.305 31.900 133.740 1.00 34.97 91 ARG B O 1
ATOM 3300 N N . VAL B 1 111 ? -15.276 32.180 135.723 1.00 34.99 92 VAL B N 1
ATOM 3301 C CA . VAL B 1 111 ? -15.412 33.655 135.599 1.00 34.74 92 VAL B CA 1
ATOM 3302 C C . VAL B 1 111 ? -14.057 34.345 135.364 1.00 33.70 92 VAL B C 1
ATOM 3303 O O . VAL B 1 111 ? -13.938 35.179 134.495 1.00 36.47 92 VAL B O 1
ATOM 3307 N N . ALA B 1 112 ? -13.050 33.974 136.142 1.00 32.67 93 ALA B N 1
ATOM 3308 C CA . ALA B 1 112 ? -11.696 34.525 136.033 1.00 33.09 93 ALA B CA 1
ATOM 3309 C C . ALA B 1 112 ? -11.132 34.346 134.636 1.00 35.82 93 ALA B C 1
ATOM 3310 O O . ALA B 1 112 ? -10.719 35.310 133.979 1.00 34.75 93 ALA B O 1
ATOM 3312 N N . ARG B 1 113 ? -11.129 33.095 134.185 1.00 36.15 94 ARG B N 1
ATOM 3313 C CA . ARG B 1 113 ? -10.688 32.759 132.826 1.00 37.66 94 ARG B CA 1
ATOM 3314 C C . ARG B 1 113 ? -11.518 33.526 131.776 1.00 37.15 94 ARG B C 1
ATOM 3315 O O . ARG B 1 113 ? -10.947 34.187 130.905 1.00 33.63 94 ARG B O 1
ATOM 3323 N N . GLU B 1 114 ? -12.846 33.464 131.889 1.00 37.21 95 GLU B N 1
ATOM 3324 C CA . GLU B 1 114 ? -13.742 34.164 130.963 1.00 38.38 95 GLU B CA 1
ATOM 3325 C C . GLU B 1 114 ? -13.416 35.653 130.863 1.00 37.01 95 GLU B C 1
ATOM 3326 O O . GLU B 1 114 ? -13.663 36.248 129.844 1.00 37.91 95 GLU B O 1
ATOM 3332 N N . LYS B 1 115 ? -12.879 36.234 131.932 1.00 37.45 96 LYS B N 1
ATOM 3333 C CA . LYS B 1 115 ? -12.470 37.638 131.966 1.00 37.25 96 LYS B CA 1
ATOM 3334 C C . LYS B 1 115 ? -11.056 37.892 131.429 1.00 35.51 96 LYS B C 1
ATOM 3335 O O . LYS B 1 115 ? -10.645 39.048 131.335 1.00 35.07 96 LYS B O 1
ATOM 3341 N N . GLY B 1 116 ? -10.310 36.833 131.111 1.00 34.48 97 GLY B N 1
ATOM 3342 C CA . GLY B 1 116 ? -8.943 36.959 130.597 1.00 34.83 97 GLY B CA 1
ATOM 3343 C C . GLY B 1 116 ? -7.846 36.865 131.659 1.00 35.07 97 GLY B C 1
ATOM 3344 O O . GLY B 1 116 ? -6.671 37.043 131.366 1.00 36.18 97 GLY B O 1
ATOM 3345 N N . ALA B 1 117 ? -8.223 36.596 132.899 1.00 36.30 98 ALA B N 1
ATOM 3346 C CA . ALA B 1 117 ? -7.251 36.418 133.963 1.00 36.33 98 ALA B CA 1
ATOM 3347 C C . ALA B 1 117 ? -6.615 35.016 133.867 1.00 36.15 98 ALA B C 1
ATOM 3348 O O . ALA B 1 117 ? -7.280 34.057 133.476 1.00 36.63 98 ALA B O 1
ATOM 3350 N N . ALA B 1 118 ? -5.323 34.916 134.205 1.00 35.14 99 ALA B N 1
ATOM 3351 C CA . ALA B 1 118 ? -4.657 33.620 134.396 1.00 32.73 99 ALA B CA 1
ATOM 3352 C C . ALA B 1 118 ? -5.157 33.017 135.691 1.00 33.14 99 ALA B C 1
ATOM 3353 O O . ALA B 1 118 ? -5.440 33.740 136.640 1.00 33.99 99 ALA B O 1
ATOM 3355 N N . THR B 1 119 ? -5.316 31.694 135.702 1.00 32.26 100 THR B N 1
ATOM 3356 C CA . THR B 1 119 ? -5.807 30.991 136.882 1.00 34.50 100 THR B CA 1
ATOM 3357 C C . THR B 1 119 ? -4.816 29.949 137.430 1.00 34.09 100 THR B C 1
ATOM 3358 O O . THR B 1 119 ? -4.220 29.184 136.681 1.00 33.05 100 THR B O 1
ATOM 3362 N N . ILE B 1 120 ? -4.633 29.979 138.751 1.00 34.15 101 ILE B N 1
ATOM 3363 C CA . ILE B 1 120 ? -3.855 28.962 139.456 1.00 32.65 101 ILE B CA 1
ATOM 3364 C C . ILE B 1 120 ? -4.789 28.246 140.428 1.00 32.34 101 ILE B C 1
ATOM 3365 O O . ILE B 1 120 ? -5.464 28.879 141.233 1.00 32.99 101 ILE B O 1
ATOM 3370 N N . GLY B 1 121 ? -4.863 26.926 140.288 1.00 34.29 102 GLY B N 1
ATOM 3371 C CA . GLY B 1 121 ? -5.694 26.077 141.131 1.00 34.53 102 GLY B CA 1
ATOM 3372 C C . GLY B 1 121 ? -4.843 25.216 142.042 1.00 35.42 102 GLY B C 1
ATOM 3373 O O . GLY B 1 121 ? -3.975 24.483 141.577 1.00 33.37 102 GLY B O 1
ATOM 3374 N N . LEU B 1 122 ? -5.072 25.353 143.351 1.00 35.90 103 LEU B N 1
ATOM 3375 C CA . LEU B 1 122 ? -4.485 24.480 144.357 1.00 35.98 103 LEU B CA 1
ATOM 3376 C C . LEU B 1 122 ? -5.486 23.353 144.658 1.00 36.52 103 LEU B C 1
ATOM 3377 O O . LEU B 1 122 ? -6.647 23.610 145.038 1.00 34.62 103 LEU B O 1
ATOM 3382 N N . VAL B 1 123 ? -5.031 22.114 144.466 1.00 35.37 104 VAL B N 1
ATOM 3383 C CA . VAL B 1 123 ? -5.875 20.952 144.637 1.00 37.15 104 VAL B CA 1
ATOM 3384 C C . VAL B 1 123 ? -5.146 19.871 145.425 1.00 37.90 104 VAL B C 1
ATOM 3385 O O . VAL B 1 123 ? -3.900 19.758 145.368 1.00 36.04 104 VAL B O 1
ATOM 3389 N N . TYR B 1 124 ? -5.926 19.082 146.162 1.00 39.92 105 TYR B N 1
ATOM 3390 C CA . TYR B 1 124 ? -5.403 17.883 146.836 1.00 44.30 105 TYR B CA 1
ATOM 3391 C C . TYR B 1 124 ? -5.423 16.656 145.906 1.00 47.09 105 TYR B C 1
ATOM 3392 O O . TYR B 1 124 ? -4.407 15.957 145.744 1.00 46.22 105 TYR B O 1
ATOM 3401 N N . GLN B 1 125 ? -6.580 16.393 145.300 1.00 50.45 106 GLN B N 1
ATOM 3402 C CA . GLN B 1 125 ? -6.688 15.333 144.283 1.00 53.73 106 GLN B CA 1
ATOM 3403 C C . GLN B 1 125 ? -6.712 15.929 142.873 1.00 53.90 106 GLN B C 1
ATOM 3404 O O . GLN B 1 125 ? -7.300 16.996 142.660 1.00 51.32 106 GLN B O 1
ATOM 3410 N N . PRO B 1 126 ? -6.087 15.223 141.908 1.00 55.40 107 PRO B N 1
ATOM 3411 C CA . PRO B 1 126 ? -6.108 15.623 140.511 1.00 55.10 107 PRO B CA 1
ATOM 3412 C C . PRO B 1 126 ? -7.413 15.244 139.795 1.00 54.33 107 PRO B C 1
ATOM 3413 O O . PRO B 1 126 ? -8.227 14.493 140.334 1.00 52.84 107 PRO B O 1
ATOM 3417 N N . ASP B 1 127 ? -7.593 15.782 138.588 1.00 54.72 108 ASP B N 1
ATOM 3418 C CA . ASP B 1 127 ? -8.800 15.557 137.779 1.00 55.88 108 ASP B CA 1
ATOM 3419 C C . ASP B 1 127 ? -10.095 16.061 138.449 1.00 54.84 108 ASP B C 1
ATOM 3420 O O . ASP B 1 127 ? -11.192 15.807 137.953 1.00 55.53 108 ASP B O 1
ATOM 3425 N N . THR B 1 128 ? -9.980 16.786 139.559 1.00 52.76 109 THR B N 1
ATOM 3426 C CA . THR B 1 128 ? -11.158 17.291 140.264 1.00 50.18 109 THR B CA 1
ATOM 3427 C C . THR B 1 128 ? -11.678 18.569 139.566 1.00 48.90 109 THR B C 1
ATOM 3428 O O . THR B 1 128 ? -10.955 19.199 138.803 1.00 48.27 109 THR B O 1
ATOM 3432 N N . PRO B 1 129 ? -12.940 18.947 139.813 1.00 47.43 110 PRO B N 1
ATOM 3433 C CA . PRO B 1 129 ? -13.618 19.946 138.967 1.00 46.80 110 PRO B CA 1
ATOM 3434 C C . PRO B 1 129 ? -12.902 21.284 138.757 1.00 43.74 110 PRO B C 1
ATOM 3435 O O . PRO B 1 129 ? -13.043 21.876 137.695 1.00 42.89 110 PRO B O 1
ATOM 3439 N N . LEU B 1 130 ? -12.147 21.751 139.750 1.00 41.83 111 LEU B N 1
ATOM 3440 C CA . LEU B 1 130 ? -11.465 23.049 139.667 1.00 41.18 111 LEU B CA 1
ATOM 3441 C C . LEU B 1 130 ? -10.392 23.032 138.575 1.00 39.54 111 LEU B C 1
ATOM 3442 O O . LEU B 1 130 ? -10.114 24.054 137.941 1.00 39.35 111 LEU B O 1
ATOM 3447 N N . CYS B 1 131 ? -9.809 21.861 138.346 1.00 39.37 112 CYS B N 1
ATOM 3448 C CA . CYS B 1 131 ? -8.802 21.663 137.313 1.00 39.05 112 CYS B CA 1
ATOM 3449 C C . CYS B 1 131 ? -9.211 22.165 135.922 1.00 37.85 112 CYS B C 1
ATOM 3450 O O . CYS B 1 131 ? -8.362 22.624 135.151 1.00 36.46 112 CYS B O 1
ATOM 3453 N N . GLU B 1 132 ? -10.498 22.052 135.609 1.00 37.68 113 GLU B N 1
ATOM 3454 C CA . GLU B 1 132 ? -11.007 22.395 134.285 1.00 38.21 113 GLU B CA 1
ATOM 3455 C C . GLU B 1 132 ? -10.803 23.867 133.951 1.00 36.96 113 GLU B C 1
ATOM 3456 O O . GLU B 1 132 ? -10.629 24.227 132.783 1.00 33.92 113 GLU B O 1
ATOM 3462 N N . TYR B 1 133 ? -10.849 24.736 134.954 1.00 36.51 114 TYR B N 1
ATOM 3463 C CA . TYR B 1 133 ? -10.746 26.177 134.681 1.00 36.08 114 TYR B CA 1
ATOM 3464 C C . TYR B 1 133 ? -9.456 26.789 135.191 1.00 36.82 114 TYR B C 1
ATOM 3465 O O . TYR B 1 133 ? -9.316 28.028 135.171 1.00 37.28 114 TYR B O 1
ATOM 3474 N N . SER B 1 134 ? -8.516 25.915 135.581 1.00 34.92 115 SER B N 1
ATOM 3475 C CA . SER B 1 134 ? -7.211 26.313 136.106 1.00 36.19 115 SER B CA 1
ATOM 3476 C C . SER B 1 134 ? -6.103 26.188 135.060 1.00 37.03 115 SER B C 1
ATOM 3477 O O . SER B 1 134 ? -5.776 25.090 134.652 1.00 37.78 115 SER B O 1
ATOM 3480 N N . ASP B 1 135 ? -5.520 27.314 134.647 1.00 38.17 116 ASP B N 1
ATOM 3481 C CA . ASP B 1 135 ? -4.394 27.313 133.684 1.00 38.31 116 ASP B CA 1
ATOM 3482 C C . ASP B 1 135 ? -3.174 26.567 134.225 1.00 36.85 116 ASP B C 1
ATOM 3483 O O . ASP B 1 135 ? -2.386 26.001 133.472 1.00 34.91 116 ASP B O 1
ATOM 3488 N N . TYR B 1 136 ? -2.992 26.629 135.540 1.00 36.31 117 TYR B N 1
ATOM 3489 C CA . TYR B 1 136 ? -1.938 25.886 136.198 1.00 34.95 117 TYR B CA 1
ATOM 3490 C C . TYR B 1 136 ? -2.571 25.278 137.449 1.00 36.09 117 TYR B C 1
ATOM 3491 O O . TYR B 1 136 ? -3.390 25.925 138.143 1.00 34.46 117 TYR B O 1
ATOM 3500 N N . ILE B 1 137 ? -2.187 24.030 137.707 1.00 35.57 118 ILE B N 1
ATOM 3501 C CA . ILE B 1 137 ? -2.726 23.239 138.799 1.00 37.09 118 ILE B CA 1
ATOM 3502 C C . ILE B 1 137 ? -1.544 22.848 139.666 1.00 37.53 118 ILE B C 1
ATOM 3503 O O . ILE B 1 137 ? -0.514 22.405 139.151 1.00 37.92 118 ILE B O 1
ATOM 3508 N N . ILE B 1 138 ? -1.674 23.093 140.973 1.00 37.55 119 ILE B N 1
ATOM 3509 C CA . ILE B 1 138 ? -0.670 22.703 141.962 1.00 35.67 119 ILE B CA 1
ATOM 3510 C C . ILE B 1 138 ? -1.313 21.686 142.858 1.00 36.29 119 ILE B C 1
ATOM 3511 O O . ILE B 1 138 ? -2.258 22.010 143.578 1.00 34.91 119 ILE B O 1
ATOM 3516 N N . GLU B 1 139 ? -0.802 20.451 142.797 1.00 35.56 120 GLU B N 1
ATOM 3517 C CA . GLU B 1 139 ? -1.246 19.379 143.672 1.00 37.24 120 GLU B CA 1
ATOM 3518 C C . GLU B 1 139 ? -0.467 19.518 144.986 1.00 36.36 120 GLU B C 1
ATOM 3519 O O . GLU B 1 139 ? 0.701 19.089 145.085 1.00 35.82 120 GLU B O 1
ATOM 3525 N N . TYR B 1 140 ? -1.097 20.183 145.966 1.00 35.20 121 TYR B N 1
ATOM 3526 C CA . TYR B 1 140 ? -0.493 20.362 147.308 1.00 34.92 121 TYR B CA 1
ATOM 3527 C C . TYR B 1 140 ? -0.518 19.091 148.136 1.00 34.67 121 TYR B C 1
ATOM 3528 O O . TYR B 1 140 ? -1.197 18.125 147.815 1.00 35.31 121 TYR B O 1
ATOM 3537 N N . GLN B 1 141 ? 0.220 19.120 149.232 1.00 35.18 122 GLN B N 1
ATOM 3538 C CA . GLN B 1 141 ? 0.290 17.981 150.128 1.00 36.36 122 GLN B CA 1
ATOM 3539 C C . GLN B 1 141 ? -0.591 18.200 151.340 1.00 37.13 122 GLN B C 1
ATOM 3540 O O . GLN B 1 141 ? -0.624 19.283 151.900 1.00 35.35 122 GLN B O 1
ATOM 3546 N N . TRP B 1 142 ? -1.282 17.149 151.759 1.00 38.59 123 TRP B N 1
ATOM 3547 C CA . TRP B 1 142 ? -2.076 17.168 152.969 1.00 39.15 123 TRP B CA 1
ATOM 3548 C C . TRP B 1 142 ? -2.147 15.767 153.621 1.00 38.40 123 TRP B C 1
ATOM 3549 O O . TRP B 1 142 ? -2.218 14.745 152.930 1.00 37.56 123 TRP B O 1
ATOM 3560 N N . ALA B 1 143 ? -2.098 15.729 154.953 1.00 37.57 124 ALA B N 1
ATOM 3561 C CA . ALA B 1 143 ? -2.474 14.541 155.695 1.00 37.33 124 ALA B CA 1
ATOM 3562 C C . ALA B 1 143 ? -3.163 14.894 157.007 1.00 37.01 124 ALA B C 1
ATOM 3563 O O . ALA B 1 143 ? -2.991 15.983 157.569 1.00 38.45 124 ALA B O 1
ATOM 3565 N N . ARG B 1 144 ? -3.946 13.941 157.488 1.00 36.80 125 ARG B N 1
ATOM 3566 C CA . ARG B 1 144 ? -4.638 14.051 158.758 1.00 36.32 125 ARG B CA 1
ATOM 3567 C C . ARG B 1 144 ? -3.665 13.796 159.910 1.00 34.87 125 ARG B C 1
ATOM 3568 O O . ARG B 1 144 ? -3.199 12.660 160.106 1.00 35.41 125 ARG B O 1
ATOM 3576 N N . TYR B 1 145 ? -3.350 14.845 160.665 1.00 33.16 126 TYR B N 1
ATOM 3577 C CA . TYR B 1 145 ? -2.541 14.723 161.868 1.00 34.23 126 TYR B CA 1
ATOM 3578 C C . TYR B 1 145 ? -3.069 13.571 162.746 1.00 35.97 126 TYR B C 1
ATOM 3579 O O . TYR B 1 145 ? -4.278 13.430 162.912 1.00 35.11 126 TYR B O 1
ATOM 3588 N N . PRO B 1 146 ? -2.166 12.729 163.316 1.00 35.70 127 PRO B N 1
ATOM 3589 C CA . PRO B 1 146 ? -0.695 12.804 163.403 1.00 35.84 127 PRO B CA 1
ATOM 3590 C C . PRO B 1 146 ? 0.133 12.449 162.153 1.00 36.46 127 PRO B C 1
ATOM 3591 O O . PRO B 1 146 ? 1.351 12.626 162.175 1.00 34.33 127 PRO B O 1
ATOM 3595 N N . GLU B 1 147 ? -0.495 11.961 161.087 1.00 36.62 128 GLU B N 1
ATOM 3596 C CA . GLU B 1 147 ? 0.217 11.804 159.829 1.00 38.69 128 GLU B CA 1
ATOM 3597 C C . GLU B 1 147 ? 0.599 13.191 159.322 1.00 37.54 128 GLU B C 1
ATOM 3598 O O . GLU B 1 147 ? -0.226 14.118 159.341 1.00 36.63 128 GLU B O 1
ATOM 3604 N N . THR B 1 148 ? 1.848 13.326 158.886 1.00 37.98 129 THR B N 1
ATOM 3605 C CA . THR B 1 148 ? 2.367 14.588 158.410 1.00 38.27 129 THR B CA 1
ATOM 3606 C C . THR B 1 148 ? 2.964 14.490 157.000 1.00 38.31 129 THR B C 1
ATOM 3607 O O . THR B 1 148 ? 3.183 13.408 156.423 1.00 36.27 129 THR B O 1
ATOM 3611 N N . VAL B 1 149 ? 3.211 15.666 156.451 1.00 37.52 130 VAL B N 1
ATOM 3612 C CA . VAL B 1 149 ? 3.511 15.836 155.057 1.00 36.14 130 VAL B CA 1
ATOM 3613 C C . VAL B 1 149 ? 4.544 16.946 155.045 1.00 37.42 130 VAL B C 1
ATOM 3614 O O . VAL B 1 149 ? 4.795 17.544 156.087 1.00 40.92 130 VAL B O 1
ATOM 3618 N N . ASP B 1 150 ? 5.168 17.221 153.907 1.00 36.20 131 ASP B N 1
ATOM 3619 C CA . ASP B 1 150 ? 6.132 18.318 153.843 1.00 35.84 131 ASP B CA 1
ATOM 3620 C C . ASP B 1 150 ? 5.385 19.638 154.079 1.00 35.38 131 ASP B C 1
ATOM 3621 O O . ASP B 1 150 ? 4.517 19.977 153.295 1.00 32.55 131 ASP B O 1
ATOM 3626 N N . PRO B 1 151 ? 5.706 20.369 155.174 1.00 35.93 132 PRO B N 1
ATOM 3627 C CA . PRO B 1 151 ? 5.078 21.685 155.396 1.00 37.07 132 PRO B CA 1
ATOM 3628 C C . PRO B 1 151 ? 5.221 22.639 154.223 1.00 35.99 132 PRO B C 1
ATOM 3629 O O . PRO B 1 151 ? 4.288 23.396 153.941 1.00 34.24 132 PRO B O 1
ATOM 3633 N N . ALA B 1 152 ? 6.351 22.585 153.515 1.00 35.87 133 ALA B N 1
ATOM 3634 C CA . ALA B 1 152 ? 6.573 23.494 152.361 1.00 34.10 133 ALA B CA 1
ATOM 3635 C C . ALA B 1 152 ? 5.630 23.249 151.161 1.00 33.72 133 ALA B C 1
ATOM 3636 O O . ALA B 1 152 ? 5.504 24.092 150.264 1.00 35.58 133 ALA B O 1
ATOM 3638 N N . GLN B 1 153 ? 4.978 22.093 151.135 1.00 34.14 134 GLN B N 1
ATOM 3639 C CA . GLN B 1 153 ? 4.071 21.750 150.032 1.00 34.05 134 GLN B CA 1
ATOM 3640 C C . GLN B 1 153 ? 2.612 21.812 150.457 1.00 32.11 134 GLN B C 1
ATOM 3641 O O . GLN B 1 153 ? 1.718 21.399 149.700 1.00 32.65 134 GLN B O 1
ATOM 3647 N N . GLN B 1 154 ? 2.359 22.297 151.684 1.00 31.84 135 GLN B N 1
ATOM 3648 C CA . GLN B 1 154 ? 0.984 22.373 152.116 1.00 32.67 135 GLN B CA 1
ATOM 3649 C C . GLN B 1 154 ? 0.291 23.571 151.463 1.00 32.69 135 GLN B C 1
ATOM 3650 O O . GLN B 1 154 ? 0.954 24.477 150.936 1.00 32.94 135 GLN B O 1
ATOM 3656 N N . LYS B 1 155 ? -1.038 23.531 151.462 1.00 30.75 136 LYS B N 1
ATOM 3657 C CA . LYS B 1 155 ? -1.860 24.472 150.737 1.00 32.07 136 LYS B CA 1
ATOM 3658 C C . LYS B 1 155 ? -1.500 25.919 151.084 1.00 32.70 136 LYS B C 1
ATOM 3659 O O . LYS B 1 155 ? -1.198 26.698 150.200 1.00 34.28 136 LYS B O 1
ATOM 3665 N N . ALA B 1 156 ? -1.504 26.253 152.380 1.00 33.16 137 ALA B N 1
ATOM 3666 C CA . ALA B 1 156 ? -1.169 27.594 152.854 1.00 31.66 137 ALA B CA 1
ATOM 3667 C C . ALA B 1 156 ? 0.265 28.006 152.568 1.00 32.17 137 ALA B C 1
ATOM 3668 O O . ALA B 1 156 ? 0.518 29.176 152.327 1.00 32.07 137 ALA B O 1
ATOM 3670 N N . ALA B 1 157 ? 1.205 27.059 152.562 1.00 31.93 138 ALA B N 1
ATOM 3671 C CA . ALA B 1 157 ? 2.615 27.349 152.185 1.00 31.41 138 ALA B CA 1
ATOM 3672 C C . ALA B 1 157 ? 2.730 27.869 150.754 1.00 31.92 138 ALA B C 1
ATOM 3673 O O . ALA B 1 157 ? 3.502 28.791 150.478 1.00 31.87 138 ALA B O 1
ATOM 3675 N N . TYR B 1 158 ? 1.993 27.244 149.840 1.00 31.28 139 TYR B N 1
ATOM 3676 C CA . TYR B 1 158 ? 2.008 27.645 148.447 1.00 31.45 139 TYR B CA 1
ATOM 3677 C C . TYR B 1 158 ? 1.515 29.084 148.268 1.00 32.98 139 TYR B C 1
ATOM 3678 O O . TYR B 1 158 ? 1.905 29.738 147.310 1.00 33.25 139 TYR B O 1
ATOM 3687 N N . SER B 1 159 ? 0.663 29.571 149.172 1.00 32.09 140 SER B N 1
ATOM 3688 C CA . SER B 1 159 ? 0.227 30.966 149.108 1.00 32.28 140 SER B CA 1
ATOM 3689 C C . SER B 1 159 ? 1.452 31.881 149.247 1.00 31.64 140 SER B C 1
ATOM 3690 O O . SER B 1 159 ? 1.562 32.868 148.511 1.00 30.09 140 SER B O 1
ATOM 3693 N N . LEU B 1 160 ? 2.381 31.523 150.138 1.00 30.26 141 LEU B N 1
ATOM 3694 C CA . LEU B 1 160 ? 3.591 32.302 150.364 1.00 31.12 141 LEU B CA 1
ATOM 3695 C C . LEU B 1 160 ? 4.613 32.093 149.227 1.00 31.98 141 LEU B C 1
ATOM 3696 O O . LEU B 1 160 ? 5.254 33.051 148.797 1.00 32.43 141 LEU B O 1
ATOM 3701 N N . TRP B 1 161 ? 4.756 30.854 148.745 1.00 32.94 142 TRP B N 1
ATOM 3702 C CA . TRP B 1 161 ? 5.639 30.568 147.597 1.00 32.41 142 TRP B CA 1
ATOM 3703 C C . TRP B 1 161 ? 5.206 31.389 146.398 1.00 31.95 142 TRP B C 1
ATOM 3704 O O . TRP B 1 161 ? 6.008 32.094 145.811 1.00 31.31 142 TRP B O 1
ATOM 3715 N N . LEU B 1 162 ? 3.918 31.308 146.064 1.00 33.00 143 LEU B N 1
ATOM 3716 C CA . LEU B 1 162 ? 3.372 31.994 144.905 1.00 33.05 143 LEU B CA 1
ATOM 3717 C C . LEU B 1 162 ? 3.516 33.529 145.009 1.00 31.46 143 LEU B C 1
ATOM 3718 O O . LEU B 1 162 ? 3.827 34.194 144.036 1.00 33.28 143 LEU B O 1
ATOM 3723 N N . ALA B 1 163 ? 3.328 34.047 146.208 1.00 30.76 144 ALA B N 1
ATOM 3724 C CA . ALA B 1 163 ? 3.468 35.472 146.531 1.00 31.54 144 ALA B CA 1
ATOM 3725 C C . ALA B 1 163 ? 4.925 35.902 146.427 1.00 32.14 144 ALA B C 1
ATOM 3726 O O . ALA B 1 163 ? 5.208 36.947 145.872 1.00 30.13 144 ALA B O 1
ATOM 3728 N N . LEU B 1 164 ? 5.836 35.097 146.982 1.00 32.55 145 LEU B N 1
ATOM 3729 C CA . LEU B 1 164 ? 7.271 35.350 146.871 1.00 33.83 145 LEU B CA 1
ATOM 3730 C C . LEU B 1 164 ? 7.647 35.585 145.399 1.00 34.99 145 LEU B C 1
ATOM 3731 O O . LEU B 1 164 ? 8.334 36.576 145.079 1.00 34.23 145 LEU B O 1
ATOM 3736 N N . GLU B 1 165 ? 7.163 34.682 144.532 1.00 32.66 146 GLU B N 1
ATOM 3737 C CA . GLU B 1 165 ? 7.536 34.649 143.118 1.00 31.88 146 GLU B CA 1
ATOM 3738 C C . GLU B 1 165 ? 6.856 35.749 142.317 1.00 31.54 146 GLU B C 1
ATOM 3739 O O . GLU B 1 165 ? 7.479 36.329 141.438 1.00 31.77 146 GLU B O 1
ATOM 3745 N N . ILE B 1 166 ? 5.588 36.048 142.616 1.00 33.70 147 ILE B N 1
ATOM 3746 C CA . ILE B 1 166 ? 4.913 37.178 141.967 1.00 31.35 147 ILE B CA 1
ATOM 3747 C C . ILE B 1 166 ? 5.735 38.453 142.207 1.00 31.84 147 ILE B C 1
ATOM 3748 O O . ILE B 1 166 ? 6.129 39.141 141.247 1.00 29.96 147 ILE B O 1
ATOM 3753 N N . LEU B 1 167 ? 6.056 38.711 143.470 1.00 31.79 148 LEU B N 1
ATOM 3754 C CA . LEU B 1 167 ? 6.845 39.869 143.862 1.00 31.43 148 LEU B CA 1
ATOM 3755 C C . LEU B 1 167 ? 8.254 39.837 143.291 1.00 32.49 148 LEU B C 1
ATOM 3756 O O . LEU B 1 167 ? 8.719 40.820 142.741 1.00 33.99 148 LEU B O 1
ATOM 3761 N N . ALA B 1 168 ? 8.953 38.710 143.433 1.00 34.74 149 ALA B N 1
ATOM 3762 C CA . ALA B 1 168 ? 10.344 38.613 142.980 1.00 33.77 149 ALA B CA 1
ATOM 3763 C C . ALA B 1 168 ? 10.440 38.803 141.468 1.00 34.16 149 ALA B C 1
ATOM 3764 O O . ALA B 1 168 ? 11.314 39.527 140.995 1.00 31.87 149 ALA B O 1
ATOM 3766 N N . GLN B 1 169 ? 9.532 38.177 140.718 1.00 32.29 150 GLN B N 1
ATOM 3767 C CA . GLN B 1 169 ? 9.625 38.209 139.255 1.00 32.94 150 GLN B CA 1
ATOM 3768 C C . GLN B 1 169 ? 9.084 39.485 138.641 1.00 33.17 150 GLN B C 1
ATOM 3769 O O . GLN B 1 169 ? 9.274 39.698 137.452 1.00 33.14 150 GLN B O 1
ATOM 3775 N N . THR B 1 170 ? 8.410 40.327 139.430 1.00 34.84 151 THR B N 1
ATOM 3776 C CA . THR B 1 170 ? 7.861 41.604 138.916 1.00 35.41 151 THR B CA 1
ATOM 3777 C C . THR B 1 170 ? 8.655 42.779 139.479 1.00 36.96 151 THR B C 1
ATOM 3778 O O . THR B 1 170 ? 9.484 43.357 138.779 1.00 38.85 151 THR B O 1
ATOM 3782 N N . GLU B 1 171 ? 8.431 43.105 140.751 1.00 37.02 152 GLU B N 1
ATOM 3783 C CA . GLU B 1 171 ? 9.105 44.227 141.394 1.00 36.83 152 GLU B CA 1
ATOM 3784 C C . GLU B 1 171 ? 10.516 43.872 141.876 1.00 36.27 152 GLU B C 1
ATOM 3785 O O . GLU B 1 171 ? 11.374 44.741 141.976 1.00 35.95 152 GLU B O 1
ATOM 3791 N N . GLY B 1 172 ? 10.758 42.591 142.150 1.00 36.47 153 GLY B N 1
ATOM 3792 C CA . GLY B 1 172 ? 11.967 42.154 142.853 1.00 35.42 153 GLY B CA 1
ATOM 3793 C C . GLY B 1 172 ? 11.743 42.061 144.360 1.00 34.53 153 GLY B C 1
ATOM 3794 O O . GLY B 1 172 ? 10.909 42.776 144.910 1.00 32.03 153 GLY B O 1
ATOM 3795 N N . TYR B 1 173 ? 12.500 41.181 145.023 1.00 35.69 154 TYR B N 1
ATOM 3796 C CA . TYR B 1 173 ? 12.489 41.063 146.495 1.00 35.68 154 TYR B CA 1
ATOM 3797 C C . TYR B 1 173 ? 13.905 40.872 147.050 1.00 35.90 154 TYR B C 1
ATOM 3798 O O . TYR B 1 173 ? 14.532 39.833 146.821 1.00 36.21 154 TYR B O 1
ATOM 3807 N N . ALA B 1 174 ? 14.390 41.862 147.798 1.00 38.26 155 ALA B N 1
ATOM 3808 C CA . ALA B 1 174 ? 15.744 41.818 148.385 1.00 38.19 155 ALA B CA 1
ATOM 3809 C C . ALA B 1 174 ? 16.019 40.622 149.333 1.00 37.52 155 ALA B C 1
ATOM 3810 O O . ALA B 1 174 ? 17.178 40.144 149.404 1.00 38.90 155 ALA B O 1
ATOM 3812 N N . GLN B 1 175 ? 14.995 40.138 150.047 1.00 34.66 156 GLN B N 1
ATOM 3813 C CA . GLN B 1 175 ? 15.187 38.978 150.931 1.00 34.33 156 GLN B CA 1
ATOM 3814 C C . GLN B 1 175 ? 14.744 37.656 150.341 1.00 34.10 156 GLN B C 1
ATOM 3815 O O . GLN B 1 175 ? 14.449 36.724 151.089 1.00 34.04 156 GLN B O 1
ATOM 3821 N N . TYR B 1 176 ? 14.749 37.552 149.009 1.00 34.15 157 TYR B N 1
ATOM 3822 C CA . TYR B 1 176 ? 14.373 36.306 148.325 1.00 33.28 157 TYR B CA 1
ATOM 3823 C C . TYR B 1 176 ? 15.129 35.074 148.859 1.00 34.36 157 TYR B C 1
ATOM 3824 O O . TYR B 1 176 ? 14.509 34.077 149.251 1.00 33.44 157 TYR B O 1
ATOM 3833 N N . ASP B 1 177 ? 16.454 35.143 148.905 1.00 35.97 158 ASP B N 1
ATOM 3834 C CA . ASP B 1 177 ? 17.226 33.990 149.339 1.00 37.48 158 ASP B CA 1
ATOM 3835 C C . ASP B 1 177 ? 17.016 33.754 150.838 1.00 38.14 158 ASP B C 1
ATOM 3836 O O . ASP B 1 177 ? 16.896 32.607 151.260 1.00 38.28 158 ASP B O 1
ATOM 3841 N N . GLU B 1 178 ? 16.948 34.824 151.636 1.00 39.50 159 GLU B N 1
ATOM 3842 C CA . GLU B 1 178 ? 16.733 34.678 153.089 1.00 40.86 159 GLU B CA 1
ATOM 3843 C C . GLU B 1 178 ? 15.369 34.049 153.410 1.00 39.87 159 GLU B C 1
ATOM 3844 O O . GLU B 1 178 ? 15.255 33.321 154.388 1.00 40.14 159 GLU B O 1
ATOM 3847 N N . LEU B 1 179 ? 14.365 34.305 152.564 1.00 39.26 160 LEU B N 1
ATOM 3848 C CA . LEU B 1 179 ? 13.048 33.690 152.700 1.00 38.33 160 LEU B CA 1
ATOM 3849 C C . LEU B 1 179 ? 13.037 32.261 152.154 1.00 37.14 160 LEU B C 1
ATOM 3850 O O . LEU B 1 179 ? 12.341 31.413 152.702 1.00 36.13 160 LEU B O 1
ATOM 3855 N N . VAL B 1 180 ? 13.773 31.983 151.081 1.00 38.41 161 VAL B N 1
ATOM 3856 C CA . VAL B 1 180 ? 13.842 30.602 150.543 1.00 39.03 161 VAL B CA 1
ATOM 3857 C C . VAL B 1 180 ? 14.580 29.650 151.494 1.00 40.19 161 VAL B C 1
ATOM 3858 O O . VAL B 1 180 ? 14.249 28.454 151.597 1.00 41.52 161 VAL B O 1
ATOM 3862 N N . SER B 1 181 ? 15.588 30.181 152.178 1.00 40.93 162 SER B N 1
ATOM 3863 C CA . SER B 1 181 ? 16.361 29.394 153.124 1.00 41.60 162 SER B CA 1
ATOM 3864 C C . SER B 1 181 ? 15.573 29.289 154.440 1.00 39.44 162 SER B C 1
ATOM 3865 O O . SER B 1 181 ? 15.574 28.227 155.111 1.00 35.72 162 SER B O 1
ATOM 3868 N N . ALA B 1 182 ? 14.871 30.361 154.805 1.00 38.05 163 ALA B N 1
ATOM 3869 C CA . ALA B 1 182 ? 13.879 30.264 155.883 1.00 36.57 163 ALA B CA 1
ATOM 3870 C C . ALA B 1 182 ? 12.958 29.070 155.610 1.00 35.48 163 ALA B C 1
ATOM 3871 O O . ALA B 1 182 ? 12.752 28.192 156.488 1.00 36.33 163 ALA B O 1
ATOM 3873 N N . PHE B 1 183 ? 12.421 29.029 154.380 1.00 36.32 164 PHE B N 1
ATOM 3874 C CA . PHE B 1 183 ? 11.449 27.997 154.000 1.00 36.44 164 PHE B CA 1
ATOM 3875 C C . PHE B 1 183 ? 12.117 26.617 154.042 1.00 36.33 164 PHE B C 1
ATOM 3876 O O . PHE B 1 183 ? 11.465 25.619 154.330 1.00 36.12 164 PHE B O 1
ATOM 3884 N N . GLY B 1 184 ? 13.413 26.572 153.750 1.00 37.87 165 GLY B N 1
ATOM 3885 C CA . GLY B 1 184 ? 14.186 25.333 153.850 1.00 38.47 165 GLY B CA 1
ATOM 3886 C C . GLY B 1 184 ? 14.209 24.802 155.270 1.00 39.55 165 GLY B C 1
ATOM 3887 O O . GLY B 1 184 ? 14.164 23.591 155.489 1.00 41.36 165 GLY B O 1
ATOM 3888 N N . ARG B 1 185 ? 14.267 25.709 156.241 1.00 38.42 166 ARG B N 1
ATOM 3889 C CA . ARG B 1 185 ? 14.350 25.318 157.641 1.00 39.93 166 ARG B CA 1
ATOM 3890 C C . ARG B 1 185 ? 12.984 25.059 158.255 1.00 38.94 166 ARG B C 1
ATOM 3891 O O . ARG B 1 185 ? 12.916 24.596 159.382 1.00 38.22 166 ARG B O 1
ATOM 3899 N N . PHE B 1 186 ? 11.912 25.346 157.515 1.00 39.32 167 PHE B N 1
ATOM 3900 C CA . PHE B 1 186 ? 10.573 25.419 158.088 1.00 38.03 167 PHE B CA 1
ATOM 3901 C C . PHE B 1 186 ? 10.046 24.056 158.536 1.00 37.28 167 PHE B C 1
ATOM 3902 O O . PHE B 1 186 ? 9.395 23.963 159.570 1.00 33.90 167 PHE B O 1
ATOM 3910 N N . SER B 1 187 ? 10.346 23.003 157.775 1.00 38.60 168 SER B N 1
ATOM 3911 C CA . SER B 1 187 ? 9.972 21.640 158.157 1.00 40.57 168 SER B CA 1
ATOM 3912 C C . SER B 1 187 ? 10.509 21.286 159.551 1.00 40.97 168 SER B C 1
ATOM 3913 O O . SER B 1 187 ? 9.816 20.675 160.358 1.00 41.72 168 SER B O 1
ATOM 3916 N N . ASP B 1 188 ? 11.748 21.679 159.818 1.00 41.45 169 ASP B N 1
ATOM 3917 C CA . ASP B 1 188 ? 12.399 21.399 161.095 1.00 41.14 169 ASP B CA 1
ATOM 3918 C C . ASP B 1 188 ? 11.757 22.169 162.229 1.00 39.87 169 ASP B C 1
ATOM 3919 O O . ASP B 1 188 ? 11.516 21.618 163.294 1.00 38.95 169 ASP B O 1
ATOM 3924 N N . VAL B 1 189 ? 11.486 23.446 161.993 1.00 39.38 170 VAL B N 1
ATOM 3925 C CA . VAL B 1 189 ? 10.796 24.274 162.976 1.00 37.56 170 VAL B CA 1
ATOM 3926 C C . VAL B 1 189 ? 9.410 23.680 163.286 1.00 37.90 170 VAL B C 1
ATOM 3927 O O . VAL B 1 189 ? 9.053 23.521 164.466 1.00 37.52 170 VAL B O 1
ATOM 3931 N N . VAL B 1 190 ? 8.664 23.296 162.249 1.00 36.73 171 VAL B N 1
ATOM 3932 C CA . VAL B 1 190 ? 7.342 22.684 162.442 1.00 35.85 171 VAL B CA 1
ATOM 3933 C C . VAL B 1 190 ? 7.397 21.422 163.304 1.00 36.99 171 VAL B C 1
ATOM 3934 O O . VAL B 1 190 ? 6.657 21.306 164.276 1.00 36.66 171 VAL B O 1
ATOM 3938 N N . HIS B 1 191 ? 8.285 20.486 162.972 1.00 39.80 172 HIS B N 1
ATOM 3939 C CA . HIS B 1 191 ? 8.408 19.247 163.760 1.00 40.94 172 HIS B CA 1
ATOM 3940 C C . HIS B 1 191 ? 8.822 19.535 165.207 1.00 37.80 172 HIS B C 1
ATOM 3941 O O . HIS B 1 191 ? 8.222 19.003 166.144 1.00 37.13 172 HIS B O 1
ATOM 3948 N N . GLY B 1 192 ? 9.801 20.415 165.389 1.00 35.91 173 GLY B N 1
ATOM 3949 C CA . GLY B 1 192 ? 10.209 20.860 166.722 1.00 36.09 173 GLY B CA 1
ATOM 3950 C C . GLY B 1 192 ? 9.083 21.455 167.532 1.00 35.61 173 GLY B C 1
ATOM 3951 O O . GLY B 1 192 ? 8.924 21.164 168.714 1.00 34.99 173 GLY B O 1
ATOM 3952 N N . ALA B 1 193 ? 8.269 22.271 166.869 1.00 36.24 174 ALA B N 1
ATOM 3953 C CA . ALA B 1 193 ? 7.155 22.946 167.521 1.00 35.59 174 ALA B CA 1
ATOM 3954 C C . ALA B 1 193 ? 6.041 21.977 167.907 1.00 36.02 174 ALA B C 1
ATOM 3955 O O . ALA B 1 193 ? 5.482 22.081 169.008 1.00 36.82 174 ALA B O 1
ATOM 3957 N N . GLN B 1 194 ? 5.691 21.073 166.994 1.00 35.23 175 GLN B N 1
ATOM 3958 C CA . GLN B 1 194 ? 4.650 20.067 167.249 1.00 35.40 175 GLN B CA 1
ATOM 3959 C C . GLN B 1 194 ? 5.023 19.108 168.396 1.00 36.87 175 GLN B C 1
ATOM 3960 O O . GLN B 1 194 ? 4.164 18.716 169.196 1.00 37.01 175 GLN B O 1
ATOM 3966 N N . ARG B 1 195 ? 6.299 18.737 168.470 1.00 38.03 176 ARG B N 1
ATOM 3967 C CA . ARG B 1 195 ? 6.805 17.926 169.582 1.00 39.07 176 ARG B CA 1
ATOM 3968 C C . ARG B 1 195 ? 6.699 18.727 170.883 1.00 36.83 176 ARG B C 1
ATOM 3969 O O . ARG B 1 195 ? 6.167 18.235 171.881 1.00 36.45 176 ARG B O 1
ATOM 3977 N N . GLN B 1 196 ? 7.194 19.959 170.835 1.00 36.42 177 GLN B N 1
ATOM 3978 C CA . GLN B 1 196 ? 7.166 20.896 171.952 1.00 37.94 177 GLN B CA 1
ATOM 3979 C C . GLN B 1 196 ? 5.802 21.025 172.645 1.00 38.27 177 GLN B C 1
ATOM 3980 O O . GLN B 1 196 ? 5.751 21.084 173.862 1.00 38.69 177 GLN B O 1
ATOM 3986 N N . VAL B 1 197 ? 4.710 21.064 171.878 1.00 38.61 178 VAL B N 1
ATOM 3987 C CA . VAL B 1 197 ? 3.393 21.413 172.422 1.00 37.86 178 VAL B CA 1
ATOM 3988 C C . VAL B 1 197 ? 2.600 20.220 172.918 1.00 39.91 178 VAL B C 1
ATOM 3989 O O . VAL B 1 197 ? 1.509 20.406 173.446 1.00 40.56 178 VAL B O 1
ATOM 3993 N N . GLN B 1 198 ? 3.141 19.007 172.761 1.00 40.39 179 GLN B N 1
ATOM 3994 C CA . GLN B 1 198 ? 2.405 17.772 173.080 1.00 41.56 179 GLN B CA 1
ATOM 3995 C C . GLN B 1 198 ? 1.724 17.805 174.441 1.00 41.01 179 GLN B C 1
ATOM 3996 O O . GLN B 1 198 ? 0.540 17.507 174.544 1.00 39.37 179 GLN B O 1
ATOM 4002 N N . GLU B 1 199 ? 2.483 18.199 175.459 1.00 41.32 180 GLU B N 1
ATOM 4003 C CA . GLU B 1 199 ? 2.035 18.156 176.850 1.00 41.43 180 GLU B CA 1
ATOM 4004 C C . GLU B 1 199 ? 1.033 19.279 177.112 1.00 38.96 180 GLU B C 1
ATOM 4005 O O . GLU B 1 199 ? -0.025 19.066 177.721 1.00 35.89 180 GLU B O 1
ATOM 4011 N N . ASP B 1 200 ? 1.378 20.478 176.661 1.00 36.72 181 ASP B N 1
ATOM 4012 C CA . ASP B 1 200 ? 0.474 21.622 176.799 1.00 36.27 181 ASP B CA 1
ATOM 4013 C C . ASP B 1 200 ? -0.883 21.345 176.119 1.00 35.12 181 ASP B C 1
ATOM 4014 O O . ASP B 1 200 ? -1.929 21.726 176.640 1.00 35.18 181 ASP B O 1
ATOM 4019 N N . ALA B 1 201 ? -0.848 20.665 174.970 1.00 35.99 182 ALA B N 1
ATOM 4020 C CA . ALA B 1 201 ? -2.057 20.333 174.205 1.00 36.44 182 ALA B CA 1
ATOM 4021 C C . ALA B 1 201 ? -2.978 19.412 174.990 1.00 36.56 182 ALA B C 1
ATOM 4022 O O . ALA B 1 201 ? -4.195 19.523 174.911 1.00 36.81 182 ALA B O 1
ATOM 4024 N N . GLN B 1 202 ? -2.390 18.511 175.759 1.00 37.16 183 GLN B N 1
ATOM 4025 C CA . GLN B 1 202 ? -3.150 17.592 176.581 1.00 37.13 183 GLN B CA 1
ATOM 4026 C C . GLN B 1 202 ? -3.749 18.301 177.778 1.00 35.69 183 GLN B C 1
ATOM 4027 O O . GLN B 1 202 ? -4.859 17.996 178.179 1.00 33.82 183 GLN B O 1
ATOM 4033 N N . ARG B 1 203 ? -2.971 19.205 178.369 1.00 36.73 184 ARG B N 1
ATOM 4034 C CA . ARG B 1 203 ? -3.418 20.025 179.473 1.00 38.21 184 ARG B CA 1
ATOM 4035 C C . ARG B 1 203 ? -4.568 20.919 178.988 1.00 38.11 184 ARG B C 1
ATOM 4036 O O . ARG B 1 203 ? -5.594 21.039 179.653 1.00 38.85 184 ARG B O 1
ATOM 4044 N N . PHE B 1 204 ? -4.371 21.538 177.828 1.00 36.70 185 PHE B N 1
ATOM 4045 C CA . PHE B 1 204 ? -5.399 22.371 177.169 1.00 34.45 185 PHE B CA 1
ATOM 4046 C C . PHE B 1 204 ? -6.716 21.598 176.996 1.00 33.41 185 PHE B C 1
ATOM 4047 O O . PHE B 1 204 ? -7.764 22.049 177.455 1.00 33.73 185 PHE B O 1
ATOM 4055 N N . ALA B 1 205 ? -6.656 20.440 176.352 1.00 31.91 186 ALA B N 1
ATOM 4056 C CA . ALA B 1 205 ? -7.842 19.626 176.087 1.00 31.57 186 ALA B CA 1
ATOM 4057 C C . ALA B 1 205 ? -8.578 19.252 177.371 1.00 31.79 186 ALA B C 1
ATOM 4058 O O . ALA B 1 205 ? -9.816 19.389 177.444 1.00 31.20 186 ALA B O 1
ATOM 4060 N N . ALA B 1 206 ? -7.835 18.793 178.388 1.00 32.26 187 ALA B N 1
ATOM 4061 C CA . ALA B 1 206 ? -8.435 18.479 179.679 1.00 31.65 187 ALA B CA 1
ATOM 4062 C C . ALA B 1 206 ? -9.201 19.681 180.227 1.00 32.09 187 ALA B C 1
ATOM 4063 O O . ALA B 1 206 ? -10.360 19.552 180.620 1.00 31.60 187 ALA B O 1
ATOM 4065 N N . GLU B 1 207 ? -8.555 20.840 180.224 1.00 33.35 188 GLU B N 1
ATOM 4066 C CA . GLU B 1 207 ? -9.132 22.072 180.780 1.00 34.13 188 GLU B CA 1
ATOM 4067 C C . GLU B 1 207 ? -10.176 22.823 179.918 1.00 33.67 188 GLU B C 1
ATOM 4068 O O . GLU B 1 207 ? -10.913 23.671 180.440 1.00 30.68 188 GLU B O 1
ATOM 4074 N N . TRP B 1 208 ? -10.240 22.544 178.615 1.00 32.37 189 TRP B N 1
ATOM 4075 C CA . TRP B 1 208 ? -11.085 23.331 177.711 1.00 31.87 189 TRP B CA 1
ATOM 4076 C C . TRP B 1 208 ? -12.251 22.551 177.112 1.00 32.09 189 TRP B C 1
ATOM 4077 O O . TRP B 1 208 ? -13.032 23.112 176.360 1.00 30.36 189 TRP B O 1
ATOM 4088 N N . LYS B 1 209 ? -12.355 21.264 177.443 1.00 32.78 190 LYS B N 1
ATOM 4089 C CA . LYS B 1 209 ? -13.294 20.342 176.794 1.00 33.48 190 LYS B CA 1
ATOM 4090 C C . LYS B 1 209 ? -14.782 20.689 177.016 1.00 34.90 190 LYS B C 1
ATOM 4091 O O . LYS B 1 209 ? -15.640 20.264 176.250 1.00 33.67 190 LYS B O 1
ATOM 4097 N N . ASP B 1 210 ? -15.097 21.470 178.045 1.00 35.90 191 ASP B N 1
ATOM 4098 C CA . ASP B 1 210 ? -16.498 21.804 178.316 1.00 36.37 191 ASP B CA 1
ATOM 4099 C C . ASP B 1 210 ? -16.912 23.204 177.914 1.00 35.71 191 ASP B C 1
ATOM 4100 O O . ASP B 1 210 ? -18.074 23.582 178.131 1.00 37.71 191 ASP B O 1
ATOM 4105 N N . GLU B 1 211 ? -15.990 23.971 177.317 1.00 34.44 192 GLU B N 1
ATOM 4106 C CA . GLU B 1 211 ? -16.291 25.336 176.876 1.00 31.82 192 GLU B CA 1
ATOM 4107 C C . GLU B 1 211 ? -17.236 25.377 175.676 1.00 31.38 192 GLU B C 1
ATOM 4108 O O . GLU B 1 211 ? -17.055 24.673 174.725 1.00 30.95 192 GLU B O 1
ATOM 4114 N N . LYS B 1 212 ? -18.213 26.268 175.741 1.00 34.43 193 LYS B N 1
ATOM 4115 C CA . LYS B 1 212 ? -19.283 26.400 174.761 1.00 35.93 193 LYS B CA 1
ATOM 4116 C C . LYS B 1 212 ? -19.007 27.554 173.792 1.00 33.87 193 LYS B C 1
ATOM 4117 O O . LYS B 1 212 ? -19.603 27.612 172.702 1.00 32.76 193 LYS B O 1
ATOM 4123 N N . VAL B 1 213 ? -18.129 28.479 174.207 1.00 32.07 194 VAL B N 1
ATOM 4124 C CA . VAL B 1 213 ? -17.792 29.648 173.406 1.00 33.43 194 VAL B CA 1
ATOM 4125 C C . VAL B 1 213 ? -16.284 29.883 173.478 1.00 32.51 194 VAL B C 1
ATOM 4126 O O . VAL B 1 213 ? -15.735 29.965 174.564 1.00 31.25 194 VAL B O 1
ATOM 4130 N N . VAL B 1 214 ? -15.627 29.958 172.324 1.00 33.19 195 VAL B N 1
ATOM 4131 C CA . VAL B 1 214 ? -14.184 30.249 172.263 1.00 32.67 195 VAL B CA 1
ATOM 4132 C C . VAL B 1 214 ? -13.894 31.361 171.256 1.00 31.67 195 VAL B C 1
ATOM 4133 O O . VAL B 1 214 ? -14.284 31.290 170.111 1.00 31.54 195 VAL B O 1
ATOM 4137 N N . TYR B 1 215 ? -13.185 32.388 171.720 1.00 34.48 196 TYR B N 1
ATOM 4138 C CA . TYR B 1 215 ? -12.680 33.477 170.861 1.00 31.33 196 TYR B CA 1
ATOM 4139 C C . TYR B 1 215 ? -11.258 33.186 170.432 1.00 32.05 196 TYR B C 1
ATOM 4140 O O . TYR B 1 215 ? -10.402 32.860 171.255 1.00 33.15 196 TYR B O 1
ATOM 4165 N N . GLY B 1 218 ? -5.654 36.975 166.968 1.00 29.47 199 GLY B N 1
ATOM 4166 C CA . GLY B 1 218 ? -4.389 37.097 166.272 1.00 29.82 199 GLY B CA 1
ATOM 4167 C C . GLY B 1 218 ? -4.273 38.435 165.548 1.00 30.11 199 GLY B C 1
ATOM 4168 O O . GLY B 1 218 ? -5.236 39.178 165.399 1.00 28.32 199 GLY B O 1
ATOM 4169 N N . SER B 1 219 ? -3.072 38.721 165.072 1.00 30.76 200 SER B N 1
ATOM 4170 C CA . SER B 1 219 ? -2.836 39.905 164.328 1.00 29.18 200 SER B CA 1
ATOM 4171 C C . SER B 1 219 ? -1.811 39.594 163.260 1.00 29.55 200 SER B C 1
ATOM 4172 O O . SER B 1 219 ? -1.276 38.474 163.186 1.00 29.07 200 SER B O 1
ATOM 4175 N N . GLY B 1 220 ? -1.585 40.583 162.406 1.00 30.05 201 GLY B N 1
ATOM 4176 C CA . GLY B 1 220 ? -0.609 40.489 161.317 1.00 31.57 201 GLY B CA 1
ATOM 4177 C C . GLY B 1 220 ? -0.602 39.155 160.615 1.00 30.85 201 GLY B C 1
ATOM 4178 O O . GLY B 1 220 ? -1.571 38.760 159.989 1.00 29.55 201 GLY B O 1
ATOM 4179 N N . PRO B 1 221 ? 0.514 38.440 160.704 1.00 32.45 202 PRO B N 1
ATOM 4180 C CA . PRO B 1 221 ? 0.602 37.211 159.898 1.00 33.36 202 PRO B CA 1
ATOM 4181 C C . PRO B 1 221 ? -0.228 36.061 160.445 1.00 32.90 202 PRO B C 1
ATOM 4182 O O . PRO B 1 221 ? -0.495 35.089 159.719 1.00 34.03 202 PRO B O 1
ATOM 4186 N N . SER B 1 222 ? -0.644 36.150 161.711 1.00 32.18 203 SER B N 1
ATOM 4187 C CA . SER B 1 222 ? -1.366 35.053 162.347 1.00 29.10 203 SER B CA 1
ATOM 4188 C C . SER B 1 222 ? -2.886 35.204 162.326 1.00 31.29 203 SER B C 1
ATOM 4189 O O . SER B 1 222 ? -3.601 34.340 162.878 1.00 31.14 203 SER B O 1
ATOM 4192 N N . PHE B 1 223 ? -3.408 36.280 161.724 1.00 31.98 204 PHE B N 1
ATOM 4193 C CA . PHE B 1 223 ? -4.856 36.494 161.748 1.00 31.85 204 PHE B CA 1
ATOM 4194 C C . PHE B 1 223 ? -5.659 35.452 160.981 1.00 31.92 204 PHE B C 1
ATOM 4195 O O . PHE B 1 223 ? -6.702 35.011 161.465 1.00 29.85 204 PHE B O 1
ATOM 4203 N N . GLY B 1 224 ? -5.172 35.052 159.802 1.00 33.43 205 GLY B N 1
ATOM 4204 C CA . GLY B 1 224 ? -5.843 34.047 158.979 1.00 32.50 205 GLY B CA 1
ATOM 4205 C C . GLY B 1 224 ? -5.939 32.730 159.727 1.00 31.21 205 GLY B C 1
ATOM 4206 O O . GLY B 1 224 ? -6.971 32.072 159.722 1.00 30.46 205 GLY B O 1
ATOM 4207 N N . ALA B 1 225 ? -4.852 32.372 160.402 1.00 31.21 206 ALA B N 1
ATOM 4208 C CA . ALA B 1 225 ? -4.793 31.150 161.210 1.00 31.35 206 ALA B CA 1
ATOM 4209 C C . ALA B 1 225 ? -5.838 31.202 162.358 1.00 31.38 206 ALA B C 1
ATOM 4210 O O . ALA B 1 225 ? -6.486 30.179 162.666 1.00 31.56 206 ALA B O 1
ATOM 4212 N N . ALA B 1 226 ? -6.034 32.386 162.952 1.00 30.30 207 ALA B N 1
ATOM 4213 C CA . ALA B 1 226 ? -7.036 32.578 164.016 1.00 29.62 207 ALA B CA 1
ATOM 4214 C C . ALA B 1 226 ? -8.472 32.383 163.489 1.00 29.96 207 ALA B C 1
ATOM 4215 O O . ALA B 1 226 ? -9.295 31.700 164.116 1.00 27.75 207 ALA B O 1
ATOM 4217 N N . HIS B 1 227 ? -8.745 33.015 162.345 1.00 28.72 208 HIS B N 1
ATOM 4218 C CA . HIS B 1 227 ? -10.026 32.896 161.713 1.00 31.39 208 HIS B CA 1
ATOM 4219 C C . HIS B 1 227 ? -10.279 31.467 161.285 1.00 30.79 208 HIS B C 1
ATOM 4220 O O . HIS B 1 227 ? -11.373 30.933 161.448 1.00 30.43 208 HIS B O 1
ATOM 4227 N N . GLN B 1 228 ? -9.260 30.841 160.755 1.00 29.95 209 GLN B N 1
ATOM 4228 C CA . GLN B 1 228 ? -9.389 29.460 160.265 1.00 30.02 209 GLN B CA 1
ATOM 4229 C C . GLN B 1 228 ? -9.750 28.485 161.394 1.00 28.73 209 GLN B C 1
ATOM 4230 O O . GLN B 1 228 ? -10.641 27.637 161.243 1.00 29.89 209 GLN B O 1
ATOM 4236 N N . GLU B 1 229 ? -9.097 28.629 162.537 1.00 27.84 210 GLU B N 1
ATOM 4237 C CA . GLU B 1 229 ? -9.380 27.770 163.691 1.00 29.15 210 GLU B CA 1
ATOM 4238 C C . GLU B 1 229 ? -10.847 27.956 164.144 1.00 29.74 210 GLU B C 1
ATOM 4239 O O . GLU B 1 229 ? -11.610 26.987 164.462 1.00 27.04 210 GLU B O 1
ATOM 4245 N N . SER B 1 230 ? -11.251 29.223 164.130 1.00 30.76 211 SER B N 1
ATOM 4246 C CA . SER B 1 230 ? -12.560 29.587 164.519 1.00 30.29 211 SER B CA 1
ATOM 4247 C C . SER B 1 230 ? -13.636 28.949 163.629 1.00 29.57 211 SER B C 1
ATOM 4248 O O . SER B 1 230 ? -14.552 28.314 164.150 1.00 31.11 211 SER B O 1
ATOM 4251 N N . ILE B 1 231 ? -13.531 29.113 162.318 1.00 31.00 212 ILE B N 1
ATOM 4252 C CA . ILE B 1 231 ? -14.595 28.662 161.405 1.00 32.30 212 ILE B CA 1
ATOM 4253 C C . ILE B 1 231 ? -14.466 27.200 160.946 1.00 32.78 212 ILE B C 1
ATOM 4254 O O . ILE B 1 231 ? -15.481 26.532 160.787 1.00 28.31 212 ILE B O 1
ATOM 4259 N N . CYS B 1 232 ? -13.231 26.720 160.762 1.00 32.68 213 CYS B N 1
ATOM 4260 C CA . CYS B 1 232 ? -12.976 25.370 160.274 1.00 32.16 213 CYS B CA 1
ATOM 4261 C C . CYS B 1 232 ? -12.708 24.319 161.331 1.00 34.42 213 CYS B C 1
ATOM 4262 O O . CYS B 1 232 ? -12.751 23.125 161.003 1.00 36.66 213 CYS B O 1
ATOM 4265 N N . ILE B 1 233 ? -12.422 24.734 162.577 1.00 32.23 214 ILE B N 1
ATOM 4266 C CA . ILE B 1 233 ? -12.146 23.780 163.634 1.00 32.50 214 ILE B CA 1
ATOM 4267 C C . ILE B 1 233 ? -13.201 23.839 164.728 1.00 32.67 214 ILE B C 1
ATOM 4268 O O . ILE B 1 233 ? -13.850 22.812 165.011 1.00 32.95 214 ILE B O 1
ATOM 4273 N N . LEU B 1 234 ? -13.372 25.019 165.333 1.00 30.21 215 LEU B N 1
ATOM 4274 C CA . LEU B 1 234 ? -14.253 25.135 166.486 1.00 29.51 215 LEU B CA 1
ATOM 4275 C C . LEU B 1 234 ? -15.723 25.008 166.053 1.00 30.42 215 LEU B C 1
ATOM 4276 O O . LEU B 1 234 ? -16.471 24.154 166.588 1.00 31.52 215 LEU B O 1
ATOM 4281 N N . LEU B 1 235 ? -16.129 25.781 165.058 1.00 29.85 216 LEU B N 1
ATOM 4282 C CA . LEU B 1 235 ? -17.517 25.652 164.547 1.00 30.17 216 LEU B CA 1
ATOM 4283 C C . LEU B 1 235 ? -17.717 24.339 163.809 1.00 31.19 216 LEU B C 1
ATOM 4284 O O . LEU B 1 235 ? -18.556 23.552 164.204 1.00 32.04 216 LEU B O 1
ATOM 4289 N N . GLU B 1 236 ? -16.915 24.096 162.764 1.00 32.14 217 GLU B N 1
ATOM 4290 C CA . GLU B 1 236 ? -17.150 23.003 161.823 1.00 33.08 217 GLU B CA 1
ATOM 4291 C C . GLU B 1 236 ? -16.938 21.607 162.406 1.00 32.50 217 GLU B C 1
ATOM 4292 O O . GLU B 1 236 ? -17.765 20.728 162.206 1.00 31.18 217 GLU B O 1
ATOM 4306 N N . GLN B 1 238 ? -15.894 20.789 165.749 1.00 28.94 219 GLN B N 1
ATOM 4307 C CA . GLN B 1 238 ? -16.196 20.586 167.194 1.00 28.58 219 GLN B CA 1
ATOM 4308 C C . GLN B 1 238 ? -17.572 21.101 167.647 1.00 29.13 219 GLN B C 1
ATOM 4309 O O . GLN B 1 238 ? -17.989 20.791 168.757 1.00 29.11 219 GLN B O 1
ATOM 4315 N N . TRP B 1 239 ? -18.290 21.831 166.792 1.00 28.53 220 TRP B N 1
ATOM 4316 C CA . TRP B 1 239 ? -19.556 22.470 167.185 1.00 29.13 220 TRP B CA 1
ATOM 4317 C C . TRP B 1 239 ? -19.424 23.266 168.519 1.00 29.69 220 TRP B C 1
ATOM 4318 O O . TRP B 1 239 ? -20.250 23.122 169.433 1.00 27.59 220 TRP B O 1
ATOM 4329 N N . ILE B 1 240 ? -18.357 24.070 168.622 1.00 31.80 221 ILE B N 1
ATOM 4330 C CA . ILE B 1 240 ? -18.128 25.027 169.707 1.00 29.80 221 ILE B CA 1
ATOM 4331 C C . ILE B 1 240 ? -18.346 26.396 169.074 1.00 31.11 221 ILE B C 1
ATOM 4332 O O . ILE B 1 240 ? -17.778 26.707 167.994 1.00 30.10 221 ILE B O 1
ATOM 4337 N N . ASN B 1 241 ? -19.187 27.202 169.717 1.00 30.67 222 ASN B N 1
ATOM 4338 C CA . ASN B 1 241 ? -19.423 28.569 169.289 1.00 31.81 222 ASN B CA 1
ATOM 4339 C C . ASN B 1 241 ? -18.127 29.315 169.312 1.00 31.08 222 ASN B C 1
ATOM 4340 O O . ASN B 1 241 ? -17.342 29.154 170.235 1.00 30.45 222 ASN B O 1
ATOM 4345 N N . SER B 1 242 ? -17.897 30.131 168.288 1.00 34.18 223 SER B N 1
ATOM 4346 C CA . SER B 1 242 ? -16.640 30.862 168.154 1.00 32.76 223 SER B CA 1
ATOM 4347 C C . SER B 1 242 ? -16.731 32.049 167.197 1.00 31.48 223 SER B C 1
ATOM 4348 O O . SER B 1 242 ? -17.500 32.040 166.235 1.00 30.04 223 SER B O 1
ATOM 4351 N N . ALA B 1 243 ? -15.924 33.064 167.516 1.00 32.01 224 ALA B N 1
ATOM 4352 C CA . ALA B 1 243 ? -15.608 34.204 166.637 1.00 33.44 224 ALA B CA 1
ATOM 4353 C C . ALA B 1 243 ? -14.106 34.402 166.661 1.00 31.54 224 ALA B C 1
ATOM 4354 O O . ALA B 1 243 ? -13.444 34.059 167.628 1.00 32.24 224 ALA B O 1
ATOM 4356 N N . SER B 1 244 ? -13.583 34.964 165.579 1.00 32.56 225 SER B N 1
ATOM 4357 C CA . SER B 1 244 ? -12.235 35.476 165.550 1.00 31.85 225 SER B CA 1
ATOM 4358 C C . SER B 1 244 ? -12.278 36.989 165.804 1.00 29.69 225 SER B C 1
ATOM 4359 O O . SER B 1 244 ? -13.235 37.683 165.424 1.00 31.00 225 SER B O 1
ATOM 4362 N N . ILE B 1 245 ? -11.237 37.470 166.493 1.00 29.61 226 ILE B N 1
ATOM 4363 C CA . ILE B 1 245 ? -11.081 38.888 166.838 1.00 31.25 226 ILE B CA 1
ATOM 4364 C C . ILE B 1 245 ? -9.641 39.270 166.507 1.00 31.05 226 ILE B C 1
ATOM 4365 O O . ILE B 1 245 ? -8.701 38.632 166.992 1.00 32.78 226 ILE B O 1
ATOM 4370 N N . HIS B 1 246 ? -9.454 40.285 165.670 1.00 28.99 227 HIS B N 1
ATOM 4371 C CA . HIS B 1 246 ? -8.121 40.808 165.462 1.00 30.22 227 HIS B CA 1
ATOM 4372 C C . HIS B 1 246 ? -7.610 41.432 166.758 1.00 32.02 227 HIS B C 1
ATOM 4373 O O . HIS B 1 246 ? -8.359 42.177 167.413 1.00 28.90 227 HIS B O 1
ATOM 4380 N N . SER B 1 247 ? -6.348 41.137 167.127 1.00 30.40 228 SER B N 1
ATOM 4381 C CA . SER B 1 247 ? -5.778 41.674 168.383 1.00 29.36 228 SER B CA 1
ATOM 4382 C C . SER B 1 247 ? -5.934 43.197 168.505 1.00 27.92 228 SER B C 1
ATOM 4383 O O . SER B 1 247 ? -6.163 43.694 169.589 1.00 29.69 228 SER B O 1
ATOM 4386 N N . GLY B 1 248 ? -5.800 43.913 167.390 1.00 29.58 229 GLY B N 1
ATOM 4387 C CA . GLY B 1 248 ? -6.062 45.370 167.323 1.00 31.06 229 GLY B CA 1
ATOM 4388 C C . GLY B 1 248 ? -7.541 45.776 167.477 1.00 33.12 229 GLY B C 1
ATOM 4389 O O . GLY B 1 248 ? -7.869 46.777 168.122 1.00 33.27 229 GLY B O 1
ATOM 4390 N N . GLU B 1 249 ? -8.443 44.979 166.911 1.00 31.43 230 GLU B N 1
ATOM 4391 C CA . GLU B 1 249 ? -9.880 45.263 166.990 1.00 32.28 230 GLU B CA 1
ATOM 4392 C C . GLU B 1 249 ? -10.495 44.998 168.380 1.00 33.48 230 GLU B C 1
ATOM 4393 O O . GLU B 1 249 ? -11.490 45.627 168.769 1.00 31.45 230 GLU B O 1
ATOM 4399 N N . TYR B 1 250 ? -9.874 44.084 169.121 1.00 31.65 231 TYR B N 1
ATOM 4400 C CA . TYR B 1 250 ? -10.333 43.695 170.460 1.00 31.76 231 TYR B CA 1
ATOM 4401 C C . TYR B 1 250 ? -10.777 44.868 171.330 1.00 31.29 231 TYR B C 1
ATOM 4402 O O . TYR B 1 250 ? -11.842 44.842 171.961 1.00 30.97 231 TYR B O 1
ATOM 4411 N N . PHE B 1 251 ? -9.951 45.898 171.320 1.00 30.98 232 PHE B N 1
ATOM 4412 C CA . PHE B 1 251 ? -10.075 47.052 172.200 1.00 30.57 232 PHE B CA 1
ATOM 4413 C C . PHE B 1 251 ? -11.054 48.108 171.699 1.00 29.45 232 PHE B C 1
ATOM 4414 O O . PHE B 1 251 ? -11.153 49.166 172.295 1.00 26.18 232 PHE B O 1
ATOM 4422 N N . HIS B 1 252 ? -11.807 47.797 170.645 1.00 31.40 233 HIS B N 1
ATOM 4423 C CA . HIS B 1 252 ? -12.791 48.711 170.088 1.00 31.33 233 HIS B CA 1
ATOM 4424 C C . HIS B 1 252 ? -14.164 48.057 169.960 1.00 34.20 233 HIS B C 1
ATOM 4425 O O . HIS B 1 252 ? -14.900 48.252 168.972 1.00 34.82 233 HIS B O 1
ATOM 4432 N N . GLY B 1 253 ? -14.491 47.269 170.991 1.00 32.21 234 GLY B N 1
ATOM 4433 C CA . GLY B 1 253 ? -15.824 46.707 171.160 1.00 32.18 234 GLY B CA 1
ATOM 4434 C C . GLY B 1 253 ? -15.812 45.302 171.716 1.00 29.98 234 GLY B C 1
ATOM 4435 O O . GLY B 1 253 ? -16.319 45.051 172.781 1.00 32.57 234 GLY B O 1
ATOM 4436 N N . PRO B 1 254 ? -15.235 44.369 170.979 1.00 29.74 235 PRO B N 1
ATOM 4437 C CA . PRO B 1 254 ? -15.230 42.991 171.434 1.00 31.00 235 PRO B CA 1
ATOM 4438 C C . PRO B 1 254 ? -14.801 42.734 172.899 1.00 31.48 235 PRO B C 1
ATOM 4439 O O . PRO B 1 254 ? -15.437 41.874 173.558 1.00 30.75 235 PRO B O 1
ATOM 4443 N N . PHE B 1 255 ? -13.767 43.445 173.373 1.00 30.72 236 PHE B N 1
ATOM 4444 C CA . PHE B 1 255 ? -13.262 43.298 174.758 1.00 30.09 236 PHE B CA 1
ATOM 4445 C C . PHE B 1 255 ? -14.257 43.452 175.897 1.00 31.80 236 PHE B C 1
ATOM 4446 O O . PHE B 1 255 ? -14.011 42.919 176.984 1.00 34.07 236 PHE B O 1
ATOM 4454 N N . GLU B 1 256 ? -15.342 44.182 175.664 1.00 32.05 237 GLU B N 1
ATOM 4455 C CA . GLU B 1 256 ? -16.437 44.296 176.617 1.00 33.05 237 GLU B CA 1
ATOM 4456 C C . GLU B 1 256 ? -17.075 42.921 176.986 1.00 32.07 237 GLU B C 1
ATOM 4457 O O . GLU B 1 256 ? -17.727 42.813 178.016 1.00 30.11 237 GLU B O 1
ATOM 4463 N N . ILE B 1 257 ? -16.924 41.902 176.143 1.00 31.36 238 ILE B N 1
ATOM 4464 C CA . ILE B 1 257 ? -17.407 40.530 176.465 1.00 32.63 238 ILE B CA 1
ATOM 4465 C C . ILE B 1 257 ? -16.568 39.807 177.564 1.00 31.85 238 ILE B C 1
ATOM 4466 O O . ILE B 1 257 ? -17.041 38.816 178.154 1.00 33.62 238 ILE B O 1
ATOM 4471 N N . THR B 1 258 ? -15.345 40.309 177.801 1.00 28.14 239 THR B N 1
ATOM 4472 C CA . THR B 1 258 ? -14.390 39.754 178.723 1.00 28.41 239 THR B CA 1
ATOM 4473 C C . THR B 1 258 ? -14.834 39.919 180.197 1.00 30.65 239 THR B C 1
ATOM 4474 O O . THR B 1 2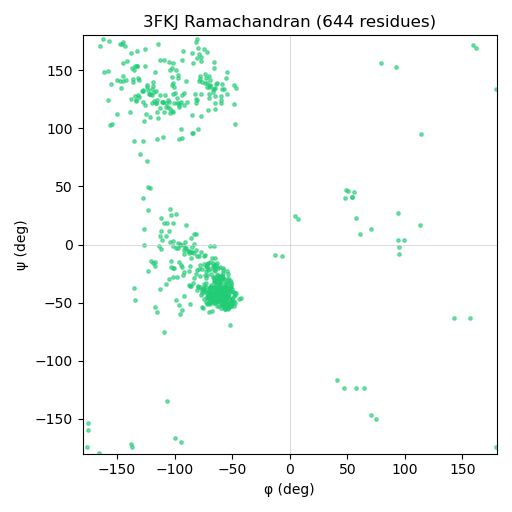58 ? -15.315 40.956 180.631 1.00 32.63 239 THR B O 1
ATOM 4478 N N . GLU B 1 259 ? -14.653 38.858 180.939 1.00 32.43 240 GLU B N 1
ATOM 4479 C CA . GLU B 1 259 ? -14.928 38.777 182.366 1.00 32.62 240 GLU B CA 1
ATOM 4480 C C . GLU B 1 259 ? -14.186 37.474 182.774 1.00 32.46 240 GLU B C 1
ATOM 4481 O O . GLU B 1 259 ? -13.673 36.780 181.896 1.00 31.90 240 GLU B O 1
ATOM 4487 N N . PRO B 1 260 ? -14.071 37.174 184.089 1.00 32.72 241 PRO B N 1
ATOM 4488 C CA . PRO B 1 260 ? -13.349 35.978 184.437 1.00 32.29 241 PRO B CA 1
ATOM 4489 C C . PRO B 1 260 ? -13.878 34.720 183.734 1.00 32.33 241 PRO B C 1
ATOM 4490 O O . PRO B 1 260 ? -15.074 34.458 183.740 1.00 35.06 241 PRO B O 1
ATOM 4494 N N . GLY B 1 261 ? -12.964 33.976 183.121 1.00 31.81 242 GLY B N 1
ATOM 4495 C CA . GLY B 1 261 ? -13.269 32.699 182.522 1.00 30.56 242 GLY B CA 1
ATOM 4496 C C . GLY B 1 261 ? -13.566 32.771 181.036 1.00 31.54 242 GLY B C 1
ATOM 4497 O O . GLY B 1 261 ? -13.685 31.726 180.404 1.00 32.46 242 GLY B O 1
ATOM 4498 N N . THR B 1 262 ? -13.690 33.972 180.464 1.00 32.44 243 THR B N 1
ATOM 4499 C CA . THR B 1 262 ? -13.954 34.093 179.007 1.00 33.27 243 THR B CA 1
ATOM 4500 C C . THR B 1 262 ? -12.828 33.436 178.239 1.00 31.87 243 THR B C 1
ATOM 4501 O O . THR B 1 262 ? -11.681 33.790 178.435 1.00 30.88 243 THR B O 1
ATOM 4505 N N . PRO B 1 263 ? -13.144 32.432 177.399 1.00 32.77 244 PRO B N 1
ATOM 4506 C CA . PRO B 1 263 ? -12.045 31.725 176.701 1.00 33.30 244 PRO B CA 1
ATOM 4507 C C . PRO B 1 263 ? -11.499 32.415 175.442 1.00 31.89 244 PRO B C 1
ATOM 4508 O O . PRO B 1 263 ? -12.220 32.662 174.491 1.00 32.13 244 PRO B O 1
ATOM 4512 N N . PHE B 1 264 ? -10.198 32.701 175.462 1.00 33.29 245 PHE B N 1
ATOM 4513 C CA . PHE B 1 264 ? -9.473 33.268 174.332 1.00 33.07 245 PHE B CA 1
ATOM 4514 C C . PHE B 1 264 ? -8.287 32.355 173.962 1.00 31.59 245 PHE B C 1
ATOM 4515 O O . PHE B 1 264 ? -7.550 31.933 174.848 1.00 29.19 245 PHE B O 1
ATOM 4523 N N . ILE B 1 265 ? -8.115 32.060 172.669 1.00 29.62 246 ILE B N 1
ATOM 4524 C CA . ILE B 1 265 ? -6.887 31.414 172.205 1.00 30.28 246 ILE B CA 1
ATOM 4525 C C . ILE B 1 265 ? -6.222 32.440 171.317 1.00 31.21 246 ILE B C 1
ATOM 4526 O O . ILE B 1 265 ? -6.743 32.782 170.228 1.00 31.14 246 ILE B O 1
ATOM 4531 N N . LEU B 1 266 ? -5.113 32.983 171.833 1.00 31.67 247 LEU B N 1
ATOM 4532 C CA . LEU B 1 266 ? -4.307 33.977 171.143 1.00 31.54 247 LEU B CA 1
ATOM 4533 C C . LEU B 1 266 ? -3.145 33.300 170.433 1.00 31.55 247 LEU B C 1
ATOM 4534 O O . LEU B 1 266 ? -2.321 32.664 171.058 1.00 31.07 247 LEU B O 1
ATOM 4539 N N . LEU B 1 267 ? -3.109 33.467 169.106 1.00 30.94 248 LEU B N 1
ATOM 4540 C CA . LEU B 1 267 ? -2.023 33.020 168.269 1.00 29.87 248 LEU B CA 1
ATOM 4541 C C . LEU B 1 267 ? -1.085 34.216 168.124 1.00 31.42 248 LEU B C 1
ATOM 4542 O O . LEU B 1 267 ? -1.279 35.076 167.270 1.00 29.20 248 LEU B O 1
ATOM 4547 N N . GLN B 1 268 ? -0.105 34.292 169.025 1.00 32.18 249 GLN B N 1
ATOM 4548 C CA . GLN B 1 268 ? 0.757 35.441 169.082 1.00 31.60 249 GLN B CA 1
ATOM 4549 C C . GLN B 1 268 ? 1.795 35.340 167.965 1.00 31.65 249 GLN B C 1
ATOM 4550 O O . GLN B 1 268 ? 2.323 34.252 167.622 1.00 28.52 249 GLN B O 1
ATOM 4556 N N . SER B 1 269 ? 2.090 36.495 167.401 1.00 30.41 250 SER B N 1
ATOM 4557 C CA . SER B 1 269 ? 3.036 36.590 166.320 1.00 30.51 250 SER B CA 1
ATOM 4558 C C . SER B 1 269 ? 4.388 37.089 166.806 1.00 31.06 250 SER B C 1
ATOM 4559 O O . SER B 1 269 ? 4.509 37.760 167.843 1.00 31.00 250 SER B O 1
ATOM 4562 N N . SER B 1 270 ? 5.412 36.741 166.041 1.00 30.76 251 SER B N 1
ATOM 4563 C CA . SER B 1 270 ? 6.694 37.427 166.122 1.00 30.84 251 SER B CA 1
ATOM 4564 C C . SER B 1 270 ? 6.617 38.717 165.317 1.00 30.61 251 SER B C 1
ATOM 4565 O O . SER B 1 270 ? 5.597 39.026 164.695 1.00 30.48 251 SER B O 1
ATOM 4568 N N . GLY B 1 271 ? 7.696 39.480 165.351 1.00 31.02 252 GLY B N 1
ATOM 4569 C CA . GLY B 1 271 ? 7.843 40.645 164.489 1.00 30.86 252 GLY B CA 1
ATOM 4570 C C . GLY B 1 271 ? 6.957 41.832 164.826 1.00 32.77 252 GLY B C 1
ATOM 4571 O O . GLY B 1 271 ? 6.595 42.057 165.973 1.00 33.98 252 GLY B O 1
ATOM 4572 N N . ARG B 1 272 ? 6.553 42.546 163.787 1.00 34.54 253 ARG B N 1
ATOM 4573 C CA . ARG B 1 272 ? 6.012 43.891 163.917 1.00 34.60 253 ARG B CA 1
ATOM 4574 C C . ARG B 1 272 ? 4.686 44.069 164.669 1.00 32.82 253 ARG B C 1
ATOM 4575 O O . ARG B 1 272 ? 4.491 45.100 165.297 1.00 30.27 253 ARG B O 1
ATOM 4583 N N . THR B 1 273 ? 3.778 43.092 164.600 1.00 32.46 254 THR B N 1
ATOM 4584 C CA . THR B 1 273 ? 2.457 43.265 165.223 1.00 32.10 254 THR B CA 1
ATOM 4585 C C . THR B 1 273 ? 2.396 42.680 166.626 1.00 30.27 254 THR B C 1
ATOM 4586 O O . THR B 1 273 ? 1.369 42.757 167.281 1.00 31.25 254 THR B O 1
ATOM 4590 N N . ARG B 1 274 ? 3.506 42.124 167.080 1.00 31.25 255 ARG B N 1
ATOM 4591 C CA . ARG B 1 274 ? 3.599 41.474 168.386 1.00 32.22 255 ARG B CA 1
ATOM 4592 C C . ARG B 1 274 ? 3.091 42.361 169.528 1.00 31.66 255 ARG B C 1
ATOM 4593 O O . ARG B 1 274 ? 2.402 41.848 170.428 1.00 31.26 255 ARG B O 1
ATOM 4601 N N . PRO B 1 275 ? 3.413 43.681 169.483 1.00 31.71 256 PRO B N 1
ATOM 4602 C CA . PRO B 1 275 ? 2.882 44.631 170.456 1.00 33.02 256 PRO B CA 1
ATOM 4603 C C . PRO B 1 275 ? 1.358 44.748 170.546 1.00 32.86 256 PRO B C 1
ATOM 4604 O O . PRO B 1 275 ? 0.844 45.039 171.630 1.00 34.11 256 PRO B O 1
ATOM 4608 N N . LEU B 1 276 ? 0.634 44.502 169.454 1.00 34.73 257 LEU B N 1
ATOM 4609 C CA . LEU B 1 276 ? -0.849 44.427 169.516 1.00 32.39 257 LEU B CA 1
ATOM 4610 C C . LEU B 1 276 ? -1.302 43.232 170.353 1.00 31.07 257 LEU B C 1
ATOM 4611 O O . LEU B 1 276 ? -2.292 43.304 171.133 1.00 31.55 257 LEU B O 1
ATOM 4616 N N . ASP B 1 277 ? -0.574 42.134 170.189 1.00 30.60 258 ASP B N 1
ATOM 4617 C CA . ASP B 1 277 ? -0.825 40.911 170.923 1.00 30.18 258 ASP B CA 1
ATOM 4618 C C . ASP B 1 277 ? -0.439 41.033 172.421 1.00 30.60 258 ASP B C 1
ATOM 4619 O O . ASP B 1 277 ? -1.177 40.587 173.269 1.00 32.52 258 ASP B O 1
ATOM 4624 N N . ASP B 1 278 ? 0.714 41.624 172.731 1.00 32.27 259 ASP B N 1
ATOM 4625 C CA . ASP B 1 278 ? 1.100 41.892 174.114 1.00 31.74 259 ASP B CA 1
ATOM 4626 C C . ASP B 1 278 ? 0.033 42.767 174.795 1.00 32.16 259 ASP B C 1
ATOM 4627 O O . ASP B 1 278 ? -0.370 42.480 175.925 1.00 33.92 259 ASP B O 1
ATOM 4632 N N . ARG B 1 279 ? -0.438 43.817 174.131 1.00 31.24 260 ARG B N 1
ATOM 4633 C CA . ARG B 1 279 ? -1.506 44.660 174.702 1.00 31.80 260 ARG B CA 1
ATOM 4634 C C . ARG B 1 279 ? -2.748 43.827 175.072 1.00 30.96 260 ARG B C 1
ATOM 4635 O O . ARG B 1 279 ? -3.358 44.016 176.140 1.00 32.07 260 ARG B O 1
ATOM 4643 N N . ALA B 1 280 ? -3.100 42.899 174.196 1.00 28.95 261 ALA B N 1
ATOM 4644 C CA . ALA B 1 280 ? -4.253 42.031 174.420 1.00 31.23 261 ALA B CA 1
ATOM 4645 C C . ALA B 1 280 ? -3.980 41.121 175.632 1.00 30.69 261 ALA B C 1
ATOM 4646 O O . ALA B 1 280 ? -4.837 40.955 176.493 1.00 28.70 261 ALA B O 1
ATOM 4648 N N . ILE B 1 281 ? -2.754 40.583 175.722 1.00 32.42 262 ILE B N 1
ATOM 4649 C CA . ILE B 1 281 ? -2.415 39.660 176.802 1.00 31.73 262 ILE B CA 1
ATOM 4650 C C . ILE B 1 281 ? -2.494 40.342 178.181 1.00 32.98 262 ILE B C 1
ATOM 4651 O O . ILE B 1 281 ? -2.994 39.756 179.150 1.00 32.11 262 ILE B O 1
ATOM 4656 N N . ARG B 1 282 ? -1.999 41.576 178.266 1.00 32.80 263 ARG B N 1
ATOM 4657 C CA . ARG B 1 282 ? -2.055 42.328 179.524 1.00 33.12 263 ARG B CA 1
ATOM 4658 C C . ARG B 1 282 ? -3.497 42.571 179.981 1.00 32.64 263 ARG B C 1
ATOM 4659 O O . ARG B 1 282 ? -3.789 42.549 181.175 1.00 33.15 263 ARG B O 1
ATOM 4667 N N . PHE B 1 283 ? -4.391 42.809 179.029 1.00 30.15 264 PHE B N 1
ATOM 4668 C CA . PHE B 1 283 ? -5.760 43.093 179.356 1.00 30.48 264 PHE B CA 1
ATOM 4669 C C . PHE B 1 283 ? -6.481 41.806 179.755 1.00 30.26 264 PHE B C 1
ATOM 4670 O O . PHE B 1 283 ? -7.059 41.722 180.832 1.00 30.75 264 PHE B O 1
ATOM 4678 N N . ILE B 1 284 ? -6.414 40.800 178.890 1.00 32.34 265 ILE B N 1
ATOM 4679 C CA . ILE B 1 284 ? -7.047 39.499 179.167 1.00 30.08 265 ILE B CA 1
ATOM 4680 C C . ILE B 1 284 ? -6.657 38.972 180.577 1.00 32.20 265 ILE B C 1
ATOM 4681 O O . ILE B 1 284 ? -7.512 38.530 181.367 1.00 27.94 265 ILE B O 1
ATOM 4686 N N . GLU B 1 285 ? -5.367 39.039 180.890 1.00 34.09 266 GLU B N 1
ATOM 4687 C CA . GLU B 1 285 ? -4.897 38.535 182.160 1.00 35.26 266 GLU B CA 1
ATOM 4688 C C . GLU B 1 285 ? -5.358 39.389 183.348 1.00 35.66 266 GLU B C 1
ATOM 4689 O O . GLU B 1 285 ? -5.691 38.837 184.399 1.00 38.97 266 GLU B O 1
ATOM 4695 N N . ARG B 1 286 ? -5.422 40.702 183.177 1.00 35.35 267 ARG B N 1
ATOM 4696 C CA . ARG B 1 286 ? -5.900 41.602 184.239 1.00 37.79 267 ARG B CA 1
ATOM 4697 C C . ARG B 1 286 ? -7.379 41.367 184.657 1.00 37.18 267 ARG B C 1
ATOM 4698 O O . ARG B 1 286 ? -7.766 41.645 185.798 1.00 35.31 267 ARG B O 1
ATOM 4706 N N . TYR B 1 287 ? -8.195 40.877 183.727 1.00 36.63 268 TYR B N 1
ATOM 4707 C CA . TYR B 1 287 ? -9.597 40.565 184.016 1.00 35.62 268 TYR B CA 1
ATOM 4708 C C . TYR B 1 287 ? -9.861 39.051 183.968 1.00 35.32 268 TYR B C 1
ATOM 4709 O O . TYR B 1 287 ? -11.001 38.598 183.823 1.00 36.05 268 TYR B O 1
ATOM 4718 N N . GLN B 1 288 ? -8.790 38.282 184.150 1.00 34.87 269 GLN B N 1
ATOM 4719 C CA . GLN B 1 288 ? -8.848 36.830 184.385 1.00 36.06 269 GLN B CA 1
ATOM 4720 C C . GLN B 1 288 ? -9.592 36.078 183.292 1.00 35.28 269 GLN B C 1
ATOM 4721 O O . GLN B 1 288 ? -10.417 35.203 183.567 1.00 36.98 269 GLN B O 1
ATOM 4727 N N . GLY B 1 289 ? -9.296 36.413 182.037 1.00 34.23 270 GLY B N 1
ATOM 4728 C CA . GLY B 1 289 ? -9.792 35.630 180.922 1.00 32.50 270 GLY B CA 1
ATOM 4729 C C . GLY B 1 289 ? -9.133 34.271 181.031 1.00 33.74 270 GLY B C 1
ATOM 4730 O O . GLY B 1 289 ? -8.075 34.137 181.605 1.00 34.22 270 GLY B O 1
ATOM 4731 N N . LYS B 1 290 ? -9.799 33.245 180.539 1.00 34.52 271 LYS B N 1
ATOM 4732 C CA . LYS B 1 290 ? -9.194 31.944 180.365 1.00 33.17 271 LYS B CA 1
ATOM 4733 C C . LYS B 1 290 ? -8.364 32.030 179.059 1.00 33.72 271 LYS B C 1
ATOM 4734 O O . LYS B 1 290 ? -8.905 31.945 177.967 1.00 33.19 271 LYS B O 1
ATOM 4740 N N . LEU B 1 291 ? -7.060 32.236 179.185 1.00 33.60 272 LEU B N 1
ATOM 4741 C CA . LEU B 1 291 ? -6.218 32.459 178.020 1.00 34.23 272 LEU B CA 1
ATOM 4742 C C . LEU B 1 291 ? -5.367 31.241 177.677 1.00 33.61 272 LEU B C 1
ATOM 4743 O O . LEU B 1 291 ? -4.608 30.781 178.510 1.00 32.79 272 LEU B O 1
ATOM 4748 N N . GLN B 1 292 ? -5.495 30.714 176.456 1.00 34.70 273 GLN B N 1
ATOM 4749 C CA . GLN B 1 292 ? -4.481 29.794 175.927 1.00 32.90 273 GLN B CA 1
ATOM 4750 C C . GLN B 1 292 ? -3.580 30.559 174.928 1.00 30.48 273 GLN B C 1
ATOM 4751 O O . GLN B 1 292 ? -4.021 31.024 173.886 1.00 29.97 273 GLN B O 1
ATOM 4757 N N . LEU B 1 293 ? -2.308 30.704 175.279 1.00 31.03 274 LEU B N 1
ATOM 4758 C CA . LEU B 1 293 ? -1.376 31.473 174.501 1.00 31.88 274 LEU B CA 1
ATOM 4759 C C . LEU B 1 293 ? -0.547 30.496 173.702 1.00 34.27 274 LEU B C 1
ATOM 4760 O O . LEU B 1 293 ? -0.047 29.517 174.252 1.00 33.19 274 LEU B O 1
ATOM 4765 N N . ILE B 1 294 ? -0.451 30.742 172.395 1.00 33.42 275 ILE B N 1
ATOM 4766 C CA . ILE B 1 294 ? 0.383 29.944 171.504 1.00 32.33 275 ILE B CA 1
ATOM 4767 C C . ILE B 1 294 ? 1.244 30.975 170.803 1.00 32.22 275 ILE B C 1
ATOM 4768 O O . ILE B 1 294 ? 0.757 31.732 169.998 1.00 30.10 275 ILE B O 1
ATOM 4773 N N . ASP B 1 295 ? 2.518 31.036 171.183 1.00 34.58 276 ASP B N 1
ATOM 4774 C CA . ASP B 1 295 ? 3.425 32.075 170.720 1.00 34.60 276 ASP B CA 1
ATOM 4775 C C . ASP B 1 295 ? 4.412 31.486 169.722 1.00 34.92 276 ASP B C 1
ATOM 4776 O O . ASP B 1 295 ? 5.167 30.573 170.055 1.00 32.19 276 ASP B O 1
ATOM 4781 N N . ALA B 1 296 ? 4.365 31.995 168.494 1.00 35.34 277 ALA B N 1
ATOM 4782 C CA . ALA B 1 296 ? 5.263 31.573 167.408 1.00 36.19 277 ALA B CA 1
ATOM 4783 C C . ALA B 1 296 ? 6.745 31.836 167.734 1.00 38.62 277 ALA B C 1
ATOM 4784 O O . ALA B 1 296 ? 7.617 31.059 167.340 1.00 36.26 277 ALA B O 1
ATOM 4786 N N . ASP B 1 297 ? 7.016 32.900 168.481 1.00 42.42 278 ASP B N 1
ATOM 4787 C CA . ASP B 1 297 ? 8.366 33.220 168.939 1.00 46.17 278 ASP B CA 1
ATOM 4788 C C . ASP B 1 297 ? 8.912 32.297 170.044 1.00 47.88 278 ASP B C 1
ATOM 4789 O O . ASP B 1 297 ? 10.108 32.286 170.326 1.00 50.15 278 ASP B O 1
ATOM 4794 N N . LYS B 1 298 ? 8.030 31.555 170.695 1.00 49.12 279 LYS B N 1
ATOM 4795 C CA . LYS B 1 298 ? 8.424 30.541 171.660 1.00 48.69 279 LYS B CA 1
ATOM 4796 C C . LYS B 1 298 ? 8.533 29.186 170.986 1.00 48.20 279 LYS B C 1
ATOM 4797 O O . LYS B 1 298 ? 9.169 28.301 171.532 1.00 49.99 279 LYS B O 1
ATOM 4803 N N . LEU B 1 299 ? 7.913 29.018 169.818 1.00 47.02 280 LEU B N 1
ATOM 4804 C CA . LEU B 1 299 ? 7.872 27.723 169.139 1.00 46.27 280 LEU B CA 1
ATOM 4805 C C . LEU B 1 299 ? 8.813 27.628 167.941 1.00 45.25 280 LEU B C 1
ATOM 4806 O O . LEU B 1 299 ? 8.701 26.699 167.153 1.00 45.05 280 LEU B O 1
ATOM 4811 N N . GLY B 1 300 ? 9.707 28.601 167.786 1.00 44.40 281 GLY B N 1
ATOM 4812 C CA . GLY B 1 300 ? 10.840 28.446 166.900 1.00 45.14 281 GLY B CA 1
ATOM 4813 C C . GLY B 1 300 ? 10.904 29.298 165.662 1.00 45.50 281 GLY B C 1
ATOM 4814 O O . GLY B 1 300 ? 11.695 28.990 164.763 1.00 45.97 281 GLY B O 1
ATOM 4815 N N . ILE B 1 301 ? 10.114 30.368 165.611 1.00 44.19 282 ILE B N 1
ATOM 4816 C CA . ILE B 1 301 ? 10.177 31.315 164.503 1.00 44.29 282 ILE B CA 1
ATOM 4817 C C . ILE B 1 301 ? 11.527 32.052 164.514 1.00 46.05 282 ILE B C 1
ATOM 4818 O O . ILE B 1 301 ? 12.014 32.469 163.463 1.00 47.08 282 ILE B O 1
ATOM 4823 N N . GLN B 1 302 ? 12.137 32.206 165.691 1.00 48.53 283 GLN B N 1
ATOM 4824 C CA . GLN B 1 302 ? 13.498 32.779 165.766 1.00 49.27 283 GLN B CA 1
ATOM 4825 C C . GLN B 1 302 ? 14.534 31.928 165.048 1.00 47.63 283 GLN B C 1
ATOM 4826 O O . GLN B 1 302 ? 15.544 32.450 164.576 1.00 47.55 283 GLN B O 1
ATOM 4832 N N . ASP B 1 303 ? 14.282 30.632 164.939 1.00 46.81 284 ASP B N 1
ATOM 4833 C CA . ASP B 1 303 ? 15.229 29.745 164.261 1.00 46.89 284 ASP B CA 1
ATOM 4834 C C . ASP B 1 303 ? 15.133 29.825 162.717 1.00 47.08 284 ASP B C 1
ATOM 4835 O O . ASP B 1 303 ? 16.097 29.473 162.018 1.00 44.57 284 ASP B O 1
ATOM 4840 N N . LEU B 1 304 ? 13.985 30.302 162.202 1.00 48.75 285 LEU B N 1
ATOM 4841 C CA . LEU B 1 304 ? 13.746 30.446 160.747 1.00 49.87 285 LEU B CA 1
ATOM 4842 C C . LEU B 1 304 ? 14.589 31.530 160.112 1.00 52.36 285 LEU B C 1
ATOM 4843 O O . LEU B 1 304 ? 15.200 31.359 159.045 1.00 52.37 285 LEU B O 1
ATOM 4848 N N . SER B 1 305 ? 14.574 32.673 160.767 1.00 54.67 286 SER B N 1
ATOM 4849 C CA . SER B 1 305 ? 15.276 33.845 160.297 1.00 56.67 286 SER B CA 1
ATOM 4850 C C . SER B 1 305 ? 15.291 34.766 161.493 1.00 59.02 286 SER B C 1
ATOM 4851 O O . SER B 1 305 ? 14.844 34.398 162.585 1.00 60.35 286 SER B O 1
ATOM 4854 N N . THR B 1 306 ? 15.876 35.931 161.301 1.00 59.76 287 THR B N 1
ATOM 4855 C CA . THR B 1 306 ? 15.658 37.058 162.180 1.00 60.32 287 THR B CA 1
ATOM 4856 C C . THR B 1 306 ? 15.002 38.147 161.347 1.00 59.91 287 THR B C 1
ATOM 4857 O O . THR B 1 306 ? 14.437 39.085 161.898 1.00 60.96 287 THR B O 1
ATOM 4861 N N . ASP B 1 307 ? 15.050 37.994 160.018 1.00 59.04 288 ASP B N 1
ATOM 4862 C CA . ASP B 1 307 ? 14.646 39.050 159.093 1.00 57.72 288 ASP B CA 1
ATOM 4863 C C . ASP B 1 307 ? 13.205 38.849 158.682 1.00 54.69 288 ASP B C 1
ATOM 4864 O O . ASP B 1 307 ? 12.383 39.716 158.906 1.00 55.27 288 ASP B O 1
ATOM 4869 N N . VAL B 1 308 ? 12.924 37.699 158.069 1.00 50.39 289 VAL B N 1
ATOM 4870 C CA . VAL B 1 308 ? 11.670 37.449 157.368 1.00 45.97 289 VAL B CA 1
ATOM 4871 C C . VAL B 1 308 ? 10.780 36.423 158.077 1.00 44.11 289 VAL B C 1
ATOM 4872 O O . VAL B 1 308 ? 9.702 36.080 157.569 1.00 41.62 289 VAL B O 1
ATOM 4876 N N . GLY B 1 309 ? 11.218 35.957 159.254 1.00 41.00 290 GLY B N 1
ATOM 4877 C CA . GLY B 1 309 ? 10.534 34.890 160.006 1.00 38.90 290 GLY B CA 1
ATOM 4878 C C . GLY B 1 309 ? 9.083 35.177 160.295 1.00 36.78 290 GLY B C 1
ATOM 4879 O O . GLY B 1 309 ? 8.259 34.255 160.320 1.00 36.46 290 GLY B O 1
ATOM 4880 N N . GLU B 1 310 ? 8.769 36.460 160.492 1.00 35.29 291 GLU B N 1
ATOM 4881 C CA . GLU B 1 310 ? 7.403 36.923 160.762 1.00 34.68 291 GLU B CA 1
ATOM 4882 C C . GLU B 1 310 ? 6.397 36.384 159.738 1.00 33.80 291 GLU B C 1
ATOM 4883 O O . GLU B 1 310 ? 5.241 36.125 160.074 1.00 34.07 291 GLU B O 1
ATOM 4889 N N . TYR B 1 311 ? 6.838 36.200 158.494 1.00 32.95 292 TYR B N 1
ATOM 4890 C CA . TYR B 1 311 ? 5.928 35.825 157.416 1.00 31.67 292 TYR B CA 1
ATOM 4891 C C . TYR B 1 311 ? 5.498 34.359 157.492 1.00 32.06 292 TYR B C 1
ATOM 4892 O O . TYR B 1 311 ? 4.575 33.912 156.787 1.00 29.57 292 TYR B O 1
ATOM 4901 N N . PHE B 1 312 ? 6.160 33.620 158.380 1.00 33.26 293 PHE B N 1
ATOM 4902 C CA . PHE B 1 312 ? 5.906 32.206 158.568 1.00 33.38 293 PHE B CA 1
ATOM 4903 C C . PHE B 1 312 ? 5.005 31.914 159.761 1.00 33.17 293 PHE B C 1
ATOM 4904 O O . PHE B 1 312 ? 4.647 30.757 159.968 1.00 32.76 293 PHE B O 1
ATOM 4912 N N . CYS B 1 313 ? 4.607 32.947 160.521 1.00 33.19 294 CYS B N 1
ATOM 4913 C CA . CYS B 1 313 ? 3.862 32.719 161.763 1.00 33.26 294 CYS B CA 1
ATOM 4914 C C . CYS B 1 313 ? 2.516 32.041 161.552 1.00 31.19 294 CYS B C 1
ATOM 4915 O O . CYS B 1 313 ? 2.140 31.136 162.317 1.00 32.01 294 CYS B O 1
ATOM 4918 N N . GLY B 1 314 ? 1.816 32.417 160.500 1.00 29.97 295 GLY B N 1
ATOM 4919 C CA . GLY B 1 314 ? 0.503 31.830 160.246 1.00 31.05 295 GLY B CA 1
ATOM 4920 C C . GLY B 1 314 ? 0.600 30.363 159.910 1.00 32.40 295 GLY B C 1
ATOM 4921 O O . GLY B 1 314 ? -0.190 29.527 160.369 1.00 33.45 295 GLY B O 1
ATOM 4922 N N . LEU B 1 315 ? 1.605 30.063 159.104 1.00 34.16 296 LEU B N 1
ATOM 4923 C CA . LEU B 1 315 ? 1.934 28.705 158.704 1.00 33.00 296 LEU B CA 1
ATOM 4924 C C . LEU B 1 315 ? 2.278 27.847 159.912 1.00 31.57 296 LEU B C 1
ATOM 4925 O O . LEU B 1 315 ? 1.768 26.753 160.060 1.00 27.14 296 LEU B O 1
ATOM 4930 N N . LEU B 1 316 ? 3.109 28.366 160.807 1.00 32.97 297 LEU B N 1
ATOM 4931 C CA . LEU B 1 316 ? 3.468 27.638 162.019 1.00 31.93 297 LEU B CA 1
ATOM 4932 C C . LEU B 1 316 ? 2.260 27.402 162.871 1.00 31.92 297 LEU B C 1
ATOM 4933 O O . LEU B 1 316 ? 2.026 26.303 163.331 1.00 34.45 297 LEU B O 1
ATOM 4938 N N . HIS B 1 317 ? 1.487 28.436 163.104 1.00 31.62 298 HIS B N 1
ATOM 4939 C CA . HIS B 1 317 ? 0.236 28.287 163.867 1.00 31.63 298 HIS B CA 1
ATOM 4940 C C . HIS B 1 317 ? -0.673 27.196 163.325 1.00 30.28 298 HIS B C 1
ATOM 4941 O O . HIS B 1 317 ? -1.183 26.401 164.085 1.00 30.24 298 HIS B O 1
ATOM 4948 N N . ASN B 1 318 ? -0.873 27.167 162.008 1.00 31.34 299 ASN B N 1
ATOM 4949 C CA . ASN B 1 318 ? -1.761 26.182 161.391 1.00 31.73 299 ASN B CA 1
ATOM 4950 C C . ASN B 1 318 ? -1.344 24.780 161.810 1.00 30.76 299 ASN B C 1
ATOM 4951 O O . ASN B 1 318 ? -2.182 23.962 162.151 1.00 32.11 299 ASN B O 1
ATOM 4956 N N . CYS B 1 319 ? -0.038 24.531 161.758 1.00 29.94 300 CYS B N 1
ATOM 4957 C CA . CYS B 1 319 ? 0.537 23.229 162.067 1.00 31.41 300 CYS B CA 1
ATOM 4958 C C . CYS B 1 319 ? 0.503 22.912 163.553 1.00 31.87 300 CYS B C 1
ATOM 4959 O O . CYS B 1 319 ? 0.236 21.771 163.940 1.00 31.87 300 CYS B O 1
ATOM 4962 N N . VAL B 1 320 ? 0.822 23.920 164.369 1.00 31.79 301 VAL B N 1
ATOM 4963 C CA . VAL B 1 320 ? 0.892 23.756 165.821 1.00 31.75 301 VAL B CA 1
ATOM 4964 C C . VAL B 1 320 ? -0.489 23.423 166.360 1.00 32.24 301 VAL B C 1
ATOM 4965 O O . VAL B 1 320 ? -0.641 22.535 167.217 1.00 32.90 301 VAL B O 1
ATOM 4969 N N . LEU B 1 321 ? -1.502 24.100 165.814 1.00 32.23 302 LEU B N 1
ATOM 4970 C CA . LEU B 1 321 ? -2.881 23.864 166.201 1.00 31.74 302 LEU B CA 1
ATOM 4971 C C . LEU B 1 321 ? -3.382 22.432 165.926 1.00 31.61 302 LEU B C 1
ATOM 4972 O O . LEU B 1 321 ? -4.274 21.959 166.621 1.00 31.49 302 LEU B O 1
ATOM 4977 N N . ASP B 1 322 ? -2.832 21.747 164.924 1.00 32.20 303 ASP B N 1
ATOM 4978 C CA . ASP B 1 322 ? -3.233 20.356 164.655 1.00 31.75 303 ASP B CA 1
ATOM 4979 C C . ASP B 1 322 ? -3.109 19.489 165.899 1.00 31.19 303 ASP B C 1
ATOM 4980 O O . ASP B 1 322 ? -3.925 18.594 166.104 1.00 30.20 303 ASP B O 1
ATOM 4985 N N . VAL B 1 323 ? -2.062 19.742 166.692 1.00 31.87 304 VAL B N 1
ATOM 4986 C CA . VAL B 1 323 ? -1.806 19.046 167.954 1.00 30.94 304 VAL B CA 1
ATOM 4987 C C . VAL B 1 323 ? -2.878 19.345 169.004 1.00 30.64 304 VAL B C 1
ATOM 4988 O O . VAL B 1 323 ? -3.445 18.419 169.610 1.00 29.27 304 VAL B O 1
ATOM 4992 N N . TYR B 1 324 ? -3.165 20.628 169.218 1.00 29.52 305 TYR B N 1
ATOM 4993 C CA . TYR B 1 324 ? -4.210 21.033 170.174 1.00 30.29 305 TYR B CA 1
ATOM 4994 C C . TYR B 1 324 ? -5.610 20.523 169.770 1.00 29.78 305 TYR B C 1
ATOM 4995 O O . TYR B 1 324 ? -6.402 20.077 170.623 1.00 29.82 305 TYR B O 1
ATOM 5004 N N . ASN B 1 325 ? -5.892 20.580 168.471 1.00 28.70 306 ASN B N 1
ATOM 5005 C CA . ASN B 1 325 ? -7.151 20.106 167.910 1.00 30.57 306 ASN B CA 1
ATOM 5006 C C . ASN B 1 325 ? -7.444 18.621 168.114 1.00 31.72 306 ASN B C 1
ATOM 5007 O O . ASN B 1 325 ? -8.581 18.253 168.500 1.00 30.68 306 ASN B O 1
ATOM 5012 N N . LEU B 1 326 ? -6.436 17.773 167.876 1.00 32.18 307 LEU B N 1
ATOM 5013 C CA . LEU B 1 326 ? -6.582 16.327 168.089 1.00 32.90 307 LEU B CA 1
ATOM 5014 C C . LEU B 1 326 ? -6.847 16.041 169.562 1.00 32.97 307 LEU B C 1
ATOM 5015 O O . LEU B 1 326 ? -7.815 15.375 169.890 1.00 34.76 307 LEU B O 1
ATOM 5020 N N . ALA B 1 327 ? -5.987 16.558 170.435 1.00 33.73 308 ALA B N 1
ATOM 5021 C CA . ALA B 1 327 ? -6.167 16.460 171.886 1.00 33.95 308 ALA B CA 1
ATOM 5022 C C . ALA B 1 327 ? -7.569 16.921 172.358 1.00 33.89 308 ALA B C 1
ATOM 5023 O O . ALA B 1 327 ? -8.251 16.228 173.134 1.00 34.20 308 ALA B O 1
ATOM 5025 N N . LEU B 1 328 ? -8.002 18.087 171.905 1.00 33.49 309 LEU B N 1
ATOM 5026 C CA . LEU B 1 328 ? -9.322 18.588 172.280 1.00 31.25 309 LEU B CA 1
ATOM 5027 C C . LEU B 1 328 ? -10.425 17.658 171.791 1.00 31.24 309 LEU B C 1
ATOM 5028 O O . LEU B 1 328 ? -11.318 17.294 172.541 1.00 29.33 309 LEU B O 1
ATOM 5033 N N . ALA B 1 329 ? -10.342 17.267 170.528 1.00 32.59 310 ALA B N 1
ATOM 5034 C CA . ALA B 1 329 ? -11.291 16.334 169.945 1.00 32.77 310 ALA B CA 1
ATOM 5035 C C . ALA B 1 329 ? -11.384 15.039 170.746 1.00 33.59 310 ALA B C 1
ATOM 5036 O O . ALA B 1 329 ? -12.475 14.489 170.917 1.00 34.55 310 ALA B O 1
ATOM 5038 N N . THR B 1 330 ? -10.241 14.554 171.231 1.00 34.75 311 THR B N 1
ATOM 5039 C CA . THR B 1 330 ? -10.187 13.335 172.056 1.00 33.95 311 THR B CA 1
ATOM 5040 C C . THR B 1 330 ? -10.825 13.542 173.410 1.00 33.43 311 THR B C 1
ATOM 5041 O O . THR B 1 330 ? -11.633 12.719 173.849 1.00 31.80 311 THR B O 1
ATOM 5045 N N . ALA B 1 331 ? -10.464 14.630 174.092 1.00 33.08 312 ALA B N 1
ATOM 5046 C CA . ALA B 1 331 ? -11.045 14.897 175.423 1.00 31.02 312 ALA B CA 1
ATOM 5047 C C . ALA B 1 331 ? -12.584 15.075 175.337 1.00 30.80 312 ALA B C 1
ATOM 5048 O O . ALA B 1 331 ? -13.300 14.661 176.220 1.00 32.76 312 ALA B O 1
ATOM 5050 N N . ARG B 1 332 ? -13.071 15.627 174.224 1.00 31.92 313 ARG B N 1
ATOM 5051 C CA . ARG B 1 332 ? -14.507 15.889 174.016 1.00 32.59 313 ARG B CA 1
ATOM 5052 C C . ARG B 1 332 ? -15.248 14.732 173.338 1.00 32.32 313 ARG B C 1
ATOM 5053 O O . ARG B 1 332 ? -16.442 14.832 173.043 1.00 32.24 313 ARG B O 1
ATOM 5061 N N . ASN B 1 333 ? -14.543 13.644 173.068 1.00 34.02 314 ASN B N 1
ATOM 5062 C CA . ASN B 1 333 ? -15.153 12.498 172.415 1.00 35.19 314 ASN B CA 1
ATOM 5063 C C . ASN B 1 333 ? -15.963 12.908 171.186 1.00 35.30 314 ASN B C 1
ATOM 5064 O O . ASN B 1 333 ? -17.022 12.350 170.903 1.00 34.70 314 ASN B O 1
ATOM 5069 N N . HIS B 1 334 ? -15.388 13.870 170.458 1.00 34.71 315 HIS B N 1
ATOM 5070 C CA . HIS B 1 334 ? -15.956 14.481 169.263 1.00 34.14 315 HIS B CA 1
ATOM 5071 C C . HIS B 1 334 ? -14.918 14.393 168.139 1.00 33.19 315 HIS B C 1
ATOM 5072 O O . HIS B 1 334 ? -14.081 15.262 168.018 1.00 34.14 315 HIS B O 1
ATOM 5079 N N . PRO B 1 335 ? -14.922 13.298 167.361 1.00 32.86 316 PRO B N 1
ATOM 5080 C CA . PRO B 1 335 ? -13.917 13.217 166.301 1.00 33.45 316 PRO B CA 1
ATOM 5081 C C . PRO B 1 335 ? -13.956 14.416 165.363 1.00 32.71 316 PRO B C 1
ATOM 5082 O O . PRO B 1 335 ? -15.034 14.951 165.087 1.00 31.04 316 PRO B O 1
ATOM 5086 N N . LEU B 1 336 ? -12.784 14.855 164.906 1.00 32.71 317 LEU B N 1
ATOM 5087 C CA . LEU B 1 336 ? -12.659 16.033 164.039 1.00 33.98 317 LEU B CA 1
ATOM 5088 C C . LEU B 1 336 ? -13.346 15.847 162.687 1.00 33.86 317 LEU B C 1
ATOM 5089 O O . LEU B 1 336 ? -13.582 16.822 161.988 1.00 33.43 317 LEU B O 1
ATOM 5094 N N . THR B 1 337 ? -13.629 14.589 162.340 1.00 33.52 318 THR B N 1
ATOM 5095 C CA . THR B 1 337 ? -14.304 14.178 161.102 1.00 35.42 318 THR B CA 1
ATOM 5096 C C . THR B 1 337 ? -15.833 14.151 161.229 1.00 34.53 318 THR B C 1
ATOM 5097 O O . THR B 1 337 ? -16.537 13.921 160.235 1.00 34.98 318 THR B O 1
ATOM 5101 N N . THR B 1 338 ? -16.319 14.379 162.452 1.00 34.21 319 THR B N 1
ATOM 5102 C CA . THR B 1 338 ? -17.738 14.539 162.753 1.00 34.73 319 THR B CA 1
AT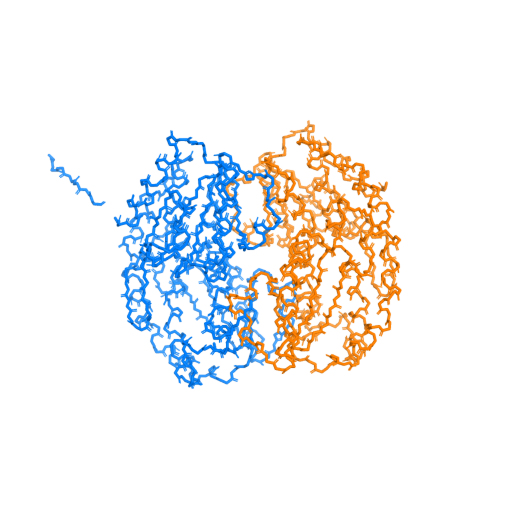OM 5103 C C . THR B 1 338 ? -18.386 15.699 162.015 1.00 34.39 319 THR B C 1
ATOM 5104 O O . THR B 1 338 ? -17.890 16.837 162.067 1.00 33.79 319 THR B O 1
ATOM 5108 N N . ARG B 1 339 ? -19.492 15.398 161.339 1.00 34.18 320 ARG B N 1
ATOM 5109 C CA . ARG B 1 339 ? -20.305 16.391 160.627 1.00 35.27 320 ARG B CA 1
ATOM 5110 C C . ARG B 1 339 ? -21.761 16.002 160.722 1.00 35.59 320 ARG B C 1
ATOM 5111 O O . ARG B 1 339 ? -22.092 14.820 160.678 1.00 34.83 320 ARG B O 1
ATOM 5119 N N . ARG B 1 340 ? -22.644 16.984 160.810 1.00 34.35 321 ARG B N 1
ATOM 5120 C CA . ARG B 1 340 ? -24.055 16.677 160.634 1.00 34.15 321 ARG B CA 1
ATOM 5121 C C . ARG B 1 340 ? -24.600 17.083 159.260 1.00 34.38 321 ARG B C 1
ATOM 5122 O O . ARG B 1 340 ? -25.636 16.564 158.819 1.00 33.87 321 ARG B O 1
ATOM 5130 N N . TYR B 1 341 ? -23.903 17.984 158.576 1.00 35.29 322 TYR B N 1
ATOM 5131 C CA . TYR B 1 341 ? -24.415 18.536 157.325 1.00 35.36 322 TYR B CA 1
ATOM 5132 C C . TYR B 1 341 ? -23.485 18.290 156.163 1.00 35.38 322 TYR B C 1
ATOM 5133 O O . TYR B 1 341 ? -23.908 17.773 155.147 1.00 33.14 322 TYR B O 1
ATOM 5150 N N . TRP B 1 343 ? -21.141 16.913 153.516 1.00 44.81 324 TRP B N 1
ATOM 5151 C CA . TRP B 1 343 ? -21.059 15.579 152.944 1.00 45.31 324 TRP B CA 1
ATOM 5152 C C . TRP B 1 343 ? -22.194 14.661 153.398 1.00 46.36 324 TRP B C 1
ATOM 5153 O O . TRP B 1 343 ? -22.062 13.435 153.313 1.00 48.11 324 TRP B O 1
ATOM 5164 N N . LYS B 1 344 ? -23.306 15.236 153.850 1.00 45.44 325 LYS B N 1
ATOM 5165 C CA . LYS B 1 344 ? -24.415 14.447 154.370 1.00 45.37 325 LYS B CA 1
ATOM 5166 C C . LYS B 1 344 ? -25.764 14.909 153.832 1.00 44.21 325 LYS B C 1
ATOM 5167 O O . LYS B 1 344 ? -26.561 14.082 153.367 1.00 43.11 325 LYS B O 1
ATOM 5173 N N . VAL B 1 345 ? -26.014 16.214 153.872 1.00 42.91 326 VAL B N 1
ATOM 5174 C CA . VAL B 1 345 ? -27.240 16.781 153.305 1.00 41.39 326 VAL B CA 1
ATOM 5175 C C . VAL B 1 345 ? -26.908 17.683 152.118 1.00 41.30 326 VAL B C 1
ATOM 5176 O O . VAL B 1 345 ? -25.736 17.930 151.801 1.00 40.94 326 VAL B O 1
ATOM 5180 N N . GLU B 1 346 ? -27.958 18.133 151.439 1.00 41.31 327 GLU B N 1
ATOM 5181 C CA . GLU B 1 346 ? -27.822 19.083 150.353 1.00 41.41 327 GLU B CA 1
ATOM 5182 C C . GLU B 1 346 ? -28.089 20.505 150.909 1.00 41.96 327 GLU B C 1
ATOM 5183 O O . GLU B 1 346 ? -28.916 20.705 151.810 1.00 42.73 327 GLU B O 1
ATOM 5186 N N . TYR B 1 347 ? -27.342 21.475 150.395 1.00 41.33 328 TYR B N 1
ATOM 5187 C CA . TYR B 1 347 ? -27.456 22.867 150.837 1.00 39.89 328 TYR B CA 1
ATOM 5188 C C . TYR B 1 347 ? -26.899 23.814 149.804 1.00 39.09 328 TYR B C 1
ATOM 5189 O O . TYR B 1 347 ? -27.202 25.003 149.826 1.00 37.72 328 TYR B O 1
#

Radius of gyration: 23.67 Å; Cα contacts (8 Å, |Δi|>4): 1356; chains: 2; bounding box: 61×67×57 Å

InterPro domains:
  IPR001347 SIS domain [PF01380] (48-120)
  IPR001347 SIS domain [PS51464] (12-154)
  IPR024713 Fructosamine deglycase FrlB [PIRSF009290] (14-328)
  IPR035488 Fructosamine deglycase FrlB, SIS domain 1 [cd05710] (23-148)
  IPR035490 GlmS/FrlB, SIS domain 2 [cd05009] (180-327)
  IPR046348 SIS domain superfamily [SSF53697] (16-328)

Solvent-accessible surface area: 24068 Å² total